Protein AF-A0ABD4KSY7-F1 (afdb_monomer)

Radius of gyration: 22.49 Å; Cα contacts (8 Å, |Δi|>4): 648; chains: 1; bounding box: 53×45×67 Å

Sequence (376 aa):
MKIDYLHIRSGFKNVQDLEIDFDNRQLLTVLIGRNGSGKSNVIEALVRIFRALDLGDEPAPFSYKLRYSLGASQDRRIEVDASPEYGSTPIQQHKIQVSTLGESGQYSLPESISLSKVTRDKEGNSDYLPKHLFAYYSGPSDRLEDLFKPHRTKFYNQLLKNQVEIEDEVRPLFYAKPFHSQFVLLAFFLNQQKGAGREFLEDHLGITAFHSVHFVFRRPTEWSSINKKDLFWGAKGVVREFLNRLLPHSLGAIKAEREESTSLTGRGKNNEFVHLFLPDLYSLKKVAQGLGAKNFFKMLESTLLSDLLSSVHIKVRLKNGEVVSFSELSEGEQQLLTVLGLLEFTVEEDSLFLLDEPDTHLNPAWAAKYHSFLKR

Secondary structure (DSSP, 8-state):
-EEEEEEEEE-BTTB-SEEEE--TT-S-------TTSSHHHHHHHHHHHHHHHHH-SS--SSEEEEEEEESTT--EEEEEEE-GGG-SSHHHHEEEEEEEB-TTS-BPPPEEE-HHHHS--TTS--SSS-SEEEEEE-SS-TTTGGGGHHHHHHHHHHHHTT---TTSPPPSEEEE-TTHHHHHHHHHHHSTTSSHHHHHHHHTS-EEEEEEEEEEEE--TT-TT--TTSTTTT--HHHHHHHHHHGGGSS-EEEEEEEE--STTS--EEEEEEEEEE-SHHHHHHHTTT--HHHHHHHHHHHHHTT-EEEEEEEEEETTS-EEEGGGS-HHHHHHHHHHHHHHHH--TTEEEEEESTTTT--HHHHHHHHHHHT-

Nearest PDB structures (foldseek):
  6zm9-assembly1_A  TM=4.381E-01  e=5.426E-03  unidentified
  7r32-assembly1_C  TM=4.521E-01  e=8.957E-02  Synechocystis sp. PCC 6803
  3us5-assembly1_A  TM=4.087E-01  e=1.192E-01  Homo sapiens
  3bf4-assembly1_B  TM=4.134E-01  e=6.268E-01  Cupriavidus pinatubonensis JMP134
  8pj6-assembly1_x  TM=1.885E-01  e=2.620E+00  Homo sapiens

InterPro domains:
  IPR003959 ATPase, AAA-type, core [PF13304] (28-368)
  IPR027417 P-loop containing nucleoside triphosphate hydrolase [G3DSA:3.40.50.300] (1-58)
  IPR027417 P-loop containing nucleoside triphosphate hydrolase [G3DSA:3.40.50.300] (211-376)
  IPR027417 P-loop containing nucleoside triphosphate hydrolase [SSF52540] (1-375)
  IPR051396 Bacterial Antiviral Defense Nuclease [PTHR43581] (10-375)

Mean predicted aligned error: 6.62 Å

pLDDT: mean 87.5, std 9.46, range [52.22, 98.38]

Structure (mmCIF, N/CA/C/O backbone):
data_AF-A0ABD4KSY7-F1
#
_entry.id   AF-A0ABD4KSY7-F1
#
loop_
_atom_site.group_PDB
_atom_site.id
_atom_site.type_symbol
_atom_site.label_atom_id
_atom_site.label_alt_id
_atom_site.label_comp_id
_atom_site.label_asym_id
_atom_site.label_entity_id
_atom_site.label_seq_id
_atom_site.pdbx_PDB_ins_code
_atom_site.Cartn_x
_atom_site.Cartn_y
_atom_site.Cartn_z
_atom_site.occupancy
_atom_site.B_iso_or_equiv
_atom_site.auth_seq_id
_atom_site.auth_comp_id
_atom_site.auth_asym_id
_atom_site.auth_atom_id
_atom_site.pdbx_PDB_model_num
ATOM 1 N N . MET A 1 1 ? -3.044 1.222 -16.139 1.00 88.25 1 MET A N 1
ATOM 2 C CA . MET A 1 1 ? -1.683 0.774 -16.485 1.00 88.25 1 MET A CA 1
ATOM 3 C C . MET A 1 1 ? -1.712 -0.699 -16.825 1.00 88.25 1 MET A C 1
ATOM 5 O O . MET A 1 1 ? -2.402 -1.465 -16.160 1.00 88.25 1 MET A O 1
ATOM 9 N N . LYS A 1 2 ? -0.920 -1.094 -17.820 1.00 90.75 2 LYS A N 1
ATOM 10 C CA . LYS A 1 2 ? -0.660 -2.486 -18.153 1.00 90.75 2 LYS A CA 1
ATOM 11 C C . LYS A 1 2 ? 0.787 -2.696 -18.585 1.00 90.75 2 LYS A C 1
ATOM 13 O O . LYS A 1 2 ? 1.324 -1.867 -19.300 1.00 90.75 2 LYS A O 1
ATOM 18 N N . ILE A 1 3 ? 1.409 -3.793 -18.162 1.00 94.12 3 ILE A N 1
ATOM 19 C CA . ILE A 1 3 ? 2.715 -4.213 -18.686 1.00 94.12 3 ILE A CA 1
ATOM 20 C C . ILE A 1 3 ? 2.462 -5.106 -19.897 1.00 94.12 3 ILE A C 1
ATOM 22 O O . ILE A 1 3 ? 1.705 -6.067 -19.786 1.00 94.12 3 ILE A O 1
ATOM 26 N N . ASP A 1 4 ? 3.097 -4.776 -21.018 1.00 94.06 4 ASP A N 1
ATOM 27 C CA . ASP A 1 4 ? 2.953 -5.495 -22.285 1.00 94.06 4 ASP A CA 1
ATOM 28 C C . ASP A 1 4 ? 4.142 -6.443 -22.506 1.00 94.06 4 ASP A C 1
ATOM 30 O O . ASP A 1 4 ? 3.986 -7.539 -23.026 1.00 94.06 4 ASP A O 1
ATOM 34 N N . TYR A 1 5 ? 5.353 -6.043 -22.099 1.00 96.94 5 TYR A N 1
ATOM 35 C CA . TYR A 1 5 ? 6.566 -6.831 -22.326 1.00 96.94 5 TYR A CA 1
ATOM 36 C C . TYR A 1 5 ? 7.624 -6.575 -21.255 1.00 96.94 5 TYR A C 1
ATOM 38 O O . TYR A 1 5 ? 7.839 -5.428 -20.860 1.00 96.94 5 TYR A O 1
ATOM 46 N N . LEU A 1 6 ? 8.337 -7.624 -20.846 1.00 97.25 6 LEU A N 1
ATOM 47 C CA . LEU A 1 6 ? 9.524 -7.542 -19.998 1.00 97.25 6 LEU A CA 1
ATOM 48 C C . LEU A 1 6 ? 10.614 -8.477 -20.525 1.00 97.25 6 LEU A C 1
ATOM 50 O O . LEU A 1 6 ? 10.392 -9.672 -20.668 1.00 97.25 6 LEU A O 1
ATOM 54 N N . HIS A 1 7 ? 11.820 -7.953 -20.703 1.00 97.38 7 HIS A N 1
ATOM 55 C CA . HIS A 1 7 ? 13.031 -8.731 -20.943 1.00 97.38 7 HIS A CA 1
ATOM 56 C C . HIS A 1 7 ? 14.078 -8.371 -19.905 1.00 97.38 7 HIS A C 1
ATOM 58 O O . HIS A 1 7 ? 14.485 -7.216 -19.826 1.00 97.38 7 HIS A O 1
ATOM 64 N N . ILE A 1 8 ? 14.523 -9.346 -19.121 1.00 95.25 8 ILE A N 1
ATOM 65 C CA . ILE A 1 8 ? 15.652 -9.219 -18.196 1.00 95.25 8 ILE A CA 1
ATOM 66 C C . ILE A 1 8 ? 16.832 -9.941 -18.841 1.00 95.25 8 ILE A C 1
ATOM 68 O O . ILE A 1 8 ? 16.876 -11.169 -18.838 1.00 95.25 8 ILE A O 1
ATOM 72 N N . ARG A 1 9 ? 17.784 -9.183 -19.395 1.00 92.25 9 ARG A N 1
ATOM 73 C CA . ARG A 1 9 ? 18.873 -9.737 -20.218 1.00 92.25 9 ARG A CA 1
ATOM 74 C C . ARG A 1 9 ? 19.878 -10.512 -19.377 1.00 92.25 9 ARG A C 1
ATOM 76 O O . ARG A 1 9 ? 20.140 -11.686 -19.607 1.00 92.25 9 ARG A O 1
ATOM 83 N N . SER A 1 10 ? 20.460 -9.858 -18.376 1.00 78.00 10 SER A N 1
ATOM 84 C CA . SER A 1 10 ? 21.507 -10.458 -17.548 1.00 78.00 10 SER A CA 1
ATOM 85 C C . SER A 1 10 ? 21.694 -9.705 -16.231 1.00 78.00 10 SER A C 1
ATOM 87 O O . SER A 1 10 ? 21.300 -8.546 -16.092 1.00 78.00 10 SER A O 1
ATOM 89 N N . GLY A 1 11 ? 22.308 -10.378 -15.251 1.00 70.81 11 GLY A N 1
ATOM 90 C CA . GLY A 1 11 ? 22.748 -9.755 -13.998 1.00 70.81 11 GLY A CA 1
ATOM 91 C C . GLY A 1 11 ? 21.740 -9.777 -12.847 1.00 70.81 11 GLY A C 1
ATOM 92 O O . GLY A 1 11 ? 22.024 -9.198 -11.801 1.00 70.81 11 GLY A O 1
ATOM 93 N N . PHE A 1 12 ? 20.594 -10.461 -12.975 1.00 85.56 12 PHE A N 1
ATOM 94 C CA . PHE A 1 12 ? 19.576 -10.475 -11.920 1.00 85.56 12 PHE A CA 1
ATOM 95 C C . PHE A 1 12 ? 19.323 -11.854 -11.295 1.00 85.56 12 PHE A C 1
ATOM 97 O O . PHE A 1 12 ? 18.369 -12.563 -11.613 1.00 85.56 12 PHE A O 1
ATOM 104 N N . LYS A 1 13 ? 20.148 -12.207 -10.302 1.00 86.25 13 LYS A N 1
ATOM 105 C CA . LYS A 1 13 ? 20.007 -13.441 -9.506 1.00 86.25 13 LYS A CA 1
ATOM 106 C C . LYS A 1 13 ? 19.957 -14.690 -10.405 1.00 86.25 13 LYS A C 1
ATOM 108 O O . LYS A 1 13 ? 20.845 -14.885 -11.226 1.00 86.25 13 LYS A O 1
ATOM 113 N N . ASN A 1 14 ? 18.948 -15.547 -10.228 1.00 83.75 14 ASN A N 1
ATOM 114 C CA . ASN A 1 14 ? 18.723 -16.745 -11.038 1.00 83.75 14 ASN A CA 1
ATOM 115 C C . ASN A 1 14 ? 17.909 -16.470 -12.317 1.00 83.75 14 ASN A C 1
ATOM 117 O O . ASN A 1 14 ? 17.585 -17.417 -13.027 1.00 83.75 14 ASN A O 1
ATOM 121 N N . VAL A 1 15 ? 17.541 -15.215 -12.585 1.00 84.69 15 VAL A N 1
ATOM 122 C CA . VAL A 1 15 ? 16.846 -14.814 -13.807 1.00 84.69 15 VAL A CA 1
ATOM 123 C C . VAL A 1 15 ? 17.901 -14.347 -14.806 1.00 84.69 15 VAL A C 1
ATOM 125 O O . VAL A 1 15 ? 18.559 -13.325 -14.603 1.00 84.69 15 VAL A O 1
ATOM 128 N N . GLN A 1 16 ? 18.090 -15.131 -15.862 1.00 86.12 16 GLN A N 1
ATOM 129 C CA . GLN A 1 16 ? 19.019 -14.842 -16.951 1.00 86.12 16 GLN A CA 1
ATOM 130 C C . GLN A 1 16 ? 18.270 -14.969 -18.268 1.00 86.12 16 GLN A C 1
ATOM 132 O O . GLN A 1 16 ? 17.588 -15.970 -18.469 1.00 86.12 16 GLN A O 1
ATOM 137 N N . ASP A 1 17 ? 18.394 -13.947 -19.112 1.00 92.00 17 ASP A N 1
ATOM 138 C CA . ASP A 1 17 ? 17.768 -13.852 -20.430 1.00 92.00 17 ASP A CA 1
ATOM 139 C C . ASP A 1 17 ? 16.283 -14.252 -20.443 1.00 92.00 17 ASP A C 1
ATOM 141 O O . ASP A 1 17 ? 15.830 -15.093 -21.216 1.00 92.00 17 ASP A O 1
ATOM 145 N N . LEU A 1 18 ? 15.519 -13.685 -19.507 1.00 93.12 18 LEU A N 1
ATOM 146 C CA . LEU A 1 18 ? 14.096 -13.973 -19.366 1.00 93.12 18 LEU A CA 1
ATOM 147 C C . LEU A 1 18 ? 13.277 -12.966 -20.162 1.00 93.12 18 LEU A C 1
ATOM 149 O O . LEU A 1 18 ? 13.255 -11.788 -19.807 1.00 93.12 18 LEU A O 1
ATOM 153 N N . GLU A 1 19 ? 12.546 -13.451 -21.158 1.00 95.25 19 GLU A N 1
ATOM 154 C CA . GLU A 1 19 ? 11.538 -12.692 -21.896 1.00 95.25 19 GLU A CA 1
ATOM 155 C C . GLU A 1 19 ? 10.127 -13.122 -21.481 1.00 95.25 19 GLU A C 1
ATOM 157 O O . GLU A 1 19 ? 9.819 -14.311 -21.381 1.00 95.25 19 GLU A O 1
ATOM 162 N N . ILE A 1 20 ? 9.265 -12.141 -21.224 1.00 94.69 20 ILE A N 1
ATOM 163 C CA . ILE A 1 20 ? 7.847 -12.323 -20.931 1.00 94.69 20 ILE A CA 1
ATOM 164 C C . ILE A 1 20 ? 7.062 -11.366 -21.826 1.00 94.69 20 ILE A C 1
ATOM 166 O O . ILE A 1 20 ? 7.156 -10.147 -21.678 1.00 94.69 20 ILE A O 1
ATOM 170 N N . ASP A 1 21 ? 6.268 -11.939 -22.726 1.00 94.75 21 ASP A N 1
ATOM 171 C CA . ASP A 1 21 ? 5.252 -11.232 -23.505 1.00 94.75 21 ASP A CA 1
ATOM 172 C C . ASP A 1 21 ? 3.902 -11.385 -22.791 1.00 94.75 21 ASP A C 1
ATOM 174 O O . ASP A 1 21 ? 3.383 -12.497 -22.644 1.00 94.75 21 ASP A O 1
ATOM 178 N N . PHE A 1 22 ? 3.382 -10.287 -22.247 1.00 92.44 22 PHE A N 1
ATOM 179 C CA . PHE A 1 22 ? 2.156 -10.293 -21.455 1.00 92.44 22 PHE A CA 1
ATOM 180 C C . PHE A 1 22 ? 0.937 -10.187 -22.378 1.00 92.44 22 PHE A C 1
ATOM 182 O O . PHE A 1 22 ? 0.929 -9.439 -23.352 1.00 92.44 22 PHE A O 1
ATOM 189 N N . ASP A 1 23 ? -0.143 -10.913 -22.069 1.00 85.88 23 ASP A N 1
ATOM 190 C CA . ASP A 1 23 ? -1.353 -10.848 -22.894 1.00 85.88 23 ASP A CA 1
ATOM 191 C C . ASP A 1 23 ? -2.026 -9.475 -22.771 1.00 85.88 23 ASP A C 1
ATOM 193 O O . ASP A 1 23 ? -2.674 -9.163 -21.767 1.00 85.88 23 ASP A O 1
ATOM 197 N N . ASN A 1 24 ? -1.969 -8.695 -23.853 1.00 78.75 24 ASN A N 1
ATOM 198 C CA . ASN A 1 24 ? -2.549 -7.358 -23.976 1.00 78.75 24 ASN A CA 1
ATOM 199 C C . ASN A 1 24 ? -4.084 -7.299 -23.858 1.00 78.75 24 ASN A C 1
ATOM 201 O O . ASN A 1 24 ? -4.630 -6.212 -23.659 1.00 78.75 24 ASN A O 1
ATOM 205 N N . ARG A 1 25 ? -4.779 -8.440 -23.778 1.00 80.44 25 ARG A N 1
ATOM 206 C CA . ARG A 1 25 ? -6.238 -8.531 -23.586 1.00 80.44 25 ARG A CA 1
ATOM 207 C C . ARG A 1 25 ? -6.690 -8.791 -22.146 1.00 80.44 25 ARG A C 1
ATOM 209 O O . ARG A 1 25 ? -7.849 -8.534 -21.838 1.00 80.44 25 ARG A O 1
ATOM 216 N N . GLN A 1 26 ? -5.816 -9.277 -21.261 1.00 82.69 26 GLN A N 1
ATOM 217 C CA . GLN A 1 26 ? -6.163 -9.601 -19.865 1.00 82.69 26 GLN A CA 1
ATOM 218 C C . GLN A 1 26 ? -5.562 -8.593 -18.878 1.00 82.69 26 GLN A C 1
ATOM 220 O O . GLN A 1 26 ? -4.410 -8.200 -19.022 1.00 82.69 26 GLN A O 1
ATOM 225 N N . LEU A 1 27 ? -6.316 -8.156 -17.867 1.00 80.94 27 LEU A N 1
ATOM 226 C CA . LEU A 1 27 ? -5.782 -7.267 -16.818 1.00 80.94 27 LEU A CA 1
ATOM 227 C C . LEU A 1 27 ? -4.929 -8.020 -15.789 1.00 80.94 27 LEU A C 1
ATOM 229 O O . LEU A 1 27 ? -3.966 -7.477 -15.260 1.00 80.94 27 LEU A O 1
ATOM 233 N N . LEU A 1 28 ? -5.278 -9.277 -15.522 1.00 87.56 28 LEU A N 1
ATOM 234 C CA . LEU A 1 28 ? -4.606 -10.121 -14.545 1.00 87.56 28 LEU A CA 1
ATOM 235 C C . LEU A 1 28 ? -3.609 -11.046 -15.242 1.00 87.56 28 LEU A C 1
ATOM 237 O O . LEU A 1 28 ? -3.981 -11.793 -16.146 1.00 87.56 28 LEU A O 1
ATOM 241 N N . THR A 1 29 ? -2.365 -11.043 -14.767 1.00 90.50 29 THR A N 1
ATOM 242 C CA . THR A 1 29 ? -1.354 -12.043 -15.127 1.00 90.50 29 THR A CA 1
ATOM 243 C C . THR A 1 29 ? -1.010 -12.882 -13.906 1.00 90.50 29 THR A C 1
ATOM 245 O O . THR A 1 29 ? -0.768 -12.341 -12.830 1.00 90.50 29 THR A O 1
ATOM 248 N N . VAL A 1 30 ? -0.954 -14.204 -14.078 1.00 90.38 30 VAL A N 1
ATOM 249 C CA . VAL A 1 30 ? -0.554 -15.147 -13.027 1.00 90.38 30 VAL A CA 1
ATOM 250 C C . VAL A 1 30 ? 0.740 -15.835 -13.446 1.00 90.38 30 VAL A C 1
ATOM 252 O O . VAL A 1 30 ? 0.785 -16.512 -14.472 1.00 90.38 30 VAL A O 1
ATOM 255 N N . LEU A 1 31 ? 1.795 -15.677 -12.645 1.00 89.81 31 LEU A N 1
ATOM 256 C CA . LEU A 1 31 ? 3.077 -16.346 -12.864 1.00 89.81 31 LEU A CA 1
ATOM 257 C C . LEU A 1 31 ? 3.094 -17.684 -12.115 1.00 89.81 31 LEU A C 1
ATOM 259 O O . LEU A 1 31 ? 3.140 -17.713 -10.888 1.00 89.81 31 LEU A O 1
ATOM 263 N N . ILE A 1 32 ? 3.083 -18.799 -12.851 1.00 88.38 32 ILE A N 1
ATOM 264 C CA . ILE A 1 32 ? 3.066 -20.159 -12.288 1.00 88.38 32 ILE A CA 1
ATOM 265 C C . ILE A 1 32 ? 4.392 -20.860 -12.591 1.00 88.38 32 ILE A C 1
ATOM 267 O O . ILE A 1 32 ? 4.927 -20.776 -13.691 1.00 88.38 32 ILE A O 1
ATOM 271 N N . GLY A 1 33 ? 4.934 -21.578 -11.609 1.00 86.06 33 GLY A N 1
ATOM 272 C CA . GLY A 1 33 ? 6.187 -22.315 -11.756 1.00 86.06 33 GLY A CA 1
ATOM 273 C C . GLY A 1 33 ? 6.623 -22.973 -10.452 1.00 86.06 33 GLY A C 1
ATOM 274 O O . GLY A 1 33 ? 6.095 -22.658 -9.385 1.00 86.06 33 GLY A O 1
ATOM 275 N N . ARG A 1 34 ? 7.604 -23.880 -10.519 1.00 85.44 34 ARG A N 1
ATOM 276 C CA . ARG A 1 34 ? 8.161 -24.561 -9.334 1.00 85.44 34 ARG A CA 1
ATOM 277 C C . ARG A 1 34 ? 8.860 -23.578 -8.382 1.00 85.44 34 ARG A C 1
ATOM 279 O O . ARG A 1 34 ? 9.197 -22.453 -8.753 1.00 85.44 34 ARG A O 1
ATOM 286 N N . ASN A 1 35 ? 9.096 -23.992 -7.139 1.00 77.81 35 ASN A N 1
ATOM 287 C CA . ASN A 1 35 ? 9.886 -23.194 -6.198 1.00 77.81 35 ASN A CA 1
ATOM 288 C C . ASN A 1 35 ? 11.300 -22.977 -6.749 1.00 77.81 35 ASN A C 1
ATOM 290 O O . ASN A 1 35 ? 11.887 -23.880 -7.340 1.00 77.81 35 ASN A O 1
ATOM 294 N N . GLY A 1 36 ? 11.814 -21.754 -6.612 1.00 76.75 36 GLY A N 1
ATOM 295 C CA . GLY A 1 36 ? 13.101 -21.371 -7.196 1.00 76.75 36 GLY A CA 1
ATOM 296 C C . GLY A 1 36 ? 13.075 -21.079 -8.701 1.00 76.75 36 GLY A C 1
ATOM 297 O O . GLY A 1 36 ? 14.119 -20.755 -9.252 1.00 76.75 36 GLY A O 1
ATOM 298 N N . SER A 1 37 ? 11.915 -21.102 -9.375 1.00 79.75 37 SER A N 1
ATOM 299 C CA . SER A 1 37 ? 11.816 -20.763 -10.808 1.00 79.75 37 SER A CA 1
ATOM 300 C C . SER A 1 37 ? 11.951 -19.265 -11.122 1.00 79.75 37 SER A C 1
ATOM 302 O O . SER A 1 37 ? 11.837 -18.875 -12.275 1.00 79.75 37 SER A O 1
ATOM 304 N N . GLY A 1 38 ? 12.151 -18.410 -10.111 1.00 86.50 38 GLY A N 1
ATOM 305 C CA . GLY A 1 38 ? 12.365 -16.970 -10.296 1.00 86.50 38 GLY A CA 1
ATOM 306 C C . GLY A 1 38 ? 11.114 -16.083 -10.244 1.00 86.50 38 GLY A C 1
ATOM 307 O O . GLY A 1 38 ? 11.260 -14.885 -10.437 1.00 86.50 38 GLY A O 1
ATOM 308 N N . LYS A 1 39 ? 9.917 -16.601 -9.920 1.00 91.81 39 LYS A N 1
ATOM 309 C CA . LYS A 1 39 ? 8.655 -15.818 -9.848 1.00 91.81 39 LYS A CA 1
ATOM 310 C C . LYS A 1 39 ? 8.775 -14.535 -9.009 1.00 91.81 39 LYS A C 1
ATOM 312 O O . LYS A 1 39 ? 8.620 -13.436 -9.530 1.00 91.81 39 LYS A O 1
ATOM 317 N N . SER A 1 40 ? 9.169 -14.674 -7.744 1.00 92.38 40 SER A N 1
ATOM 318 C CA . SER A 1 40 ? 9.406 -13.552 -6.826 1.00 92.38 40 SER A CA 1
ATOM 319 C C . SER A 1 40 ? 10.515 -12.617 -7.311 1.00 92.38 40 SER A C 1
ATOM 321 O O . SER A 1 40 ? 10.512 -11.426 -7.021 1.00 92.38 40 SER A O 1
ATOM 323 N N . ASN A 1 41 ? 11.477 -13.140 -8.078 1.00 92.50 41 ASN A N 1
ATOM 324 C CA . ASN A 1 41 ? 12.515 -12.313 -8.680 1.00 92.50 41 ASN A CA 1
ATOM 325 C C . ASN A 1 41 ? 11.943 -11.486 -9.842 1.00 92.50 41 ASN A C 1
ATOM 327 O O . ASN A 1 41 ? 12.257 -10.309 -9.923 1.00 92.50 41 ASN A O 1
ATOM 331 N N . VAL A 1 42 ? 11.038 -12.009 -10.670 1.00 94.31 42 VAL A N 1
ATOM 332 C CA . VAL A 1 42 ? 10.338 -11.190 -11.680 1.00 94.31 42 VAL A CA 1
ATOM 333 C C . VAL A 1 42 ? 9.583 -10.028 -11.023 1.00 94.31 42 VAL A C 1
ATOM 335 O O . VAL A 1 42 ? 9.729 -8.885 -11.452 1.00 94.31 42 VAL A O 1
ATOM 338 N N . ILE A 1 43 ? 8.847 -10.295 -9.938 1.00 94.88 43 ILE A N 1
ATOM 339 C CA . ILE A 1 43 ? 8.144 -9.254 -9.169 1.00 94.88 43 ILE A CA 1
ATOM 340 C C . ILE A 1 43 ? 9.131 -8.217 -8.618 1.00 94.88 43 ILE A C 1
ATOM 342 O O . ILE A 1 43 ? 8.947 -7.015 -8.803 1.00 94.88 43 ILE A O 1
ATOM 346 N N . GLU A 1 44 ? 10.220 -8.664 -7.994 1.00 94.88 44 GLU A N 1
ATOM 347 C CA . GLU A 1 44 ? 11.250 -7.766 -7.472 1.00 94.88 44 GLU A CA 1
ATOM 348 C C . GLU A 1 44 ? 11.937 -6.947 -8.575 1.00 94.88 44 GLU A C 1
ATOM 350 O O . GLU A 1 44 ? 12.251 -5.776 -8.365 1.00 94.88 44 GLU A O 1
ATOM 355 N N . ALA A 1 45 ? 12.164 -7.534 -9.752 1.00 95.31 45 ALA A N 1
ATOM 356 C CA . ALA A 1 45 ? 12.741 -6.843 -10.897 1.00 95.31 45 ALA A CA 1
ATOM 357 C C . ALA A 1 45 ? 11.836 -5.694 -11.352 1.00 95.31 45 ALA A C 1
ATOM 359 O O . ALA A 1 45 ? 12.324 -4.579 -11.524 1.00 95.31 45 ALA A O 1
ATOM 360 N N . LEU A 1 46 ? 10.524 -5.928 -11.456 1.00 96.75 46 LEU A N 1
ATOM 361 C CA . LEU A 1 46 ? 9.552 -4.882 -11.778 1.00 96.75 46 LEU A CA 1
ATOM 362 C C . LEU A 1 46 ? 9.580 -3.745 -10.750 1.00 96.75 46 LEU A C 1
ATOM 364 O O . LEU A 1 46 ? 9.672 -2.581 -11.137 1.00 96.75 46 LEU A O 1
ATOM 368 N N . VAL A 1 47 ? 9.594 -4.061 -9.449 1.00 96.38 47 VAL A N 1
ATOM 369 C CA . VAL A 1 47 ? 9.717 -3.038 -8.395 1.00 96.38 47 VAL A CA 1
ATOM 370 C C . VAL A 1 47 ? 11.007 -2.232 -8.551 1.00 96.38 47 VAL A C 1
ATOM 372 O O . VAL A 1 47 ? 10.976 -1.007 -8.462 1.00 96.38 47 VAL A O 1
ATOM 375 N N . ARG A 1 48 ? 12.146 -2.888 -8.813 1.00 95.50 48 ARG A N 1
ATOM 376 C CA . ARG A 1 48 ? 13.437 -2.207 -9.012 1.00 95.50 48 ARG A CA 1
ATOM 377 C C . ARG A 1 48 ? 13.434 -1.303 -10.241 1.00 95.50 48 ARG A C 1
ATOM 379 O O . ARG A 1 48 ? 13.978 -0.206 -10.154 1.00 95.50 48 ARG A O 1
ATOM 386 N N . ILE A 1 49 ? 12.822 -1.741 -11.342 1.00 96.19 49 ILE A N 1
ATOM 387 C CA . ILE A 1 49 ? 12.688 -0.943 -12.565 1.00 96.19 49 ILE A CA 1
ATOM 388 C C . ILE A 1 49 ? 11.868 0.317 -12.276 1.00 96.19 49 ILE A C 1
ATOM 390 O O . ILE A 1 49 ? 12.367 1.420 -12.475 1.00 96.19 49 ILE A O 1
ATOM 394 N N . PHE A 1 50 ? 10.651 0.181 -11.743 1.00 96.56 50 PHE A N 1
ATOM 395 C CA . PHE A 1 50 ? 9.804 1.346 -11.472 1.00 96.56 50 PHE A CA 1
ATOM 396 C C . PHE A 1 50 ? 10.383 2.255 -10.390 1.00 96.56 50 PHE A C 1
ATOM 398 O O . PHE A 1 50 ? 10.299 3.468 -10.528 1.00 96.56 50 PHE A O 1
ATOM 405 N N . ARG A 1 51 ? 11.054 1.708 -9.367 1.00 94.38 51 ARG A N 1
ATOM 406 C CA . ARG A 1 51 ? 11.816 2.507 -8.395 1.00 94.38 51 ARG A CA 1
ATOM 407 C C . ARG A 1 51 ? 12.885 3.357 -9.086 1.00 94.38 51 ARG A C 1
ATOM 409 O O . ARG A 1 51 ? 12.993 4.539 -8.776 1.00 94.38 51 ARG A O 1
ATOM 416 N N . ALA A 1 52 ? 13.673 2.761 -9.982 1.00 93.69 52 ALA A N 1
ATOM 417 C CA . ALA A 1 52 ? 14.744 3.455 -10.697 1.00 93.69 52 ALA A CA 1
ATOM 418 C C . ALA A 1 52 ? 14.197 4.558 -11.615 1.00 93.69 52 ALA A C 1
ATOM 420 O O . ALA A 1 52 ? 14.747 5.656 -11.654 1.00 93.69 52 ALA A O 1
ATOM 421 N N . LEU A 1 53 ? 13.087 4.290 -12.310 1.00 95.31 53 LEU A N 1
ATOM 422 C CA . LEU A 1 53 ? 12.424 5.283 -13.158 1.00 95.31 53 LEU A CA 1
ATOM 423 C C . LEU A 1 53 ? 11.789 6.425 -12.350 1.00 95.31 53 LEU A C 1
ATOM 425 O O . LEU A 1 53 ? 11.770 7.560 -12.814 1.00 95.31 53 LEU A O 1
ATOM 429 N N . ASP A 1 54 ? 11.278 6.127 -11.155 1.00 93.06 54 ASP A N 1
ATOM 430 C CA . ASP A 1 54 ? 10.608 7.092 -10.283 1.00 93.06 54 ASP A CA 1
ATOM 431 C C . ASP A 1 54 ? 11.591 8.037 -9.582 1.00 93.06 54 ASP A C 1
ATOM 433 O O . ASP A 1 54 ? 11.401 9.254 -9.605 1.00 93.06 54 ASP A O 1
ATOM 437 N N . LEU A 1 55 ? 12.657 7.485 -8.989 1.00 89.62 55 LEU A N 1
ATOM 438 C CA . LEU A 1 55 ? 13.656 8.262 -8.251 1.00 89.62 55 LEU A CA 1
ATOM 439 C C . LEU A 1 55 ? 14.698 8.912 -9.167 1.00 89.62 55 LEU A C 1
ATOM 441 O O . LEU A 1 55 ? 15.175 10.005 -8.866 1.00 89.62 55 LEU A O 1
ATOM 445 N N . GLY A 1 56 ? 15.069 8.246 -10.266 1.00 88.44 56 GLY A N 1
ATOM 446 C CA . GLY A 1 56 ? 16.075 8.722 -11.219 1.00 88.44 56 GLY A CA 1
ATOM 447 C C . GLY A 1 56 ? 17.500 8.849 -10.662 1.00 88.44 56 GLY A C 1
ATOM 448 O O . GLY A 1 56 ? 18.375 9.358 -11.363 1.00 88.44 56 GLY A O 1
ATOM 449 N N . ASP A 1 57 ? 17.740 8.412 -9.425 1.00 85.69 57 ASP A N 1
ATOM 450 C CA . ASP A 1 57 ? 19.013 8.523 -8.708 1.00 85.69 57 ASP A CA 1
ATOM 451 C C . ASP A 1 57 ? 19.931 7.314 -8.946 1.00 85.69 57 ASP A C 1
ATOM 453 O O . ASP A 1 57 ? 21.133 7.477 -9.153 1.00 85.69 57 ASP A O 1
ATOM 457 N N . GLU A 1 58 ? 19.362 6.110 -8.983 1.00 87.25 58 GLU A N 1
ATOM 458 C CA . GLU A 1 58 ? 20.072 4.847 -9.166 1.00 87.25 58 GLU A CA 1
ATOM 459 C C . GLU A 1 58 ? 19.392 3.974 -10.234 1.00 87.25 58 GLU A C 1
ATOM 461 O O . GLU A 1 58 ? 18.173 3.777 -10.189 1.00 87.25 58 GLU A O 1
ATOM 466 N N . PRO A 1 59 ? 20.152 3.391 -11.181 1.00 88.44 59 PRO A N 1
ATOM 467 C CA . PRO A 1 59 ? 19.598 2.464 -12.158 1.00 88.44 59 PRO A CA 1
ATOM 468 C C . PRO A 1 59 ? 19.276 1.107 -11.511 1.00 88.44 59 PRO A C 1
ATOM 470 O O . PRO A 1 59 ? 19.803 0.743 -10.455 1.00 88.44 59 PRO A O 1
ATOM 473 N N . ALA A 1 60 ? 18.440 0.307 -12.177 1.00 89.88 60 ALA A N 1
ATOM 474 C CA . ALA A 1 60 ? 18.274 -1.093 -11.798 1.00 89.88 60 ALA A CA 1
ATOM 475 C C . ALA A 1 60 ? 19.616 -1.851 -11.947 1.00 89.88 60 ALA A C 1
ATOM 477 O O . ALA A 1 60 ? 20.375 -1.571 -12.875 1.00 89.88 60 ALA A O 1
ATOM 478 N N . PRO A 1 61 ? 19.922 -2.843 -11.085 1.00 90.25 61 PRO A N 1
ATOM 479 C CA . PRO A 1 61 ? 21.220 -3.529 -11.083 1.00 90.25 61 PRO A CA 1
ATOM 480 C C . PRO A 1 61 ? 21.395 -4.549 -12.228 1.00 90.25 61 PRO A C 1
ATOM 482 O O . PRO A 1 61 ? 22.229 -5.444 -12.139 1.00 90.25 61 PRO A O 1
ATOM 485 N N . PHE A 1 62 ? 20.581 -4.461 -13.279 1.00 93.44 62 PHE A N 1
ATOM 486 C CA . PHE A 1 62 ? 20.541 -5.390 -14.405 1.00 93.44 62 PHE A CA 1
ATOM 487 C C . PHE A 1 62 ? 20.056 -4.675 -15.666 1.00 93.44 62 PHE A C 1
ATOM 489 O O . PHE A 1 62 ? 19.372 -3.653 -15.588 1.00 93.44 62 PHE A O 1
ATOM 496 N N . SER A 1 63 ? 20.386 -5.231 -16.833 1.00 94.81 63 SER A N 1
ATOM 497 C CA . SER A 1 63 ? 19.884 -4.717 -18.108 1.00 94.81 63 SER A CA 1
ATOM 498 C C . SER A 1 63 ? 18.495 -5.270 -18.415 1.00 94.81 63 SER A C 1
ATOM 500 O O . SER A 1 63 ? 18.241 -6.465 -18.229 1.00 94.81 63 SER A O 1
ATOM 502 N N . TYR A 1 64 ? 17.610 -4.405 -18.912 1.00 96.75 64 TYR A N 1
ATOM 503 C CA . TYR A 1 64 ? 16.241 -4.781 -19.225 1.00 96.75 64 TYR A CA 1
ATOM 504 C C . TYR A 1 64 ? 15.659 -4.027 -20.423 1.00 96.75 64 TYR A C 1
ATOM 506 O O . TYR A 1 64 ? 16.102 -2.936 -20.779 1.00 96.75 64 TYR A O 1
ATOM 514 N N . LYS A 1 65 ? 14.616 -4.616 -21.006 1.00 97.69 65 LYS A N 1
ATOM 515 C CA . LYS A 1 65 ? 13.630 -3.938 -21.850 1.00 97.69 65 LYS A CA 1
ATOM 516 C C . LYS A 1 65 ? 12.264 -4.073 -21.197 1.00 97.69 65 LYS A C 1
ATOM 518 O O . LYS A 1 65 ? 11.887 -5.166 -20.790 1.00 97.69 65 LYS A O 1
ATOM 523 N N . LEU A 1 66 ? 11.526 -2.980 -21.094 1.00 98.06 66 LEU A N 1
ATOM 524 C CA . LEU A 1 66 ? 10.181 -2.957 -20.534 1.00 98.06 66 LEU A CA 1
ATOM 525 C C . LEU A 1 66 ? 9.270 -2.176 -21.476 1.00 98.06 66 LEU A C 1
ATOM 527 O O . LEU A 1 66 ? 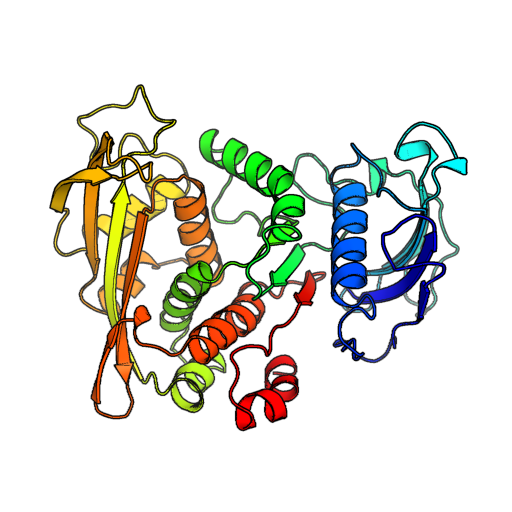9.607 -1.065 -21.879 1.00 98.06 66 LEU A O 1
ATOM 531 N N . ARG A 1 67 ? 8.098 -2.731 -21.780 1.00 97.44 67 ARG A N 1
ATOM 532 C CA . ARG A 1 67 ? 7.018 -2.019 -22.460 1.00 97.44 67 ARG A CA 1
ATOM 533 C C . ARG A 1 67 ? 5.769 -2.052 -21.602 1.00 97.44 67 ARG A C 1
ATOM 535 O O . ARG A 1 67 ? 5.393 -3.109 -21.095 1.00 97.44 67 ARG A O 1
ATOM 542 N N . TYR A 1 68 ? 5.132 -0.904 -21.451 1.00 95.88 68 TYR A N 1
ATOM 543 C CA . TYR A 1 68 ? 3.880 -0.777 -20.723 1.00 95.88 68 TYR A CA 1
ATOM 544 C C . TYR A 1 68 ? 3.022 0.339 -21.307 1.00 95.88 68 TYR A C 1
ATOM 546 O O . TYR A 1 68 ? 3.511 1.226 -22.008 1.00 95.88 68 TYR A O 1
ATOM 554 N N . SER A 1 69 ? 1.734 0.289 -20.999 1.00 93.69 69 SER A N 1
ATOM 555 C CA . SER A 1 69 ? 0.743 1.270 -21.402 1.00 93.69 69 SER A CA 1
ATOM 556 C C . SER A 1 69 ? 0.063 1.932 -20.201 1.00 93.69 69 SER A C 1
ATOM 558 O O . SER A 1 69 ? -0.144 1.310 -19.153 1.00 93.69 69 SER A O 1
ATOM 560 N N . LEU A 1 70 ? -0.269 3.212 -20.357 1.00 92.56 70 LEU A N 1
ATOM 561 C CA . LEU A 1 70 ? -0.969 4.068 -19.395 1.00 92.56 70 LEU A CA 1
ATOM 562 C C . LEU A 1 70 ? -2.229 4.661 -20.038 1.00 92.56 70 LEU A C 1
ATOM 564 O O . LEU A 1 70 ? -2.311 4.757 -21.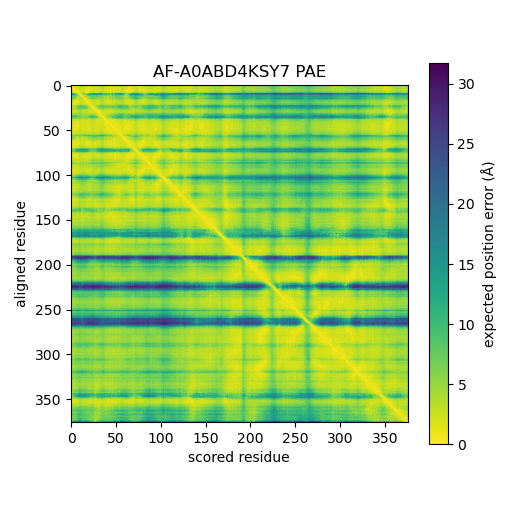264 1.00 92.56 70 LEU A O 1
ATOM 568 N N . GLY A 1 71 ? -3.182 5.080 -19.211 1.00 85.94 71 GLY A N 1
ATOM 569 C CA . GLY A 1 71 ? -4.495 5.578 -19.612 1.00 85.94 71 GLY A CA 1
ATOM 570 C C . GLY A 1 71 ? -5.556 4.479 -19.678 1.00 85.94 71 GLY A C 1
ATOM 571 O O . GLY A 1 71 ? -5.258 3.307 -19.938 1.00 85.94 71 GLY A O 1
ATOM 572 N N . ALA A 1 72 ? -6.817 4.860 -19.458 1.00 74.12 72 ALA A N 1
ATOM 573 C CA . ALA A 1 72 ? -7.958 3.940 -19.463 1.00 74.12 72 ALA A CA 1
ATOM 574 C C . ALA A 1 72 ? -8.106 3.194 -20.802 1.00 74.12 72 ALA A C 1
ATOM 576 O O . ALA A 1 72 ? -8.458 2.014 -20.809 1.00 74.12 72 ALA A O 1
ATOM 577 N N . SER A 1 73 ? -7.763 3.851 -21.918 1.00 74.88 73 SER A N 1
ATOM 578 C CA . SER A 1 73 ? -7.770 3.252 -23.261 1.00 74.88 73 SER A CA 1
ATOM 579 C C . SER A 1 73 ? -6.367 2.929 -23.787 1.00 74.88 73 SER A C 1
ATOM 581 O O . SER A 1 73 ? -6.189 2.768 -24.991 1.00 74.88 73 SER A O 1
ATOM 583 N N . GLN A 1 74 ? -5.369 2.799 -22.899 1.00 77.31 74 GLN A N 1
ATOM 584 C CA . GLN A 1 74 ? -3.956 2.620 -23.270 1.00 77.31 74 GLN A CA 1
ATOM 585 C C . GLN A 1 74 ? -3.426 3.776 -24.136 1.00 77.31 74 GLN A C 1
ATOM 587 O O . GLN A 1 74 ? -2.672 3.575 -25.092 1.00 77.31 74 GLN A O 1
ATOM 592 N N . ASP A 1 75 ? -3.824 4.996 -23.780 1.00 84.06 75 ASP A N 1
ATOM 593 C CA . ASP A 1 75 ? -3.556 6.242 -24.502 1.00 84.06 75 ASP A CA 1
ATOM 594 C C . ASP A 1 75 ? -2.063 6.491 -24.733 1.00 84.06 75 ASP A C 1
ATOM 596 O O . ASP A 1 75 ? -1.672 7.153 -25.693 1.00 84.06 75 ASP A O 1
ATOM 600 N N . ARG A 1 76 ? -1.208 5.969 -23.851 1.00 92.25 76 ARG A N 1
ATOM 601 C CA . ARG A 1 76 ? 0.244 6.140 -23.908 1.00 92.25 76 ARG A CA 1
ATOM 602 C C . ARG A 1 76 ? 0.929 4.792 -23.825 1.00 92.25 76 ARG A C 1
ATOM 604 O O . ARG A 1 76 ? 0.682 4.038 -22.892 1.00 92.25 76 ARG A O 1
ATOM 611 N N . ARG A 1 77 ? 1.834 4.512 -24.759 1.00 95.19 77 ARG A N 1
ATOM 612 C CA . ARG A 1 77 ? 2.750 3.369 -24.723 1.00 95.19 77 ARG A CA 1
ATOM 613 C C . ARG A 1 77 ? 4.158 3.869 -24.449 1.00 95.19 77 ARG A C 1
ATOM 615 O O . ARG A 1 77 ? 4.649 4.736 -25.165 1.00 95.19 77 ARG A O 1
ATOM 622 N N . ILE A 1 78 ? 4.796 3.296 -23.439 1.00 97.19 78 ILE A N 1
ATOM 623 C CA . ILE A 1 78 ? 6.152 3.618 -23.020 1.00 97.19 78 ILE A CA 1
ATOM 624 C C . ILE A 1 78 ? 7.017 2.382 -23.253 1.00 97.19 78 ILE A C 1
ATOM 626 O O . ILE A 1 78 ? 6.675 1.281 -22.818 1.00 97.19 78 ILE A O 1
ATOM 630 N N . GLU A 1 79 ? 8.141 2.567 -23.936 1.00 98.06 79 GLU A N 1
ATOM 631 C CA . GLU A 1 79 ? 9.186 1.561 -24.092 1.00 98.06 79 GLU A CA 1
ATOM 632 C C . GLU A 1 79 ? 10.477 2.071 -23.453 1.00 98.06 79 GLU A C 1
ATOM 634 O O . GLU A 1 79 ? 10.956 3.163 -23.758 1.00 98.06 79 GLU A O 1
ATOM 639 N N . VAL A 1 80 ? 11.028 1.274 -22.543 1.00 97.94 80 VAL A N 1
ATOM 640 C CA . VAL A 1 80 ? 12.258 1.563 -21.811 1.00 97.94 80 VAL A CA 1
ATOM 641 C C . VAL A 1 80 ? 13.269 0.475 -22.132 1.00 97.94 80 VAL A C 1
ATOM 643 O O . VAL A 1 80 ? 13.035 -0.695 -21.837 1.00 97.94 80 VAL A O 1
ATOM 646 N N . ASP A 1 81 ? 14.406 0.862 -22.695 1.00 97.38 81 ASP A N 1
ATOM 647 C CA . ASP A 1 81 ? 15.580 0.008 -22.857 1.00 97.38 81 ASP A CA 1
ATOM 648 C C . ASP A 1 81 ? 16.712 0.553 -21.988 1.00 97.38 81 ASP A C 1
ATOM 650 O O . ASP A 1 81 ? 17.222 1.651 -22.231 1.00 97.38 81 ASP A O 1
ATOM 654 N N . ALA A 1 82 ? 17.092 -0.211 -20.966 1.00 95.88 82 ALA A N 1
ATOM 655 C CA . ALA A 1 82 ? 18.134 0.174 -20.034 1.00 95.88 82 ALA A CA 1
ATOM 656 C C . ALA A 1 82 ? 19.308 -0.809 -20.049 1.00 95.88 82 ALA A C 1
ATOM 658 O O . ALA A 1 82 ? 19.148 -2.032 -19.928 1.00 95.88 82 ALA A O 1
ATOM 659 N N . SER A 1 83 ? 20.520 -0.267 -20.160 1.00 94.19 83 SER A N 1
ATOM 660 C CA . SER A 1 83 ? 21.757 -1.043 -20.089 1.00 94.19 83 SER A CA 1
ATOM 661 C C . SER A 1 83 ? 22.891 -0.231 -19.458 1.00 94.19 83 SER A C 1
ATOM 663 O O . SER A 1 83 ? 23.118 0.910 -19.874 1.00 94.19 83 SER A O 1
ATOM 665 N N . PRO A 1 84 ? 23.672 -0.826 -18.533 1.00 90.75 84 PRO A N 1
ATOM 666 C CA . PRO A 1 84 ? 24.918 -0.234 -18.043 1.00 90.75 84 PRO A CA 1
ATOM 667 C C . PRO A 1 84 ? 25.925 0.087 -19.157 1.00 90.75 84 PRO A C 1
ATOM 669 O O . PRO A 1 84 ? 26.773 0.956 -18.991 1.00 90.75 84 PRO A O 1
ATOM 672 N N . GLU A 1 85 ? 25.828 -0.583 -20.308 1.00 91.38 85 GLU A N 1
ATOM 673 C CA . GLU A 1 85 ? 26.720 -0.372 -21.455 1.00 91.38 85 GLU A CA 1
ATOM 674 C C . GLU A 1 85 ? 26.467 0.954 -22.186 1.00 91.38 85 GLU A C 1
ATOM 676 O O . GLU A 1 85 ? 27.322 1.416 -22.938 1.00 91.38 85 GLU A O 1
ATOM 681 N N . TYR A 1 86 ? 25.302 1.583 -21.990 1.00 93.75 86 TYR A N 1
ATOM 682 C CA . TYR A 1 86 ? 24.961 2.830 -22.684 1.00 93.75 86 TYR A CA 1
ATOM 683 C C . TYR A 1 86 ? 25.613 4.069 -22.053 1.00 93.75 86 TYR A C 1
ATOM 685 O O . TYR A 1 86 ? 25.734 5.095 -22.721 1.00 93.75 86 TYR A O 1
ATOM 693 N N . GLY A 1 87 ? 26.067 3.991 -20.797 1.00 92.12 87 GLY A N 1
ATOM 694 C CA . GLY A 1 87 ? 26.791 5.081 -20.145 1.00 92.12 87 GLY A CA 1
ATOM 695 C C . GLY A 1 87 ? 26.957 4.907 -18.637 1.00 92.12 87 GLY A C 1
ATOM 696 O O . GLY A 1 87 ? 26.576 3.895 -18.056 1.00 92.12 87 GLY A O 1
ATOM 697 N N . SER A 1 88 ? 27.533 5.914 -17.981 1.00 89.44 88 SER A N 1
ATOM 698 C CA . SER A 1 88 ? 27.898 5.853 -16.556 1.00 89.44 88 SER A CA 1
ATOM 699 C C . SER A 1 88 ? 26.867 6.476 -15.613 1.00 89.44 88 SER A C 1
ATOM 701 O O . SER A 1 88 ? 26.951 6.274 -14.404 1.00 89.44 88 SER A O 1
ATOM 703 N N . THR A 1 89 ? 25.897 7.225 -16.140 1.00 92.25 89 THR A N 1
ATOM 704 C CA . THR A 1 89 ? 24.839 7.879 -15.350 1.00 92.25 89 THR A CA 1
ATOM 705 C C . THR A 1 89 ? 23.468 7.255 -15.630 1.00 92.25 89 THR A C 1
ATOM 707 O O . THR A 1 89 ? 23.256 6.775 -16.747 1.00 92.25 89 THR A O 1
ATOM 710 N N . PRO A 1 90 ? 22.500 7.309 -14.689 1.00 91.69 90 PRO A N 1
ATOM 711 C CA . PRO A 1 90 ? 21.151 6.784 -14.917 1.00 91.69 90 PRO A CA 1
ATOM 712 C C . PRO A 1 90 ? 20.519 7.314 -16.209 1.00 91.69 90 PRO A C 1
ATOM 714 O O . PRO A 1 90 ? 19.993 6.541 -16.999 1.00 91.69 90 PRO A O 1
ATOM 717 N N . ILE A 1 91 ? 20.645 8.615 -16.487 1.00 92.81 91 ILE A N 1
ATOM 718 C CA . ILE A 1 91 ? 20.084 9.240 -17.696 1.00 92.81 91 ILE A CA 1
ATOM 719 C C . ILE A 1 91 ? 20.688 8.633 -18.970 1.00 92.81 91 ILE A C 1
ATOM 721 O O . ILE A 1 91 ? 19.954 8.358 -19.912 1.00 92.81 91 ILE A O 1
ATOM 725 N N . GLN A 1 92 ? 22.003 8.402 -19.009 1.00 92.94 92 GLN A N 1
ATOM 726 C CA . GLN A 1 92 ? 22.666 7.807 -20.179 1.00 92.94 92 GLN A CA 1
ATOM 727 C C . GLN A 1 92 ? 22.336 6.321 -20.349 1.00 92.94 92 GLN A C 1
ATOM 729 O O . GLN A 1 92 ? 22.320 5.816 -21.468 1.00 92.94 92 GLN A O 1
ATOM 734 N N . GLN A 1 93 ? 22.076 5.622 -19.242 1.00 94.44 93 GLN A N 1
ATOM 735 C CA . GLN A 1 93 ? 21.764 4.197 -19.250 1.00 94.44 93 GLN A CA 1
ATOM 736 C C . GLN A 1 93 ? 20.353 3.878 -19.747 1.00 94.44 93 GLN A C 1
ATOM 738 O O . GLN A 1 93 ? 20.110 2.724 -20.086 1.00 94.44 93 GLN A O 1
ATOM 743 N N . HIS A 1 94 ? 19.443 4.857 -19.815 1.00 96.69 94 HIS A N 1
ATOM 744 C CA . HIS A 1 94 ? 18.049 4.652 -20.213 1.00 96.69 94 HIS A CA 1
ATOM 745 C C . HIS A 1 94 ? 17.752 5.289 -21.573 1.00 96.69 94 HIS A C 1
ATOM 747 O O . HIS A 1 94 ? 17.867 6.501 -21.754 1.00 96.69 94 HIS A O 1
ATOM 753 N N . LYS A 1 95 ? 17.290 4.473 -22.519 1.00 97.19 95 LYS A N 1
ATOM 754 C CA . LYS A 1 95 ? 16.682 4.919 -23.775 1.00 97.19 95 LYS A CA 1
ATOM 755 C C . LYS A 1 95 ? 15.177 4.736 -23.652 1.00 97.19 95 LYS A C 1
ATOM 757 O O . LYS A 1 95 ? 14.715 3.614 -23.460 1.00 97.19 95 LYS A O 1
ATOM 762 N N . ILE A 1 96 ? 14.429 5.833 -23.725 1.00 97.81 96 ILE A N 1
ATOM 763 C CA . ILE A 1 96 ? 12.983 5.829 -23.487 1.00 97.81 96 ILE A CA 1
ATOM 764 C C . ILE A 1 96 ? 12.270 6.383 -24.710 1.00 97.81 96 ILE A C 1
ATOM 766 O O . ILE A 1 96 ? 12.622 7.455 -25.209 1.00 97.81 96 ILE A O 1
ATOM 770 N N . GLN A 1 97 ? 11.271 5.642 -25.174 1.00 97.94 97 GLN A N 1
ATOM 771 C CA . GLN A 1 97 ? 10.414 6.010 -26.289 1.00 97.94 97 GLN A CA 1
ATOM 772 C C . GLN A 1 97 ? 8.954 6.018 -25.856 1.00 97.94 97 GLN A C 1
ATOM 774 O O . GLN A 1 97 ? 8.522 5.151 -25.094 1.00 97.94 97 GLN A O 1
ATOM 779 N N . VAL A 1 98 ? 8.196 6.990 -26.357 1.00 97.00 98 VAL A N 1
ATOM 780 C CA . VAL A 1 98 ? 6.771 7.129 -26.062 1.00 97.00 98 VAL A CA 1
ATOM 781 C C . VAL A 1 98 ? 5.980 7.260 -27.351 1.00 97.00 98 VAL A C 1
ATOM 783 O O . VAL A 1 98 ? 6.361 7.999 -28.254 1.00 97.00 98 VAL A O 1
ATOM 786 N N . SER A 1 99 ? 4.855 6.557 -27.412 1.00 95.75 99 SER A N 1
ATOM 787 C CA . SER A 1 99 ? 3.859 6.694 -28.469 1.00 95.75 99 SER A CA 1
ATOM 788 C C . SER A 1 99 ? 2.499 6.984 -27.850 1.00 95.75 99 SER A C 1
ATOM 790 O O . SER A 1 99 ? 2.113 6.368 -26.857 1.00 95.75 99 SER A O 1
ATOM 792 N N . THR A 1 100 ? 1.757 7.905 -28.449 1.00 93.50 100 THR A N 1
ATOM 793 C CA . THR A 1 100 ? 0.423 8.332 -28.009 1.00 93.50 100 THR A CA 1
ATOM 794 C C . THR A 1 100 ? -0.636 7.838 -28.980 1.00 93.50 100 THR A C 1
ATOM 796 O O . THR A 1 100 ? -0.424 7.843 -30.192 1.00 93.50 100 THR A O 1
ATOM 799 N N . LEU A 1 101 ? -1.772 7.388 -28.464 1.00 91.00 101 LEU A N 1
ATOM 800 C CA . LEU A 1 101 ? -2.906 6.964 -29.269 1.00 91.00 101 LEU A CA 1
ATOM 801 C C . LEU A 1 101 ? -3.620 8.204 -29.820 1.00 91.00 101 LEU A C 1
ATOM 803 O O . LEU A 1 101 ? -4.095 9.044 -29.059 1.00 91.00 101 LEU A O 1
ATOM 807 N N . GLY A 1 102 ? -3.664 8.342 -31.145 1.00 86.12 102 GLY A N 1
ATOM 808 C CA . GLY A 1 102 ? -4.418 9.404 -31.808 1.00 86.12 102 GLY A CA 1
ATOM 809 C C . GLY A 1 102 ? -5.909 9.077 -31.925 1.00 86.12 102 GLY A C 1
ATOM 810 O O . GLY A 1 102 ? -6.324 7.930 -31.762 1.00 86.12 102 GLY A O 1
ATOM 811 N N . GLU A 1 103 ? -6.716 10.070 -32.307 1.00 83.06 103 GLU A N 1
ATOM 812 C CA . GLU A 1 103 ? -8.173 9.924 -32.502 1.00 83.06 103 GLU A CA 1
ATOM 813 C C . GLU A 1 103 ? -8.554 8.846 -33.534 1.00 83.06 103 GLU A C 1
ATOM 815 O O . GLU A 1 103 ? -9.639 8.273 -33.478 1.00 83.06 103 GLU A O 1
ATOM 820 N N . SER A 1 104 ? -7.648 8.527 -34.463 1.00 81.75 104 SER A N 1
ATOM 821 C CA . SER A 1 104 ? -7.810 7.459 -35.456 1.00 81.75 104 SER A CA 1
ATOM 822 C C . SER A 1 104 ? -7.637 6.042 -34.889 1.00 81.75 104 SER A C 1
ATOM 824 O O . SER A 1 104 ? -7.763 5.071 -35.637 1.00 81.75 104 SER A O 1
ATOM 826 N N . GLY A 1 105 ? -7.305 5.904 -33.600 1.00 81.94 105 GLY A N 1
ATOM 827 C CA . GLY A 1 105 ? -6.987 4.625 -32.961 1.00 81.94 105 GLY A CA 1
ATOM 828 C C . GLY A 1 105 ? -5.610 4.066 -33.336 1.00 81.94 105 GLY A C 1
ATOM 829 O O . GLY A 1 105 ? -5.320 2.906 -33.048 1.00 81.94 105 GLY A O 1
ATOM 830 N N . GLN A 1 106 ? -4.756 4.865 -33.985 1.00 87.19 106 GLN A N 1
ATOM 831 C CA . GLN A 1 106 ? -3.369 4.507 -34.284 1.00 87.19 106 GLN A CA 1
ATOM 832 C C . GLN A 1 106 ? -2.402 5.256 -33.370 1.00 87.19 106 GLN A C 1
ATOM 834 O O . GLN A 1 106 ? -2.602 6.430 -33.057 1.00 87.19 106 GLN A O 1
ATOM 839 N N . TYR A 1 107 ? -1.336 4.570 -32.962 1.00 89.44 107 TYR A N 1
ATOM 840 C CA . TYR A 1 107 ? -0.257 5.187 -32.203 1.00 89.44 107 TYR A CA 1
ATOM 841 C C . TYR A 1 107 ? 0.590 6.101 -33.091 1.00 89.44 107 TYR A C 1
ATOM 843 O O . TYR A 1 107 ? 0.878 5.777 -34.245 1.00 89.44 107 TYR A O 1
ATOM 851 N N . SER A 1 108 ? 1.020 7.224 -32.524 1.00 92.38 108 SER A N 1
ATOM 852 C CA . SER A 1 108 ? 2.005 8.119 -33.120 1.00 92.38 108 SER A CA 1
ATOM 853 C C . SER A 1 108 ? 3.371 7.440 -33.278 1.00 92.38 108 SER A C 1
ATOM 855 O O . SER A 1 108 ? 3.665 6.405 -32.668 1.00 92.38 108 SER A O 1
ATOM 857 N N . LEU A 1 109 ? 4.226 8.035 -34.116 1.00 92.44 109 LEU A N 1
ATOM 858 C CA . LEU A 1 109 ? 5.617 7.603 -34.228 1.00 92.44 109 LEU A CA 1
ATOM 859 C C . LEU A 1 109 ? 6.316 7.743 -32.862 1.00 92.44 109 LEU A C 1
ATOM 861 O O . LEU A 1 109 ? 6.094 8.750 -32.190 1.00 92.44 109 LEU A O 1
ATOM 865 N N . PRO A 1 110 ? 7.156 6.773 -32.449 1.00 95.06 110 PRO A N 1
ATOM 866 C CA . PRO A 1 110 ? 7.843 6.836 -31.163 1.00 95.06 110 PRO A CA 1
ATOM 867 C C . PRO A 1 110 ? 8.714 8.091 -31.025 1.00 95.06 110 PRO A C 1
ATOM 869 O O . PRO A 1 110 ? 9.636 8.308 -31.815 1.00 95.06 110 PRO A O 1
ATOM 872 N N . GLU A 1 111 ? 8.452 8.893 -29.995 1.00 96.56 111 GLU A N 1
ATOM 873 C CA . GLU A 1 111 ? 9.264 10.050 -29.620 1.00 96.56 111 GLU A CA 1
ATOM 874 C C . GLU A 1 111 ? 10.248 9.662 -28.511 1.00 96.56 111 GLU A C 1
ATOM 876 O O . GLU A 1 111 ? 9.870 9.036 -27.520 1.00 96.56 111 GLU A O 1
ATOM 881 N N . SER A 1 112 ? 11.521 10.038 -28.661 1.00 96.94 112 SER A N 1
ATOM 882 C CA . SER A 1 112 ? 12.527 9.798 -27.625 1.00 96.94 112 SER A CA 1
ATOM 883 C C . SER A 1 112 ? 12.447 10.861 -26.531 1.00 96.94 112 SER A C 1
ATOM 885 O O . SER A 1 112 ? 12.515 12.056 -26.815 1.00 96.94 112 SER A O 1
ATOM 887 N N . ILE A 1 113 ? 12.408 10.428 -25.271 1.00 96.44 113 ILE A N 1
ATOM 888 C CA . ILE A 1 113 ? 12.428 11.322 -24.106 1.00 96.44 113 ILE A CA 1
ATOM 889 C C . ILE A 1 113 ? 13.571 10.974 -23.147 1.00 96.44 113 ILE A C 1
ATOM 891 O O . ILE A 1 113 ? 14.077 9.853 -23.132 1.00 96.44 113 ILE A O 1
ATOM 895 N N . SER A 1 114 ? 13.999 11.951 -22.345 1.00 95.00 114 SER A N 1
ATOM 896 C CA . SER A 1 114 ? 14.998 11.743 -21.294 1.00 95.00 114 SER A CA 1
ATOM 897 C C . SER A 1 114 ? 14.366 11.149 -20.036 1.00 95.00 114 SER A C 1
ATOM 899 O O . SER A 1 114 ? 13.211 11.431 -19.720 1.00 95.00 114 SER A O 1
ATOM 901 N N . LEU A 1 115 ? 15.161 10.416 -19.248 1.00 94.00 115 LEU A N 1
ATOM 902 C CA . LEU A 1 115 ? 14.739 9.896 -17.941 1.00 94.00 115 LEU A CA 1
ATOM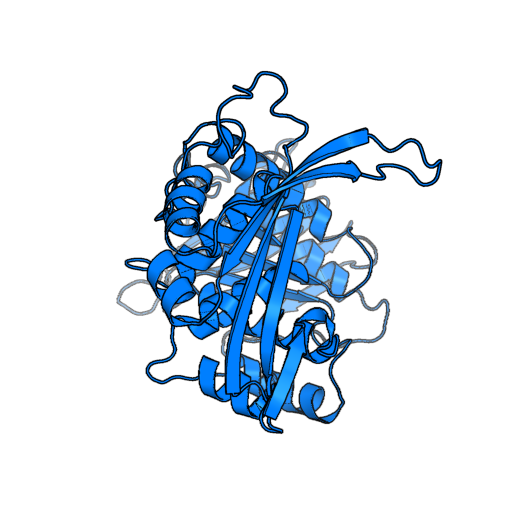 903 C C . LEU A 1 115 ? 14.190 10.996 -17.014 1.00 94.00 115 LEU A C 1
ATOM 905 O O . LEU A 1 115 ? 13.209 10.774 -16.320 1.00 94.00 115 LEU A O 1
ATOM 909 N N . SER A 1 116 ? 14.751 12.207 -17.064 1.00 92.44 116 SER A N 1
ATOM 910 C CA . SER A 1 116 ? 14.282 13.350 -16.265 1.00 92.44 116 SER A CA 1
ATOM 911 C C . SER A 1 116 ? 12.851 13.809 -16.573 1.00 92.44 116 SER A C 1
ATOM 913 O O . SER A 1 116 ? 12.238 14.459 -15.734 1.00 92.44 116 SER A O 1
ATOM 915 N N . LYS A 1 117 ? 12.320 13.511 -17.769 1.00 93.38 117 LYS A N 1
ATOM 916 C CA . LYS A 1 117 ? 10.906 13.758 -18.095 1.00 93.38 117 LYS A CA 1
ATOM 917 C C . LYS A 1 117 ? 9.991 12.661 -17.546 1.00 93.38 117 LYS A C 1
ATOM 919 O O . LYS A 1 117 ? 8.803 12.905 -17.391 1.00 93.38 117 LYS A O 1
ATOM 924 N N . VAL A 1 118 ? 10.533 11.468 -17.291 1.00 93.69 118 VAL A N 1
ATOM 925 C CA . VAL A 1 118 ? 9.803 10.309 -16.754 1.00 93.69 118 VAL A CA 1
ATOM 926 C C . VAL A 1 118 ? 9.725 10.356 -15.235 1.00 93.69 118 VAL A C 1
ATOM 928 O O . VAL A 1 118 ? 8.678 10.040 -14.673 1.00 93.69 118 VAL A O 1
ATOM 931 N N . THR A 1 119 ? 10.810 10.763 -14.573 1.00 91.69 119 THR A N 1
ATOM 932 C CA . THR A 1 119 ? 10.852 10.938 -13.117 1.00 91.69 119 THR A CA 1
ATOM 933 C C . THR A 1 119 ? 9.760 11.888 -12.650 1.00 91.69 119 THR A C 1
ATOM 935 O O . THR A 1 119 ? 9.456 12.866 -13.336 1.00 91.69 119 THR A O 1
ATOM 938 N N . ARG A 1 120 ? 9.209 11.636 -11.461 1.00 88.81 120 ARG A N 1
ATOM 939 C CA . ARG A 1 120 ? 8.177 12.510 -10.899 1.00 88.81 120 ARG A CA 1
ATOM 940 C C . ARG A 1 120 ? 8.707 13.900 -10.596 1.00 88.81 120 ARG A C 1
ATOM 942 O O . ARG A 1 120 ? 9.838 14.062 -10.132 1.00 88.81 120 ARG A O 1
ATOM 949 N N . ASP A 1 121 ? 7.854 14.890 -10.806 1.00 85.25 121 ASP A N 1
ATOM 950 C CA . ASP A 1 121 ? 8.132 16.267 -10.426 1.00 85.25 121 ASP A CA 1
ATOM 951 C C . ASP A 1 121 ? 8.064 16.479 -8.895 1.00 85.25 121 ASP A C 1
ATOM 953 O O . ASP A 1 121 ? 7.965 15.547 -8.088 1.00 85.25 121 ASP A O 1
ATOM 957 N N . LYS A 1 122 ? 8.166 17.742 -8.469 1.00 78.69 122 LYS A N 1
ATOM 958 C CA . LYS A 1 122 ? 8.109 18.115 -7.046 1.00 78.69 122 LYS A CA 1
ATOM 959 C C . LYS A 1 122 ? 6.728 17.905 -6.424 1.00 78.69 122 LYS A C 1
ATOM 961 O O . LYS A 1 122 ? 6.656 17.759 -5.207 1.00 78.69 122 LYS A O 1
ATOM 966 N N . GLU A 1 123 ? 5.687 17.906 -7.245 1.00 74.81 123 GLU A N 1
ATOM 967 C CA . GLU A 1 123 ? 4.293 17.684 -6.860 1.00 74.81 123 GLU A CA 1
ATOM 968 C C . GLU A 1 123 ? 3.966 16.181 -6.823 1.00 74.81 123 GLU A C 1
ATOM 970 O O . GLU A 1 123 ? 2.928 15.784 -6.309 1.00 74.81 123 GLU A O 1
ATOM 975 N N . GLY A 1 124 ? 4.889 15.326 -7.282 1.00 78.56 124 GLY A N 1
ATOM 976 C CA . GLY A 1 124 ? 4.731 13.875 -7.289 1.00 78.56 124 GLY A CA 1
ATOM 977 C C . GLY A 1 124 ? 4.052 13.344 -8.551 1.00 78.56 124 GLY A C 1
ATOM 978 O O . GLY A 1 124 ? 3.696 12.165 -8.593 1.00 78.56 124 GLY A O 1
ATOM 979 N N . ASN A 1 125 ? 3.914 14.162 -9.591 1.00 84.12 125 ASN A N 1
ATOM 980 C CA . ASN A 1 125 ? 3.233 13.793 -10.825 1.00 84.12 125 ASN A CA 1
ATOM 981 C C . ASN A 1 125 ? 4.222 13.294 -11.884 1.00 84.12 125 ASN A C 1
ATOM 983 O O . ASN A 1 125 ? 5.367 13.742 -11.959 1.00 84.12 125 ASN A O 1
ATOM 987 N N . SER A 1 126 ? 3.781 12.336 -12.700 1.00 90.69 126 SER A N 1
ATOM 988 C CA . SER A 1 126 ? 4.480 11.905 -13.912 1.00 90.69 126 SER A CA 1
ATOM 989 C C . SER A 1 126 ? 3.474 11.397 -14.934 1.00 90.69 126 SER A C 1
ATOM 991 O O . SER A 1 126 ? 2.603 10.591 -14.621 1.00 90.69 126 SER A O 1
ATOM 993 N N . ASP A 1 127 ? 3.651 11.838 -16.174 1.00 90.94 127 ASP A N 1
ATOM 994 C CA . ASP A 1 127 ? 2.859 11.425 -17.331 1.00 90.94 127 ASP A CA 1
ATOM 995 C C . ASP A 1 127 ? 3.257 10.057 -17.902 1.00 90.94 127 ASP A C 1
ATOM 997 O O . ASP A 1 127 ? 2.607 9.545 -18.817 1.00 90.94 127 ASP A O 1
ATOM 1001 N N . TYR A 1 128 ? 4.353 9.489 -17.401 1.00 94.38 128 TYR A N 1
ATOM 1002 C CA . TYR A 1 128 ? 4.992 8.309 -17.976 1.00 94.38 128 TYR A CA 1
ATOM 1003 C C . TYR A 1 128 ? 5.135 7.169 -16.976 1.00 94.38 128 TYR A C 1
ATOM 1005 O O . TYR A 1 128 ? 5.619 6.114 -17.356 1.00 94.38 128 TYR A O 1
ATOM 1013 N N . LEU A 1 129 ? 4.716 7.346 -15.723 1.00 94.06 129 LEU A N 1
ATOM 1014 C CA . LEU A 1 129 ? 4.745 6.308 -14.695 1.00 94.06 129 LEU A CA 1
ATOM 1015 C C . LEU A 1 129 ? 3.325 5.956 -14.245 1.00 94.06 129 LEU A C 1
ATOM 1017 O O . LEU A 1 129 ? 2.443 6.812 -14.317 1.00 94.06 129 LEU A O 1
ATOM 1021 N N . PRO A 1 130 ? 3.085 4.726 -13.746 1.00 91.94 130 PRO A N 1
ATOM 1022 C CA . PRO A 1 130 ? 1.846 4.441 -13.027 1.00 91.94 130 PRO A CA 1
ATOM 1023 C C . PRO A 1 130 ? 1.617 5.469 -11.933 1.00 91.94 130 PRO A C 1
ATOM 1025 O O . PRO A 1 130 ? 2.575 5.817 -11.252 1.00 91.94 130 PRO A O 1
ATOM 1028 N N . LYS A 1 131 ? 0.376 5.874 -11.667 1.00 88.06 131 LYS A N 1
ATOM 1029 C CA . LYS A 1 131 ? 0.060 6.662 -10.469 1.00 88.06 131 LYS A CA 1
ATOM 1030 C C . LYS A 1 131 ? 0.538 5.956 -9.206 1.00 88.06 131 LYS A C 1
ATOM 1032 O O . LYS A 1 131 ? 1.240 6.563 -8.397 1.00 88.06 131 LYS A O 1
ATOM 1037 N N . HIS A 1 132 ? 0.255 4.657 -9.107 1.00 88.44 132 HIS A N 1
ATOM 1038 C CA . HIS A 1 132 ? 0.636 3.841 -7.962 1.00 88.44 132 HIS A CA 1
ATOM 1039 C C . HIS A 1 132 ? 1.185 2.473 -8.362 1.00 88.44 132 HIS A C 1
ATOM 1041 O O . HIS A 1 132 ? 0.670 1.799 -9.250 1.00 88.44 132 HIS A O 1
ATOM 1047 N N . LEU A 1 133 ? 2.197 2.019 -7.635 1.00 92.44 133 LEU A N 1
ATOM 1048 C CA . LEU A 1 133 ? 2.685 0.653 -7.631 1.00 92.44 133 LEU A CA 1
ATOM 1049 C C . LEU A 1 133 ? 2.478 0.085 -6.230 1.00 92.44 133 LEU A C 1
ATOM 1051 O O . LEU A 1 133 ? 3.133 0.493 -5.267 1.00 92.44 133 LEU A O 1
ATOM 1055 N N . PHE A 1 134 ? 1.577 -0.884 -6.133 1.00 91.75 134 PHE A N 1
ATOM 1056 C CA . PHE A 1 134 ? 1.293 -1.633 -4.921 1.00 91.75 134 PHE A CA 1
ATOM 1057 C C . PHE A 1 134 ? 2.040 -2.956 -4.949 1.00 91.75 134 PHE A C 1
ATOM 1059 O O . PHE A 1 134 ? 1.972 -3.687 -5.935 1.00 91.75 134 PHE A O 1
ATOM 1066 N N . ALA A 1 135 ? 2.718 -3.289 -3.855 1.00 93.38 135 ALA A N 1
ATOM 1067 C CA . ALA A 1 135 ? 3.309 -4.606 -3.678 1.00 93.38 135 ALA A CA 1
ATOM 1068 C C . ALA A 1 135 ? 2.869 -5.243 -2.365 1.00 93.38 135 ALA A C 1
ATOM 1070 O O . ALA A 1 135 ? 2.767 -4.566 -1.343 1.00 93.38 135 ALA A O 1
ATOM 1071 N N . TYR A 1 136 ? 2.646 -6.551 -2.392 1.00 92.62 136 TYR A N 1
ATOM 1072 C CA . TYR A 1 136 ? 2.339 -7.362 -1.220 1.00 92.62 136 TYR A CA 1
ATOM 1073 C C . TYR A 1 13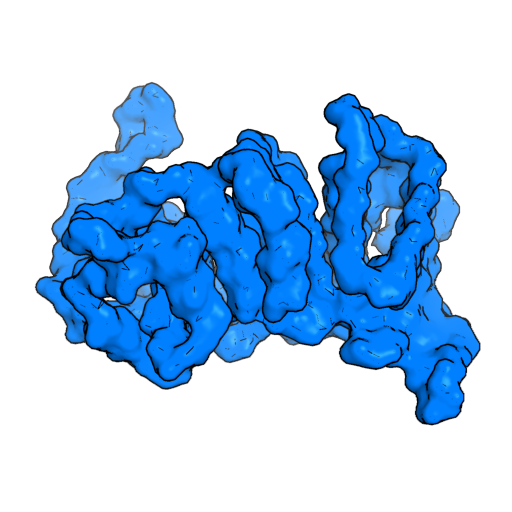6 ? 3.126 -8.668 -1.285 1.00 92.62 136 TYR A C 1
ATOM 1075 O O . TYR A 1 136 ? 3.210 -9.282 -2.348 1.00 92.62 136 TYR A O 1
ATOM 1083 N N . TYR A 1 137 ? 3.669 -9.090 -0.146 1.00 92.12 137 TYR A N 1
ATOM 1084 C CA . TYR A 1 137 ? 4.305 -10.390 0.024 1.00 92.12 137 TYR A CA 1
ATOM 1085 C C . TYR A 1 137 ? 3.947 -10.956 1.397 1.00 92.12 137 TYR A C 1
ATOM 1087 O O . TYR A 1 137 ? 4.015 -10.239 2.399 1.00 92.12 137 TYR A O 1
ATOM 1095 N N . SER A 1 138 ? 3.535 -12.224 1.439 1.00 85.44 138 SER A N 1
ATOM 1096 C CA . SER A 1 138 ? 3.126 -12.892 2.681 1.00 85.44 138 SER A CA 1
ATOM 1097 C C . SER A 1 138 ? 4.265 -13.584 3.420 1.00 85.44 138 SER A C 1
ATOM 1099 O O . SER A 1 138 ? 4.114 -13.918 4.591 1.00 85.44 138 SER A O 1
ATOM 1101 N N . GLY A 1 139 ? 5.391 -13.839 2.753 1.00 84.75 139 GLY A N 1
ATOM 1102 C CA . GLY A 1 139 ? 6.502 -14.546 3.373 1.00 84.75 139 GLY A CA 1
ATOM 1103 C C . GLY A 1 139 ? 7.293 -13.685 4.371 1.00 84.75 139 GLY A C 1
ATOM 1104 O O . GLY A 1 139 ? 7.176 -12.461 4.406 1.00 84.75 139 GLY A O 1
ATOM 1105 N N . PRO A 1 140 ? 8.178 -14.307 5.168 1.00 80.38 140 PRO A N 1
ATOM 1106 C CA . PRO A 1 140 ? 8.856 -13.664 6.300 1.00 80.38 140 PRO A CA 1
ATOM 1107 C C . PRO A 1 140 ? 10.040 -12.760 5.908 1.00 80.38 140 PRO A C 1
ATOM 1109 O O . PRO A 1 140 ? 10.815 -12.353 6.767 1.00 80.38 140 PRO A O 1
ATOM 1112 N N . SER A 1 141 ? 10.260 -12.515 4.614 1.00 87.00 141 SER A N 1
ATOM 1113 C CA . SER A 1 141 ? 11.431 -11.779 4.128 1.00 87.00 141 SER A CA 1
ATOM 1114 C C . SER A 1 141 ? 11.102 -10.316 3.857 1.00 87.00 141 SER A C 1
ATOM 1116 O O . SER A 1 141 ? 10.249 -10.016 3.028 1.00 87.00 141 SER A O 1
ATOM 1118 N N . ASP A 1 142 ? 11.895 -9.414 4.434 1.00 87.56 142 ASP A N 1
ATOM 1119 C CA . ASP A 1 142 ? 11.783 -7.967 4.199 1.00 87.56 142 ASP A CA 1
ATOM 1120 C C . ASP A 1 142 ? 12.418 -7.512 2.872 1.00 87.56 142 ASP A C 1
ATOM 1122 O O . ASP A 1 142 ? 12.428 -6.328 2.544 1.00 87.56 142 ASP A O 1
ATOM 1126 N N . ARG A 1 143 ? 12.949 -8.442 2.066 1.00 88.81 143 ARG A N 1
ATOM 1127 C CA . ARG A 1 143 ? 13.726 -8.122 0.858 1.00 88.81 143 ARG A CA 1
ATOM 1128 C C . ARG A 1 143 ? 12.947 -7.278 -0.152 1.00 88.81 143 ARG A C 1
ATOM 1130 O O . ARG A 1 143 ? 13.533 -6.407 -0.793 1.00 88.81 143 ARG A O 1
ATOM 1137 N N . LEU A 1 144 ? 11.656 -7.563 -0.329 1.00 91.75 144 LEU A N 1
ATOM 1138 C CA . LEU A 1 144 ? 10.794 -6.781 -1.215 1.00 91.75 144 LEU A CA 1
ATOM 1139 C C . LEU A 1 144 ? 10.417 -5.445 -0.566 1.00 91.75 144 LEU A C 1
ATOM 1141 O O . LEU A 1 144 ? 10.479 -4.420 -1.238 1.00 91.75 144 LEU A O 1
ATOM 1145 N N . GLU A 1 145 ? 10.104 -5.444 0.736 1.00 92.94 145 GLU A N 1
ATOM 1146 C CA . GLU A 1 145 ? 9.794 -4.233 1.508 1.00 92.94 145 GLU A CA 1
ATOM 1147 C C . GLU A 1 145 ? 10.930 -3.205 1.444 1.00 92.94 145 GLU A C 1
ATOM 1149 O O . GLU A 1 145 ? 10.681 -2.007 1.289 1.00 92.94 145 GLU A O 1
ATOM 1154 N N . ASP A 1 146 ? 12.177 -3.662 1.544 1.00 93.25 146 ASP A N 1
ATOM 1155 C CA . ASP A 1 146 ? 13.363 -2.809 1.579 1.00 93.25 146 ASP A CA 1
ATOM 1156 C C . ASP A 1 146 ? 13.459 -1.869 0.373 1.00 93.25 146 ASP A C 1
ATOM 1158 O O . ASP A 1 146 ? 13.950 -0.745 0.500 1.00 93.25 146 ASP A O 1
ATOM 1162 N N . LEU A 1 147 ? 12.921 -2.278 -0.779 1.00 93.44 147 LEU A N 1
ATOM 1163 C CA . LEU A 1 147 ? 12.893 -1.462 -1.993 1.00 93.44 147 LEU A CA 1
ATOM 1164 C C . LEU A 1 147 ? 11.984 -0.233 -1.877 1.00 93.44 147 LEU A C 1
ATOM 1166 O O . LEU A 1 147 ? 12.208 0.756 -2.571 1.00 93.44 147 LEU A O 1
ATOM 1170 N N . PHE A 1 148 ? 11.003 -0.264 -0.976 1.00 93.31 148 PHE A N 1
ATOM 1171 C CA . PHE A 1 148 ? 10.041 0.815 -0.745 1.00 93.31 148 PHE A CA 1
ATOM 1172 C C . PHE A 1 14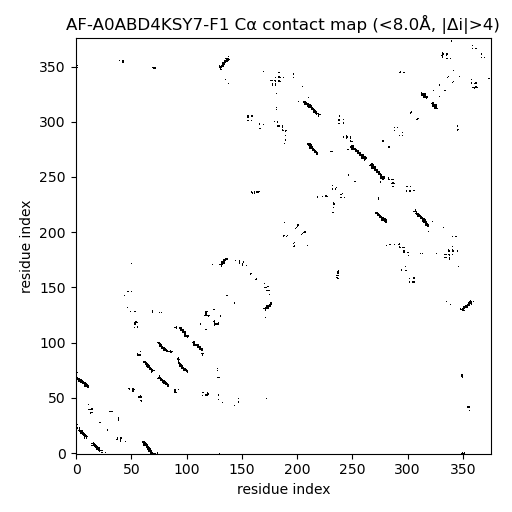8 ? 10.495 1.788 0.349 1.00 93.31 148 PHE A C 1
ATOM 1174 O O . PHE A 1 148 ? 9.880 2.843 0.531 1.00 93.31 148 PHE A O 1
ATOM 1181 N N . LYS A 1 149 ? 11.570 1.468 1.090 1.00 91.75 149 LYS A N 1
ATOM 1182 C CA . LYS A 1 149 ? 12.088 2.315 2.178 1.00 91.75 149 LYS A CA 1
ATOM 1183 C C . LYS A 1 149 ? 12.371 3.758 1.735 1.00 91.75 149 LYS A C 1
ATOM 1185 O O . LYS A 1 149 ? 11.928 4.650 2.454 1.00 91.75 149 LYS A O 1
ATOM 1190 N N . PRO A 1 150 ? 13.031 4.036 0.591 1.00 90.50 150 PRO A N 1
ATOM 1191 C CA . PRO A 1 150 ? 13.298 5.413 0.167 1.00 90.50 150 PRO A CA 1
ATOM 1192 C C . PRO A 1 150 ? 12.021 6.244 -0.013 1.00 90.50 150 PRO A C 1
ATOM 1194 O O . PRO A 1 150 ? 11.916 7.337 0.544 1.00 90.50 150 PRO A O 1
ATOM 1197 N N . HIS A 1 151 ? 11.017 5.698 -0.709 1.00 89.06 151 HIS A N 1
ATOM 1198 C CA . HIS A 1 151 ? 9.710 6.335 -0.905 1.00 89.06 151 HIS A CA 1
ATOM 1199 C C . HIS A 1 151 ? 8.979 6.565 0.414 1.00 89.06 151 HIS A C 1
ATOM 1201 O O . HIS A 1 151 ? 8.468 7.659 0.656 1.00 89.06 151 HIS A O 1
ATOM 1207 N N . ARG A 1 152 ? 8.986 5.565 1.304 1.00 87.88 152 ARG A N 1
ATOM 1208 C CA . ARG A 1 152 ? 8.378 5.669 2.635 1.00 87.88 152 ARG A CA 1
ATOM 1209 C C . ARG A 1 152 ? 9.046 6.754 3.479 1.00 87.88 152 ARG A C 1
ATOM 1211 O O . ARG A 1 152 ? 8.349 7.556 4.091 1.00 87.88 152 ARG A O 1
ATOM 1218 N N . THR A 1 153 ? 10.375 6.815 3.482 1.00 87.38 153 THR A N 1
ATOM 1219 C CA . THR A 1 153 ? 11.144 7.829 4.216 1.00 87.38 153 THR A CA 1
ATOM 1220 C C . THR A 1 153 ? 10.914 9.229 3.647 1.00 87.38 153 THR A C 1
ATOM 1222 O O . THR A 1 153 ? 10.739 10.175 4.413 1.00 87.38 153 THR A O 1
ATOM 1225 N N . LYS A 1 154 ? 10.870 9.384 2.314 1.00 85.62 154 LYS A N 1
ATOM 1226 C CA . LYS A 1 154 ? 10.546 10.666 1.664 1.00 85.62 154 LYS A CA 1
ATOM 1227 C C . LYS A 1 154 ? 9.170 11.168 2.106 1.00 85.62 154 LYS A C 1
ATOM 1229 O O . LYS A 1 154 ? 9.068 12.308 2.554 1.00 85.62 154 LYS A O 1
ATOM 1234 N N . PHE A 1 155 ? 8.161 10.301 2.062 1.00 84.19 155 PHE A N 1
ATOM 1235 C CA . PHE A 1 155 ? 6.799 10.634 2.475 1.00 84.19 155 PHE A CA 1
ATOM 1236 C C . PHE A 1 155 ? 6.697 10.953 3.975 1.00 84.19 155 PHE A C 1
ATOM 1238 O O . PHE A 1 155 ? 6.133 11.976 4.353 1.00 84.19 155 PHE A O 1
ATOM 1245 N N . TYR A 1 156 ? 7.332 10.155 4.840 1.00 83.50 156 TYR A N 1
ATOM 1246 C CA . TYR A 1 156 ? 7.421 10.440 6.278 1.00 83.50 156 TYR A CA 1
ATOM 1247 C C . TYR A 1 156 ? 8.028 11.825 6.562 1.00 83.50 156 TYR A C 1
ATOM 1249 O O . TYR A 1 156 ? 7.489 12.606 7.346 1.00 83.50 156 TYR A O 1
ATOM 1257 N N . ASN A 1 157 ? 9.110 12.182 5.868 1.00 83.12 157 ASN A N 1
ATOM 1258 C CA . ASN A 1 157 ? 9.730 13.498 6.009 1.00 83.12 157 ASN A CA 1
ATOM 1259 C C . ASN A 1 157 ? 8.814 14.643 5.546 1.00 83.12 157 ASN A C 1
ATOM 1261 O O . ASN A 1 157 ? 8.866 15.729 6.127 1.00 83.12 157 ASN A O 1
ATOM 1265 N N . GLN A 1 158 ? 7.990 14.428 4.516 1.00 82.19 158 GLN A N 1
ATOM 1266 C CA . GLN A 1 158 ? 6.992 15.406 4.066 1.00 82.19 158 GLN A CA 1
ATOM 1267 C C . GLN A 1 158 ? 5.864 15.562 5.100 1.00 82.19 158 GLN A C 1
ATOM 1269 O O . GLN A 1 158 ? 5.495 16.694 5.422 1.00 82.19 158 GLN A O 1
ATOM 1274 N N . LEU A 1 159 ? 5.395 14.457 5.699 1.00 78.81 159 LEU A N 1
ATOM 1275 C CA . LEU A 1 159 ? 4.415 14.473 6.795 1.00 78.81 159 LEU A CA 1
ATOM 1276 C C . LEU A 1 159 ? 4.916 15.300 7.988 1.00 78.81 159 LEU A C 1
ATOM 1278 O O . LEU A 1 159 ? 4.200 16.173 8.476 1.00 78.81 159 LEU A O 1
ATOM 1282 N N . LEU A 1 160 ? 6.166 15.096 8.424 1.00 75.62 160 LEU A N 1
ATOM 1283 C CA . LEU A 1 160 ? 6.761 15.859 9.532 1.00 75.62 160 LEU A CA 1
ATOM 1284 C C . LEU A 1 160 ? 6.858 17.367 9.251 1.00 75.62 160 LEU A C 1
ATOM 1286 O O . LEU A 1 160 ? 6.798 18.180 10.176 1.00 75.62 160 LEU A O 1
ATOM 1290 N N . LYS A 1 161 ? 7.015 17.747 7.979 1.00 79.31 161 LYS A N 1
ATOM 1291 C CA . LYS A 1 161 ? 7.095 19.145 7.536 1.00 79.31 161 LYS A CA 1
ATOM 1292 C C . LYS A 1 161 ? 5.725 19.773 7.258 1.00 79.31 161 LYS A C 1
ATOM 1294 O O . LYS A 1 161 ? 5.695 20.932 6.856 1.00 79.31 161 LYS A O 1
ATOM 1299 N N . ASN A 1 162 ? 4.620 19.051 7.484 1.00 75.81 162 ASN A N 1
ATOM 1300 C CA . ASN A 1 162 ? 3.262 19.444 7.085 1.00 75.81 162 ASN A CA 1
ATOM 1301 C C . ASN A 1 162 ? 3.169 19.819 5.594 1.00 75.81 162 ASN A C 1
ATOM 1303 O O . ASN A 1 162 ? 2.518 20.794 5.238 1.00 75.81 162 ASN A O 1
ATOM 1307 N N . GLN A 1 163 ? 3.871 19.075 4.738 1.00 75.88 163 GLN A N 1
ATOM 1308 C CA . GLN A 1 163 ? 3.867 19.259 3.281 1.00 75.88 163 GLN A CA 1
ATOM 1309 C C . GLN A 1 163 ? 2.925 18.276 2.574 1.00 75.88 163 GLN A C 1
ATOM 1311 O O . GLN A 1 163 ? 3.074 18.063 1.378 1.00 75.88 163 GLN A O 1
ATOM 1316 N N . VAL A 1 164 ? 2.039 17.626 3.330 1.00 73.50 164 VAL A N 1
ATOM 1317 C CA . VAL A 1 164 ? 1.104 16.617 2.833 1.00 73.50 164 VAL A CA 1
ATOM 1318 C C . VAL A 1 164 ? -0.281 16.957 3.358 1.00 73.50 164 VAL A C 1
ATOM 1320 O O . VAL A 1 164 ? -0.458 17.136 4.570 1.00 73.50 164 VAL A O 1
ATOM 1323 N N . GLU A 1 165 ? -1.243 17.025 2.454 1.00 72.88 165 GLU A N 1
ATOM 1324 C CA . GLU A 1 165 ? -2.665 17.160 2.737 1.00 72.88 165 GLU A CA 1
ATOM 1325 C C . GLU A 1 165 ? -3.352 15.786 2.677 1.00 72.88 165 GLU A C 1
ATOM 1327 O O . GLU A 1 165 ? -2.865 14.842 2.061 1.00 72.88 165 GLU A O 1
ATOM 1332 N N . ILE A 1 166 ? -4.503 15.632 3.340 1.00 68.44 166 ILE A N 1
ATOM 1333 C CA . ILE A 1 166 ? -5.264 14.361 3.312 1.00 68.44 166 ILE A CA 1
ATOM 1334 C C . ILE A 1 166 ? -5.762 14.037 1.895 1.00 68.44 166 ILE A C 1
ATOM 1336 O O . ILE A 1 166 ? -5.969 12.871 1.544 1.00 68.44 166 ILE A O 1
ATOM 1340 N N . GLU A 1 167 ? -5.991 15.085 1.108 1.00 66.75 167 GLU A N 1
ATOM 1341 C CA . GLU A 1 167 ? -6.496 15.009 -0.257 1.00 66.75 167 GLU A CA 1
ATOM 1342 C C . GLU A 1 167 ? -5.422 14.532 -1.244 1.00 66.75 167 GLU A C 1
ATOM 1344 O O . GLU A 1 167 ? -5.783 13.939 -2.264 1.00 66.75 167 GLU A O 1
ATOM 1349 N N . ASP A 1 168 ? -4.134 14.664 -0.896 1.00 66.44 168 ASP A N 1
ATOM 1350 C CA . ASP A 1 168 ? -3.009 14.212 -1.718 1.00 66.44 168 ASP A CA 1
ATOM 1351 C C . ASP A 1 168 ? -3.130 12.725 -2.070 1.00 66.44 168 ASP A C 1
ATOM 1353 O O . ASP A 1 168 ? -3.593 11.904 -1.269 1.00 66.44 168 ASP A O 1
ATOM 1357 N N . GLU A 1 169 ? -2.728 12.355 -3.288 1.00 62.66 169 GLU A N 1
ATOM 1358 C CA . GLU A 1 169 ? -2.790 10.977 -3.785 1.00 62.66 169 GLU A CA 1
ATOM 1359 C C . GLU A 1 169 ? -1.976 10.000 -2.910 1.00 62.66 169 GLU A C 1
ATOM 1361 O O . GLU A 1 169 ? -1.091 10.379 -2.139 1.00 62.66 169 GLU A O 1
ATOM 1366 N N . VAL A 1 170 ? -2.299 8.701 -2.990 1.00 67.44 170 VAL A N 1
ATOM 1367 C CA . VAL A 1 170 ? -1.500 7.676 -2.297 1.00 67.44 170 VAL A CA 1
ATOM 1368 C C . VAL A 1 170 ? -0.050 7.775 -2.784 1.00 67.44 170 VAL A C 1
ATOM 1370 O O . VAL A 1 170 ? 0.210 8.076 -3.946 1.00 67.44 170 VAL A O 1
ATOM 1373 N N . ARG A 1 171 ? 0.926 7.518 -1.905 1.00 79.44 171 ARG A N 1
ATOM 1374 C CA . ARG A 1 171 ? 2.338 7.513 -2.314 1.00 79.44 171 ARG A CA 1
ATOM 1375 C C . ARG A 1 171 ? 2.549 6.652 -3.579 1.00 79.44 171 ARG A C 1
ATOM 1377 O O . ARG A 1 171 ? 1.971 5.566 -3.664 1.00 79.44 171 ARG A O 1
ATOM 1384 N N . PRO A 1 172 ? 3.421 7.072 -4.514 1.00 85.31 172 PRO A N 1
ATOM 1385 C CA . PRO A 1 172 ? 3.673 6.353 -5.762 1.00 85.31 172 PRO A CA 1
ATOM 1386 C C . PRO A 1 172 ? 3.995 4.871 -5.603 1.00 85.31 172 PRO A C 1
ATOM 1388 O O . PRO A 1 172 ? 3.542 4.050 -6.386 1.00 85.31 172 PRO A O 1
ATOM 1391 N N . LEU A 1 173 ? 4.788 4.518 -4.593 1.00 90.06 173 LEU A N 1
ATOM 1392 C CA . LEU A 1 173 ? 5.164 3.141 -4.299 1.00 90.06 173 LEU A CA 1
ATOM 1393 C C . LEU A 1 173 ? 4.666 2.784 -2.900 1.00 90.06 173 LEU A C 1
ATOM 1395 O O . LEU A 1 173 ? 5.091 3.374 -1.903 1.00 90.06 173 LEU A O 1
ATOM 1399 N N . PHE A 1 174 ? 3.779 1.796 -2.815 1.00 89.69 174 PHE A N 1
ATOM 1400 C CA . PHE A 1 174 ? 3.146 1.366 -1.576 1.00 89.69 174 PHE A CA 1
ATOM 1401 C C . PHE A 1 174 ? 3.370 -0.125 -1.321 1.00 89.69 174 PHE A C 1
ATOM 1403 O O . PHE A 1 174 ? 2.889 -0.979 -2.060 1.00 89.69 174 PHE A O 1
ATOM 1410 N N . TYR A 1 175 ? 4.052 -0.438 -0.219 1.00 92.25 175 TYR A N 1
ATOM 1411 C CA . TYR A 1 175 ? 4.200 -1.812 0.253 1.00 92.25 175 TYR A CA 1
ATOM 1412 C C . TYR A 1 175 ? 3.143 -2.144 1.306 1.00 92.25 175 TYR A C 1
ATOM 1414 O O . TYR A 1 175 ? 3.060 -1.497 2.355 1.00 92.25 175 TYR A O 1
ATOM 1422 N N . ALA A 1 176 ? 2.338 -3.162 1.032 1.00 90.50 176 ALA A N 1
ATOM 1423 C CA . ALA A 1 176 ? 1.276 -3.634 1.893 1.00 90.50 176 ALA A CA 1
ATOM 1424 C C . ALA A 1 176 ? 1.805 -4.582 2.977 1.00 90.50 176 ALA A C 1
ATOM 1426 O O . ALA A 1 176 ? 2.408 -5.610 2.689 1.00 90.50 176 ALA A O 1
ATOM 1427 N N . LYS A 1 177 ? 1.522 -4.252 4.239 1.00 88.44 177 LYS A N 1
ATOM 1428 C CA . LYS A 1 177 ? 1.778 -5.081 5.416 1.00 88.44 177 LYS A CA 1
ATOM 1429 C C . LYS A 1 177 ? 0.490 -5.657 6.008 1.00 88.44 177 LYS A C 1
ATOM 1431 O O . LYS A 1 177 ? -0.556 -5.015 5.877 1.00 88.44 177 LYS A O 1
ATOM 1436 N N . PRO A 1 178 ? 0.579 -6.762 6.775 1.00 84.56 178 PRO A N 1
ATOM 1437 C CA . PRO A 1 178 ? -0.562 -7.332 7.491 1.00 84.56 178 PRO A CA 1
ATOM 1438 C C . PRO A 1 178 ? -1.321 -6.321 8.357 1.00 84.56 178 PRO A C 1
ATOM 1440 O O . PRO A 1 178 ? -2.543 -6.372 8.423 1.00 84.56 178 PRO A O 1
ATOM 1443 N N . PHE A 1 179 ? -0.638 -5.342 8.964 1.00 86.31 179 PHE A N 1
ATOM 1444 C CA . PHE A 1 179 ? -1.290 -4.323 9.797 1.00 86.31 179 PHE A CA 1
ATOM 1445 C C . PHE A 1 179 ? -2.335 -3.480 9.040 1.00 86.31 179 PHE A C 1
ATOM 1447 O O . PHE A 1 179 ? -3.309 -3.033 9.643 1.00 86.31 179 PHE A O 1
ATOM 1454 N N . HIS A 1 180 ? -2.188 -3.299 7.719 1.00 90.69 180 HIS A N 1
ATOM 1455 C CA . HIS A 1 180 ? -3.149 -2.530 6.921 1.00 90.69 180 HIS A CA 1
ATOM 1456 C C . HIS A 1 180 ? -4.527 -3.196 6.829 1.00 90.69 180 HIS A C 1
ATOM 1458 O O . HIS A 1 180 ? -5.506 -2.488 6.605 1.00 90.69 180 HIS A O 1
ATOM 1464 N N . SER A 1 181 ? -4.632 -4.512 7.050 1.00 91.38 181 SER A N 1
ATOM 1465 C CA . SER A 1 181 ? -5.922 -5.219 7.106 1.00 91.38 181 SER A CA 1
ATOM 1466 C C . SER A 1 181 ? -6.897 -4.586 8.101 1.00 91.38 181 SER A C 1
ATOM 1468 O O . SER A 1 181 ? -8.082 -4.451 7.812 1.00 91.38 181 SER A O 1
ATOM 1470 N N . GLN A 1 182 ? -6.399 -4.119 9.248 1.00 93.88 182 GLN A N 1
ATOM 1471 C CA . GLN A 1 182 ? -7.221 -3.458 10.257 1.00 93.88 182 GLN A CA 1
ATOM 1472 C C . GLN A 1 182 ? -7.761 -2.115 9.758 1.00 93.88 182 GLN A C 1
ATOM 1474 O O . GLN A 1 182 ? -8.921 -1.784 9.989 1.00 93.88 182 GLN A O 1
ATOM 1479 N N . PHE A 1 183 ? -6.950 -1.342 9.036 1.00 92.38 183 PHE A N 1
ATOM 1480 C CA . PHE A 1 183 ? -7.379 -0.058 8.471 1.00 92.38 183 PHE A CA 1
ATOM 1481 C C . PHE A 1 183 ? -8.407 -0.249 7.368 1.00 92.38 183 PHE A C 1
ATOM 1483 O O . PHE A 1 183 ? -9.420 0.445 7.332 1.00 92.38 183 PHE A O 1
ATOM 1490 N N . VAL A 1 184 ? -8.155 -1.236 6.513 1.00 90.69 184 VAL A N 1
ATOM 1491 C CA . VAL A 1 184 ? -9.079 -1.708 5.491 1.00 90.69 184 VAL A CA 1
ATOM 1492 C C . VAL A 1 184 ? -10.419 -2.105 6.119 1.00 90.69 184 VAL A C 1
ATOM 1494 O O . VAL A 1 184 ? -11.466 -1.654 5.664 1.00 90.69 184 VAL A O 1
ATOM 1497 N N . LEU A 1 185 ? -10.412 -2.881 7.207 1.00 92.25 185 LEU A N 1
ATOM 1498 C CA . LEU A 1 185 ? -11.639 -3.281 7.898 1.00 92.25 185 LEU A CA 1
ATOM 1499 C C . LEU A 1 185 ? -12.434 -2.076 8.411 1.00 92.25 185 LEU A C 1
ATOM 1501 O O . LEU A 1 185 ? -13.650 -2.016 8.236 1.00 92.25 185 LEU A O 1
ATOM 1505 N N . LEU A 1 186 ? -11.763 -1.099 9.029 1.00 92.75 186 LEU A N 1
ATOM 1506 C CA . LEU A 1 186 ? -12.427 0.128 9.471 1.00 92.75 186 LEU A CA 1
ATOM 1507 C C . LEU A 1 186 ? -13.019 0.901 8.288 1.00 92.75 186 LEU A C 1
ATOM 1509 O O . LEU A 1 186 ? -14.157 1.355 8.376 1.00 92.75 186 LEU A O 1
ATOM 1513 N N . ALA A 1 187 ? -12.281 1.010 7.182 1.00 89.12 187 ALA A N 1
ATOM 1514 C CA . ALA A 1 187 ? -12.737 1.662 5.960 1.00 89.12 187 ALA A CA 1
ATOM 1515 C C . ALA A 1 187 ? -13.974 0.963 5.358 1.00 89.12 187 ALA A C 1
ATOM 1517 O O . ALA A 1 187 ? -14.934 1.636 4.976 1.00 89.12 187 ALA A O 1
ATOM 1518 N N . PHE A 1 188 ? -14.031 -0.373 5.386 1.00 86.62 188 PHE A N 1
ATOM 1519 C CA . PHE A 1 188 ? -15.216 -1.134 4.975 1.00 86.62 188 PHE A CA 1
ATOM 1520 C C . PHE A 1 188 ? -16.464 -0.796 5.794 1.00 86.62 188 PHE A C 1
ATOM 1522 O O . PHE A 1 188 ? -17.560 -0.660 5.244 1.00 86.62 188 PHE A O 1
ATOM 1529 N N . PHE A 1 189 ? -16.317 -0.608 7.107 1.00 89.12 189 PHE A N 1
ATOM 1530 C CA . PHE A 1 189 ? -17.437 -0.235 7.972 1.00 89.12 189 PHE A CA 1
ATOM 1531 C C . PHE A 1 189 ? -18.002 1.169 7.686 1.00 89.12 189 PHE A C 1
ATOM 1533 O O . PHE A 1 189 ? -19.146 1.458 8.055 1.00 89.12 189 PHE A O 1
ATOM 1540 N N . LEU A 1 190 ? -17.260 2.028 6.982 1.00 86.69 190 LEU A N 1
ATOM 1541 C CA . LEU A 1 190 ? -17.725 3.359 6.587 1.00 86.69 190 LEU A CA 1
ATOM 1542 C C . LEU A 1 190 ? -18.629 3.333 5.341 1.00 86.69 190 LEU A C 1
ATOM 1544 O O . LEU A 1 190 ? -19.603 4.083 5.292 1.00 86.69 190 LEU A O 1
ATOM 1548 N N . ASN A 1 191 ? -18.393 2.423 4.390 1.00 75.94 191 ASN A N 1
ATOM 1549 C CA . ASN A 1 191 ? -19.087 2.365 3.089 1.00 75.94 191 ASN A CA 1
ATOM 1550 C C . ASN A 1 191 ? -20.457 1.634 3.101 1.00 75.94 191 ASN A C 1
ATOM 1552 O O . ASN A 1 191 ? -21.023 1.319 2.058 1.00 75.94 191 ASN A O 1
ATOM 1556 N N . GLN A 1 192 ? -21.038 1.366 4.274 1.00 59.75 192 GLN A N 1
ATOM 1557 C CA . GLN A 1 192 ? -22.083 0.345 4.487 1.00 59.75 192 GLN A CA 1
ATOM 1558 C C . GLN A 1 192 ? -23.500 0.556 3.899 1.00 59.75 192 GLN A C 1
ATOM 1560 O O . GLN A 1 192 ? -24.412 -0.184 4.276 1.00 59.75 192 GLN A O 1
ATOM 1565 N N . GLN A 1 193 ? -23.742 1.502 2.991 1.00 52.22 193 GLN A N 1
ATOM 1566 C CA . GLN A 1 193 ? -25.109 1.716 2.483 1.00 52.22 193 GLN A CA 1
ATOM 1567 C C . GLN A 1 193 ? -25.552 0.701 1.405 1.00 52.22 193 GLN A C 1
ATOM 1569 O O . GLN A 1 193 ? -26.757 0.545 1.237 1.00 52.22 193 GLN A O 1
ATOM 1574 N N . LYS A 1 194 ? -24.623 -0.004 0.728 1.00 54.62 194 LYS A N 1
ATOM 1575 C CA . LYS A 1 194 ? -24.775 -1.210 -0.138 1.00 54.62 194 LYS A CA 1
ATOM 1576 C C . LYS A 1 194 ? -23.490 -1.363 -0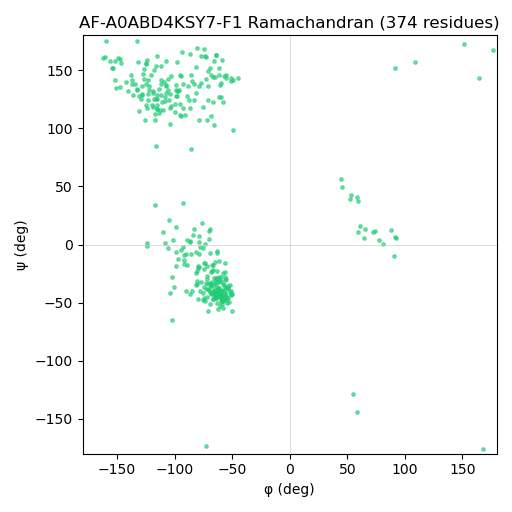.971 1.00 54.62 194 LYS A C 1
ATOM 1578 O O . LYS A 1 194 ? -22.943 -0.344 -1.380 1.00 54.62 194 LYS A O 1
ATOM 1583 N N . GLY A 1 195 ? -23.017 -2.585 -1.238 1.00 63.72 195 GLY A N 1
ATOM 1584 C CA . GLY A 1 195 ? -21.877 -2.804 -2.143 1.00 63.72 195 GLY A CA 1
ATOM 1585 C C . GLY A 1 195 ? -21.036 -4.051 -1.851 1.00 63.72 195 GLY A C 1
ATOM 1586 O O . GLY A 1 195 ? -21.202 -4.698 -0.814 1.00 63.72 195 GLY A O 1
ATOM 1587 N N . ALA A 1 196 ? -20.106 -4.337 -2.767 1.00 67.69 196 ALA A N 1
ATOM 1588 C CA . ALA A 1 196 ? -19.264 -5.536 -2.786 1.00 67.69 196 ALA A CA 1
ATOM 1589 C C . ALA A 1 196 ? -18.470 -5.761 -1.485 1.00 67.69 196 ALA A C 1
ATOM 1591 O O . ALA A 1 196 ? -18.382 -6.896 -1.022 1.00 67.69 196 ALA A O 1
ATOM 1592 N N . GLY A 1 197 ? -17.975 -4.699 -0.840 1.00 74.19 197 GLY A N 1
ATOM 1593 C CA . GLY A 1 197 ? -17.244 -4.804 0.425 1.00 74.19 197 GLY A CA 1
ATOM 1594 C C . GLY A 1 197 ? -18.060 -5.371 1.592 1.00 74.19 197 GLY A C 1
ATOM 1595 O O . GLY A 1 197 ? -17.551 -6.153 2.392 1.00 74.19 197 GLY A O 1
ATOM 1596 N N . ARG A 1 198 ? -19.356 -5.038 1.688 1.00 78.56 198 ARG A N 1
ATOM 1597 C CA . ARG A 1 198 ? -20.233 -5.586 2.740 1.00 78.56 198 ARG A CA 1
ATOM 1598 C C . ARG A 1 198 ? -20.541 -7.059 2.492 1.00 78.56 198 ARG A C 1
ATOM 1600 O O . ARG A 1 198 ? -20.464 -7.853 3.424 1.00 78.56 198 ARG A O 1
ATOM 1607 N N . GLU A 1 199 ? -20.863 -7.404 1.248 1.00 82.31 199 GLU A N 1
ATOM 1608 C CA . GLU A 1 199 ? -21.065 -8.794 0.828 1.00 82.31 199 GLU A CA 1
ATOM 1609 C C . GLU A 1 199 ? -19.798 -9.615 1.078 1.00 82.31 199 GLU A C 1
ATOM 1611 O O . GLU A 1 199 ? -19.868 -10.726 1.583 1.00 82.31 199 GLU A O 1
ATOM 1616 N N . PHE A 1 200 ? -18.617 -9.046 0.826 1.00 81.50 200 PHE A N 1
ATOM 1617 C CA . PHE A 1 200 ? -17.348 -9.690 1.135 1.00 81.50 200 PHE A CA 1
ATOM 1618 C C . PHE A 1 200 ? -17.188 -9.984 2.636 1.00 81.50 200 PHE A C 1
ATOM 1620 O O . PHE A 1 200 ? -16.950 -11.138 3.002 1.00 81.50 200 PHE A O 1
ATOM 1627 N N . LEU A 1 201 ? -17.371 -8.979 3.504 1.00 88.56 201 LEU A N 1
ATOM 1628 C CA . LEU A 1 201 ? -17.279 -9.162 4.958 1.00 88.56 201 LEU A CA 1
ATOM 1629 C C . LEU A 1 201 ? -18.272 -10.215 5.468 1.00 88.56 201 LEU A C 1
ATOM 1631 O O . LEU A 1 201 ? -17.892 -11.088 6.247 1.00 88.56 201 LEU A O 1
ATOM 1635 N N . GLU A 1 202 ? -19.528 -10.154 5.024 1.00 89.12 202 GLU A N 1
ATOM 1636 C CA . GLU A 1 202 ? -20.573 -11.063 5.490 1.00 89.12 202 GLU A CA 1
ATOM 1637 C C . GLU A 1 202 ? -20.398 -12.478 4.908 1.00 89.12 202 GLU A C 1
ATOM 1639 O O . GLU A 1 202 ? -20.452 -13.457 5.656 1.00 89.12 202 GLU A O 1
ATOM 1644 N N . ASP A 1 203 ? -20.196 -12.626 3.598 1.00 85.69 203 ASP A N 1
ATOM 1645 C CA . ASP A 1 203 ? -20.203 -13.928 2.912 1.00 85.69 203 ASP A CA 1
ATOM 1646 C C . ASP A 1 203 ? -18.897 -14.701 3.048 1.00 85.69 203 ASP A C 1
ATOM 1648 O O . ASP A 1 203 ? -18.930 -15.932 3.082 1.00 85.69 203 ASP A O 1
ATOM 1652 N N . HIS A 1 204 ? -17.762 -14.003 3.140 1.00 84.19 204 HIS A N 1
ATOM 1653 C CA . HIS A 1 204 ? -16.447 -14.643 3.183 1.00 84.19 204 HIS A CA 1
ATOM 1654 C C . HIS A 1 204 ? -15.859 -14.651 4.588 1.00 84.19 204 HIS A C 1
ATOM 1656 O O . HIS A 1 204 ? -15.336 -15.677 4.999 1.00 84.19 204 HIS A O 1
ATOM 1662 N N . LEU A 1 205 ? -15.980 -13.555 5.342 1.00 88.50 205 LEU A N 1
ATOM 1663 C CA . LEU A 1 205 ? -15.403 -13.462 6.692 1.00 88.50 205 LEU A CA 1
ATOM 1664 C C . LEU A 1 205 ? -16.431 -13.719 7.806 1.00 88.50 205 LEU A C 1
ATOM 1666 O O . LEU A 1 205 ? -16.088 -13.731 8.984 1.00 88.50 205 LEU A O 1
ATOM 1670 N N . GLY A 1 206 ? -17.716 -13.869 7.465 1.00 92.31 206 GLY A N 1
ATOM 1671 C CA . GLY A 1 206 ? -18.781 -14.049 8.453 1.00 92.31 206 GLY A CA 1
ATOM 1672 C C . GLY A 1 206 ? -19.003 -12.836 9.363 1.00 92.31 206 GLY A C 1
ATOM 1673 O O . GLY A 1 206 ? -19.692 -12.967 10.373 1.00 92.31 206 GLY A O 1
ATOM 1674 N N . ILE A 1 207 ? -18.450 -11.668 9.028 1.00 94.00 207 ILE A N 1
ATOM 1675 C CA . ILE A 1 207 ? -18.511 -10.442 9.827 1.00 94.00 207 ILE A CA 1
ATOM 1676 C C . ILE A 1 207 ? -19.796 -9.683 9.492 1.00 94.00 207 ILE A C 1
ATOM 1678 O O . ILE A 1 207 ? -19.970 -9.207 8.375 1.00 94.00 207 ILE A O 1
ATOM 1682 N N . THR A 1 208 ? -20.682 -9.513 10.474 1.00 92.94 208 THR A N 1
ATOM 1683 C CA . THR A 1 208 ? -21.988 -8.857 10.279 1.00 92.94 208 THR A CA 1
ATOM 1684 C C . THR A 1 208 ? -22.036 -7.421 10.779 1.00 92.94 208 THR A C 1
ATOM 1686 O O . THR A 1 208 ? -22.838 -6.623 10.297 1.00 92.94 208 THR A O 1
ATOM 1689 N N . ALA A 1 209 ? -21.232 -7.077 11.788 1.00 93.69 209 ALA A N 1
ATOM 1690 C CA . ALA A 1 209 ? -21.259 -5.736 12.362 1.00 93.69 209 ALA A CA 1
ATOM 1691 C C . ALA A 1 209 ? -19.937 -5.336 13.014 1.00 93.69 209 ALA A C 1
ATOM 1693 O O . ALA A 1 209 ? -19.198 -6.161 13.550 1.00 93.69 209 ALA A O 1
ATOM 1694 N N . PHE A 1 210 ? -19.688 -4.031 13.023 1.00 95.75 210 PHE A N 1
ATOM 1695 C CA . PHE A 1 210 ? -18.660 -3.422 13.851 1.00 95.75 210 PHE A CA 1
ATOM 1696 C C . PHE A 1 210 ? -19.095 -3.470 15.318 1.00 95.75 210 PHE A C 1
ATOM 1698 O O . PHE A 1 210 ? -20.251 -3.164 15.618 1.00 95.75 210 PHE A O 1
ATOM 1705 N N . HIS A 1 211 ? -18.179 -3.821 16.223 1.00 97.38 211 HIS A N 1
ATOM 1706 C CA . HIS A 1 211 ? -18.425 -3.736 17.661 1.00 97.38 211 HIS A CA 1
ATOM 1707 C C . HIS A 1 211 ? -17.737 -2.507 18.255 1.00 97.38 211 HIS A C 1
ATOM 1709 O O . HIS A 1 211 ? -18.414 -1.599 18.710 1.00 97.38 211 HIS A O 1
ATOM 1715 N N . SER A 1 212 ? -16.404 -2.458 18.240 1.00 98.12 212 SER A N 1
ATOM 1716 C CA . SER A 1 212 ? -15.632 -1.372 18.861 1.00 98.12 212 SER A CA 1
ATOM 1717 C C . SER A 1 212 ? -14.217 -1.303 18.295 1.00 98.12 212 SER A C 1
ATOM 1719 O O . SER A 1 212 ? -13.711 -2.301 17.781 1.00 98.12 212 SER A O 1
ATOM 1721 N N . VAL A 1 213 ? -13.533 -0.171 18.471 1.00 98.38 213 VAL A N 1
ATOM 1722 C CA . VAL A 1 213 ? -12.097 -0.060 18.174 1.00 98.38 213 VAL A CA 1
ATOM 1723 C C . VAL A 1 213 ? -11.355 0.647 19.299 1.00 98.38 213 VAL A C 1
ATOM 1725 O O . VAL A 1 213 ? -11.820 1.642 19.851 1.00 98.38 213 VAL A O 1
ATOM 1728 N N . HIS A 1 214 ? -10.183 0.121 19.629 1.00 98.00 214 HIS A N 1
ATOM 1729 C CA . HIS A 1 214 ? -9.252 0.691 20.586 1.00 98.00 214 HIS A CA 1
ATOM 1730 C C . HIS A 1 214 ? -7.966 1.087 19.862 1.00 98.00 214 HIS A C 1
ATOM 1732 O O . HIS A 1 214 ? -7.262 0.228 19.330 1.00 98.00 214 HIS A O 1
ATOM 1738 N N . PHE A 1 215 ? -7.667 2.382 19.856 1.00 97.69 215 PHE A N 1
ATOM 1739 C CA . PHE A 1 215 ? -6.416 2.932 19.351 1.00 97.69 215 PHE A CA 1
ATOM 1740 C C . PHE A 1 215 ? -5.446 3.158 20.505 1.00 97.69 215 PHE A C 1
ATOM 1742 O O . PHE A 1 215 ? -5.804 3.767 21.518 1.00 97.69 215 PHE A O 1
ATOM 1749 N N . VAL A 1 216 ? -4.212 2.695 20.328 1.00 96.19 216 VAL A N 1
ATOM 1750 C CA . VAL A 1 216 ? -3.115 2.906 21.269 1.00 96.19 216 VAL A CA 1
ATOM 1751 C C . VAL A 1 216 ? -2.057 3.749 20.582 1.00 96.19 216 VAL A C 1
ATOM 1753 O O . 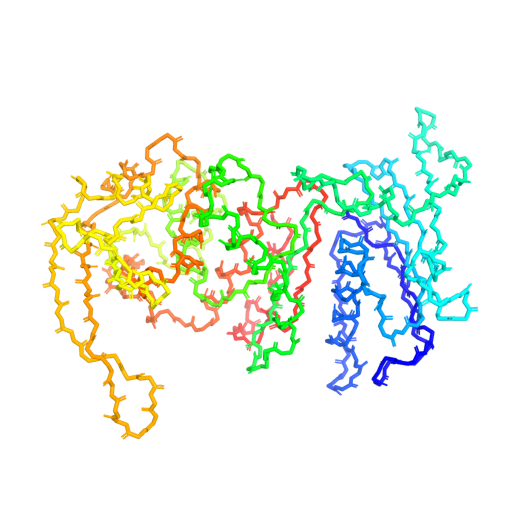VAL A 1 216 ? -1.444 3.322 19.605 1.00 96.19 216 VAL A O 1
ATOM 1756 N N . PHE A 1 217 ? -1.829 4.942 21.111 1.00 94.94 217 PHE A N 1
ATOM 1757 C CA . PHE A 1 217 ? -0.790 5.853 20.655 1.00 94.94 217 PHE A CA 1
ATOM 1758 C C . PHE A 1 217 ? 0.379 5.818 21.627 1.00 94.94 217 PHE A C 1
ATOM 1760 O O . PHE A 1 217 ? 0.168 5.683 22.830 1.00 94.94 217 PHE A O 1
ATOM 1767 N N . ARG A 1 218 ? 1.599 5.960 21.120 1.00 92.19 218 ARG A N 1
ATOM 1768 C CA . ARG A 1 218 ? 2.830 6.034 21.910 1.00 92.19 218 ARG A CA 1
ATOM 1769 C C . ARG A 1 218 ? 3.595 7.301 21.580 1.00 92.19 218 ARG A C 1
ATOM 1771 O O . ARG A 1 218 ? 3.466 7.820 20.472 1.00 92.19 218 ARG A O 1
ATOM 1778 N N . ARG A 1 219 ? 4.429 7.772 22.506 1.00 89.12 219 ARG A N 1
ATOM 1779 C CA . ARG A 1 219 ? 5.318 8.896 22.215 1.00 89.12 219 ARG A CA 1
ATOM 1780 C C . ARG A 1 219 ? 6.361 8.472 21.169 1.00 89.12 219 ARG A C 1
ATOM 1782 O O . ARG A 1 219 ? 7.122 7.537 21.444 1.00 89.12 219 ARG A O 1
ATOM 1789 N N . PRO A 1 220 ? 6.451 9.158 20.014 1.00 84.62 220 PRO A N 1
ATOM 1790 C CA . PRO A 1 220 ? 7.443 8.834 18.997 1.00 84.62 220 PRO A CA 1
ATOM 1791 C C . PRO A 1 220 ? 8.858 9.118 19.506 1.00 84.62 220 PRO A C 1
ATOM 1793 O O . PRO A 1 220 ? 9.094 10.085 20.238 1.00 84.62 220 PRO A O 1
ATOM 1796 N N . THR A 1 221 ? 9.820 8.286 19.106 1.00 76.44 221 THR A N 1
ATOM 1797 C CA . THR A 1 221 ? 11.204 8.380 19.610 1.00 76.44 221 THR A CA 1
ATOM 1798 C C . THR A 1 221 ? 11.910 9.651 19.126 1.00 76.44 221 THR A C 1
ATOM 1800 O O . THR A 1 221 ? 12.673 10.262 19.875 1.00 76.44 221 THR A O 1
ATOM 1803 N N . GLU A 1 222 ? 11.624 10.071 17.894 1.00 68.31 222 GLU A N 1
ATOM 1804 C CA . GLU A 1 222 ? 12.281 11.189 17.198 1.00 68.31 222 GLU A CA 1
ATOM 1805 C C . GLU A 1 222 ? 11.733 12.570 17.604 1.00 68.31 222 GLU A C 1
ATOM 1807 O O . GLU A 1 222 ? 12.273 13.608 17.233 1.00 68.31 222 GLU A O 1
ATOM 1812 N N . TRP A 1 223 ? 10.674 12.605 18.412 1.00 68.62 223 TRP A N 1
ATOM 1813 C CA . TRP A 1 223 ? 9.957 13.816 18.825 1.00 68.62 223 TRP A CA 1
ATOM 1814 C C . TRP A 1 223 ? 10.475 14.399 20.155 1.00 68.62 223 TRP A C 1
ATOM 1816 O O . TRP A 1 223 ? 9.732 14.929 20.981 1.00 68.62 223 TRP A O 1
ATOM 1826 N N . SER A 1 224 ? 11.786 14.306 20.379 1.00 54.16 224 SER A N 1
ATOM 1827 C CA . SER A 1 224 ? 12.455 14.459 21.679 1.00 54.16 224 SER A CA 1
ATOM 1828 C C . SER A 1 224 ? 12.346 15.832 22.373 1.00 54.16 224 SER A C 1
ATOM 1830 O O . SER A 1 224 ? 12.754 15.940 23.527 1.00 54.16 224 SER A O 1
ATOM 1832 N N . SER A 1 225 ? 11.799 16.873 21.733 1.00 54.81 225 SER A N 1
ATOM 1833 C CA . SER A 1 225 ? 11.708 18.245 22.281 1.00 54.81 225 SER A CA 1
ATOM 1834 C C . SER A 1 225 ? 10.293 18.703 22.655 1.00 54.81 225 SER A C 1
ATOM 1836 O O . SER A 1 225 ? 10.052 19.884 22.913 1.00 54.81 225 SER A O 1
ATOM 1838 N N . ILE A 1 226 ? 9.327 17.793 22.662 1.00 61.69 226 ILE A N 1
ATOM 1839 C CA . ILE A 1 226 ? 7.928 18.180 22.563 1.00 61.69 226 ILE A CA 1
ATOM 1840 C C . ILE A 1 226 ? 7.259 18.543 23.898 1.00 61.69 226 ILE A C 1
ATOM 1842 O O . ILE A 1 226 ? 7.507 17.964 24.956 1.00 61.69 226 ILE A O 1
ATOM 1846 N N . ASN A 1 227 ? 6.345 19.513 23.797 1.00 65.75 227 ASN A N 1
ATOM 1847 C CA . ASN A 1 227 ? 5.470 20.030 24.842 1.00 65.75 227 ASN A CA 1
ATOM 1848 C C . ASN A 1 227 ? 4.738 18.914 25.614 1.00 65.75 227 ASN A C 1
ATOM 1850 O O . ASN A 1 227 ? 3.673 18.460 25.201 1.00 65.75 227 ASN A O 1
ATOM 1854 N N . LYS A 1 228 ? 5.269 18.545 26.786 1.00 66.12 228 LYS A N 1
ATOM 1855 C CA . LYS A 1 228 ? 4.692 17.537 27.697 1.00 66.12 228 LYS A CA 1
ATOM 1856 C C . LYS A 1 228 ? 3.248 17.825 28.134 1.00 66.12 228 LYS A C 1
ATOM 1858 O O . LYS A 1 228 ? 2.596 16.949 28.694 1.00 66.12 228 LYS A O 1
ATOM 1863 N N . LYS A 1 229 ? 2.752 19.054 27.943 1.00 76.38 229 LYS A N 1
ATOM 1864 C CA . LYS A 1 229 ? 1.376 19.425 28.301 1.00 76.38 229 LYS A CA 1
ATOM 1865 C C . LYS A 1 229 ? 0.354 19.005 27.246 1.00 76.38 229 LYS A C 1
ATOM 1867 O O . LYS A 1 229 ? -0.813 18.846 27.590 1.00 76.38 229 LYS A O 1
ATOM 1872 N N . ASP A 1 230 ? 0.766 18.837 25.991 1.00 87.38 230 ASP A N 1
ATOM 1873 C CA . ASP A 1 230 ? -0.136 18.386 24.935 1.00 87.38 230 ASP A CA 1
ATOM 1874 C C . ASP A 1 230 ? -0.344 16.867 25.004 1.00 87.38 230 ASP A C 1
ATOM 1876 O O . ASP A 1 230 ? 0.604 16.106 25.185 1.00 87.38 230 ASP A O 1
ATOM 1880 N N . LEU A 1 231 ? -1.597 16.428 24.853 1.00 87.44 231 LEU A N 1
ATOM 1881 C CA . LEU A 1 231 ? -1.989 15.021 24.976 1.00 87.44 231 LEU A CA 1
ATOM 1882 C C . LEU A 1 231 ? -1.300 14.128 23.938 1.00 87.44 231 LEU A C 1
ATOM 1884 O O . LEU A 1 231 ? -1.008 12.980 24.242 1.00 87.44 231 LEU A O 1
ATOM 1888 N N . PHE A 1 232 ? -1.028 14.655 22.744 1.00 90.25 232 PHE A N 1
ATOM 1889 C CA . PHE A 1 232 ? -0.484 13.890 21.621 1.00 90.25 232 PHE A CA 1
ATOM 1890 C C . PHE A 1 232 ? 0.892 14.375 21.201 1.00 90.25 232 PHE A C 1
ATOM 1892 O O . PHE A 1 232 ? 1.214 14.389 20.011 1.00 90.25 232 PHE A O 1
ATOM 1899 N N . TRP A 1 233 ? 1.679 14.817 22.182 1.00 90.19 233 TRP A N 1
ATOM 1900 C CA . TRP A 1 233 ? 3.071 15.187 21.993 1.00 90.19 233 TRP A CA 1
ATOM 1901 C C . TRP A 1 233 ? 3.256 16.047 20.734 1.00 90.19 233 TRP A C 1
ATOM 1903 O O . TRP A 1 233 ? 4.023 15.709 19.845 1.00 90.19 233 TRP A O 1
ATOM 1913 N N . GLY A 1 234 ? 2.558 17.173 20.633 1.00 86.31 234 GLY A N 1
ATOM 1914 C CA . GLY A 1 234 ? 2.810 18.172 19.599 1.00 86.31 234 GLY A CA 1
ATOM 1915 C C . GLY A 1 234 ? 2.622 17.692 18.158 1.00 86.31 234 GLY A C 1
ATOM 1916 O O . GLY A 1 234 ? 3.073 18.407 17.267 1.00 86.31 234 GLY A O 1
ATOM 1917 N N . ALA A 1 235 ? 1.945 16.556 17.922 1.00 86.69 235 ALA A N 1
ATOM 1918 C CA . ALA A 1 235 ? 1.555 16.085 16.591 1.00 86.69 235 ALA A CA 1
ATOM 1919 C C . ALA A 1 235 ? 0.976 17.223 15.737 1.00 86.69 235 ALA A C 1
ATOM 1921 O O . ALA A 1 235 ? 0.264 18.086 16.264 1.00 86.69 235 ALA A O 1
ATOM 1922 N N . LYS A 1 236 ? 1.259 17.221 14.432 1.00 85.44 236 LYS A N 1
ATOM 1923 C CA . LYS A 1 236 ? 0.829 18.254 13.473 1.00 85.44 236 LYS A CA 1
ATOM 1924 C C . LYS A 1 236 ? 0.237 17.620 12.208 1.00 85.44 236 LYS A C 1
ATOM 1926 O O . LYS A 1 236 ? 0.223 16.395 12.086 1.00 85.44 236 LYS A O 1
ATOM 1931 N N . GLY A 1 237 ? -0.281 18.461 11.312 1.00 86.75 237 GLY A N 1
ATOM 1932 C CA . GLY A 1 237 ? -0.779 18.059 9.994 1.00 86.75 237 GLY A CA 1
ATOM 1933 C C . GLY A 1 237 ? -1.902 17.024 10.064 1.00 86.75 237 GLY A C 1
ATOM 1934 O O . GLY A 1 237 ? -2.700 17.029 11.006 1.00 86.75 237 GLY A O 1
ATOM 1935 N N . VAL A 1 238 ? -1.903 16.106 9.095 1.00 87.50 238 VAL A N 1
ATOM 1936 C CA . VAL A 1 238 ? -2.871 15.002 8.955 1.00 87.50 238 VAL A CA 1
ATOM 1937 C C . VAL A 1 238 ? -3.048 14.208 10.254 1.00 87.50 238 VAL A C 1
ATOM 1939 O O . VAL A 1 238 ? -4.167 13.899 10.660 1.00 87.50 238 VAL A O 1
ATOM 1942 N N . VAL A 1 239 ? -1.949 13.922 10.958 1.00 89.00 239 VAL A N 1
ATOM 1943 C CA . VAL A 1 239 ? -1.979 13.144 12.207 1.00 89.00 239 VAL A CA 1
ATOM 1944 C C . VAL A 1 239 ? -2.717 13.906 13.307 1.00 89.00 239 VAL A C 1
ATOM 1946 O O . VAL A 1 239 ? -3.547 13.334 14.010 1.00 89.00 239 VAL A O 1
ATOM 1949 N N . ARG A 1 240 ? -2.471 15.216 13.456 1.00 90.81 240 ARG A N 1
ATOM 1950 C CA . ARG A 1 240 ? -3.216 16.039 14.425 1.00 90.81 240 ARG A CA 1
ATOM 1951 C C . ARG A 1 240 ? -4.693 16.113 14.078 1.00 90.81 240 ARG A C 1
ATOM 1953 O O . ARG A 1 240 ? -5.523 16.053 14.984 1.00 90.81 240 ARG A O 1
ATOM 1960 N N . GLU A 1 241 ? -5.015 16.260 12.799 1.00 92.00 241 GLU A N 1
ATOM 1961 C CA . GLU A 1 241 ? -6.400 16.293 12.348 1.00 92.00 241 GLU A CA 1
ATOM 1962 C C . GLU A 1 241 ? -7.135 15.005 12.732 1.00 92.00 241 GLU A C 1
ATOM 1964 O O . GLU A 1 241 ? -8.208 15.073 13.337 1.00 92.00 241 GLU A O 1
ATOM 1969 N N . PHE A 1 242 ? -6.520 13.842 12.490 1.00 93.75 242 PHE A N 1
ATOM 1970 C CA . PHE A 1 242 ? -7.074 12.556 12.908 1.00 93.75 242 PHE A CA 1
ATOM 1971 C C . PHE A 1 242 ? -7.383 12.515 14.402 1.00 93.75 242 PHE A C 1
ATOM 1973 O O . PHE A 1 242 ? -8.490 12.166 14.809 1.00 93.75 242 PHE A O 1
ATOM 1980 N N . LEU A 1 243 ? -6.413 12.905 15.228 1.00 94.50 243 LEU A N 1
ATOM 1981 C CA . LEU A 1 243 ? -6.536 12.861 16.683 1.00 94.50 243 LEU A CA 1
ATOM 1982 C C . LEU A 1 243 ? -7.624 13.813 17.195 1.00 94.50 243 LEU A C 1
ATOM 1984 O O . LEU A 1 243 ? -8.372 13.456 18.105 1.00 94.50 243 LEU A O 1
ATOM 1988 N N . ASN A 1 244 ? -7.754 14.994 16.583 1.00 94.88 244 ASN A N 1
ATOM 1989 C CA . ASN A 1 244 ? -8.802 15.965 16.901 1.00 94.88 244 ASN A CA 1
ATOM 1990 C C . ASN A 1 244 ? -10.199 15.470 16.503 1.00 94.88 244 ASN A C 1
ATOM 1992 O O . ASN A 1 244 ? -11.168 15.797 17.184 1.00 94.88 244 ASN A O 1
ATOM 1996 N N . ARG A 1 245 ? -10.311 14.671 15.434 1.00 95.56 245 ARG A N 1
ATOM 1997 C CA . ARG A 1 245 ? -11.558 13.987 15.052 1.00 95.56 245 ARG A CA 1
ATOM 1998 C C . ARG A 1 245 ? -11.863 12.808 15.976 1.00 95.56 245 ARG A C 1
ATOM 2000 O O . ARG A 1 245 ? -13.021 12.558 16.286 1.00 95.56 245 ARG A O 1
ATOM 2007 N N . LEU A 1 246 ? -10.834 12.088 16.423 1.00 96.81 246 LEU A N 1
ATOM 2008 C CA . LEU A 1 246 ? -10.960 10.874 17.229 1.00 96.81 246 LEU A CA 1
ATOM 2009 C C . LEU A 1 246 ? -11.355 11.162 18.684 1.00 96.81 246 LEU A C 1
ATOM 2011 O O . LEU A 1 246 ? -12.239 10.501 19.229 1.00 96.81 246 LEU A O 1
ATOM 2015 N N . LEU A 1 247 ? -10.703 12.139 19.319 1.00 96.50 247 LEU A N 1
ATOM 2016 C CA . LEU A 1 247 ? -10.826 12.406 20.754 1.00 96.50 247 LEU A CA 1
ATOM 2017 C C . LEU A 1 247 ? -12.264 12.734 21.223 1.00 96.50 247 LEU A C 1
ATOM 2019 O O . LEU A 1 247 ? -12.671 12.162 22.231 1.00 96.50 247 LEU A O 1
ATOM 2023 N N . PRO A 1 248 ? -13.064 13.578 20.536 1.00 96.94 248 PRO A N 1
ATOM 2024 C CA . PRO A 1 248 ? -14.421 13.925 20.982 1.00 96.94 248 PRO A CA 1
ATOM 2025 C C . PRO A 1 248 ? -15.423 12.766 20.942 1.00 96.94 248 PRO A C 1
ATOM 2027 O O . PRO A 1 248 ? -16.495 12.859 21.537 1.00 96.94 248 PRO A O 1
ATOM 2030 N N . HIS A 1 249 ? -15.108 11.700 20.205 1.00 97.44 249 HIS A N 1
ATOM 2031 C CA . HIS A 1 249 ? -15.990 10.547 20.007 1.00 97.44 249 HIS A CA 1
ATOM 2032 C C . HIS A 1 249 ? -15.509 9.294 20.744 1.00 97.44 249 HIS A C 1
ATOM 2034 O O . HIS A 1 249 ? -16.155 8.244 20.653 1.00 97.44 249 HIS A O 1
ATOM 2040 N N . SER A 1 250 ? -14.398 9.400 21.479 1.00 96.81 250 SER A N 1
ATOM 2041 C CA . SER A 1 250 ? -13.909 8.342 22.354 1.00 96.81 250 SER A CA 1
ATOM 2042 C C . SER A 1 250 ? -14.545 8.416 23.743 1.00 96.81 250 SER A C 1
ATOM 2044 O O . SER A 1 250 ? -15.077 9.447 24.150 1.00 96.81 250 SER A O 1
ATOM 2046 N N . LEU A 1 251 ? -14.446 7.331 24.516 1.00 94.81 251 LEU A N 1
ATOM 2047 C CA . LEU A 1 251 ? -14.860 7.304 25.930 1.00 94.81 251 LEU A CA 1
ATOM 2048 C C . LEU A 1 251 ? -13.940 8.117 26.869 1.00 94.81 251 LEU A C 1
ATOM 2050 O O . LEU A 1 251 ? -14.040 8.001 28.088 1.00 94.81 251 LEU A O 1
ATOM 2054 N N . GLY A 1 252 ? -13.037 8.926 26.314 1.00 90.94 252 GLY A N 1
ATOM 2055 C CA . GLY A 1 252 ? -12.005 9.654 27.039 1.00 90.94 252 GLY A CA 1
ATOM 2056 C C . GLY A 1 252 ? -10.609 9.085 26.797 1.00 90.94 252 GLY A C 1
ATOM 2057 O O . GLY A 1 252 ? -10.429 7.930 26.407 1.00 90.94 252 GLY A O 1
ATOM 2058 N N . ALA A 1 253 ? -9.606 9.934 27.013 1.00 94.56 253 ALA A N 1
ATOM 2059 C CA . ALA A 1 253 ? -8.205 9.565 26.878 1.00 94.56 253 ALA A CA 1
ATOM 2060 C C . ALA A 1 253 ? -7.667 8.986 28.186 1.00 94.56 253 ALA A C 1
ATOM 2062 O O . ALA A 1 253 ? -7.691 9.656 29.219 1.00 94.56 253 ALA A O 1
ATOM 2063 N N . ILE A 1 254 ? -7.119 7.773 28.126 1.00 95.50 254 ILE A N 1
ATOM 2064 C CA . ILE A 1 254 ? -6.406 7.167 29.254 1.00 95.50 254 ILE A CA 1
ATOM 2065 C C . ILE A 1 254 ? -4.910 7.263 28.969 1.00 95.50 254 ILE A C 1
ATOM 2067 O O . ILE A 1 254 ? -4.428 6.734 27.966 1.00 95.50 254 ILE A O 1
ATOM 2071 N N . LYS A 1 255 ? -4.178 7.955 29.846 1.00 94.31 255 LYS A N 1
ATOM 2072 C CA . LYS A 1 255 ? -2.715 8.014 29.804 1.00 94.31 255 LYS A CA 1
ATOM 2073 C C . LYS A 1 255 ? -2.134 6.852 30.599 1.00 94.31 255 LYS A C 1
ATOM 2075 O O . LYS A 1 255 ? -2.587 6.589 31.711 1.00 94.31 255 LYS A O 1
ATOM 2080 N N . ALA A 1 256 ? -1.121 6.202 30.048 1.00 93.06 256 ALA A N 1
ATOM 2081 C CA . ALA A 1 256 ? -0.377 5.152 30.725 1.00 93.06 256 ALA A CA 1
ATOM 2082 C C . ALA A 1 256 ? 1.120 5.318 30.466 1.00 93.06 256 ALA A C 1
ATOM 2084 O O . ALA A 1 256 ? 1.526 5.723 29.380 1.00 93.06 256 ALA A O 1
ATOM 2085 N N . GLU A 1 257 ? 1.942 4.972 31.448 1.00 91.31 257 GLU A N 1
ATOM 2086 C CA . GLU A 1 257 ? 3.380 4.798 31.265 1.00 91.31 257 GLU A CA 1
ATOM 2087 C C . GLU A 1 257 ? 3.696 3.318 31.435 1.00 91.31 257 GLU A C 1
ATOM 2089 O O . GLU A 1 257 ? 3.271 2.693 32.408 1.00 91.31 257 GLU A O 1
ATOM 2094 N N . ARG A 1 258 ? 4.402 2.740 30.465 1.00 89.31 258 ARG A N 1
ATOM 2095 C CA . ARG A 1 258 ? 4.840 1.343 30.529 1.00 89.31 258 ARG A CA 1
ATOM 2096 C C . ARG A 1 258 ? 6.178 1.171 29.837 1.00 89.31 258 ARG A C 1
ATOM 2098 O O . ARG A 1 258 ? 6.554 1.954 28.963 1.00 89.31 258 ARG A O 1
ATOM 2105 N N . GLU A 1 259 ? 6.887 0.133 30.244 1.00 85.19 259 GLU A N 1
ATOM 2106 C CA . GLU A 1 259 ? 8.147 -0.248 29.633 1.00 85.19 259 GLU A CA 1
ATOM 2107 C C . GLU A 1 259 ? 7.889 -0.832 28.236 1.00 85.19 259 GLU A C 1
ATOM 2109 O O . GLU A 1 259 ? 7.105 -1.766 28.068 1.00 85.19 259 GLU A O 1
ATOM 2114 N N . GLU A 1 260 ? 8.527 -0.254 27.219 1.00 78.88 260 GLU A N 1
ATOM 2115 C CA . GLU A 1 260 ? 8.520 -0.776 25.855 1.00 78.88 260 GLU A CA 1
ATOM 2116 C C . GLU A 1 260 ? 9.836 -1.532 25.637 1.00 78.88 260 GLU A C 1
ATOM 2118 O O . GLU A 1 260 ? 10.926 -0.948 25.693 1.00 78.88 260 GLU A O 1
ATOM 2123 N N . SER A 1 261 ? 9.752 -2.853 25.452 1.00 65.88 261 SER A N 1
ATOM 2124 C CA . SER A 1 261 ? 10.929 -3.697 25.247 1.00 65.88 261 SER A CA 1
ATOM 2125 C C . SER A 1 261 ? 11.507 -3.445 23.856 1.00 65.88 261 SER A C 1
ATOM 2127 O O . SER A 1 261 ? 10.952 -3.884 22.852 1.00 65.88 261 SER A O 1
ATOM 2129 N N . THR A 1 262 ? 12.643 -2.760 23.787 1.00 58.22 262 THR A N 1
ATOM 2130 C CA . THR A 1 262 ? 13.370 -2.528 22.529 1.00 58.22 262 THR A CA 1
ATOM 2131 C C . THR A 1 262 ? 14.445 -3.583 22.261 1.00 58.22 262 THR A C 1
ATOM 2133 O O . THR A 1 262 ? 15.113 -3.534 21.232 1.00 58.22 262 THR A O 1
ATOM 2136 N N . SER A 1 263 ? 14.642 -4.541 23.173 1.00 56.78 263 SER A N 1
ATOM 2137 C CA . SER A 1 263 ? 15.673 -5.573 23.049 1.00 56.78 263 SER A CA 1
ATOM 2138 C C . SER A 1 263 ? 15.323 -6.858 23.803 1.00 56.78 263 SER A C 1
ATOM 2140 O O . SER A 1 263 ? 14.659 -6.833 24.838 1.00 56.78 263 SER A O 1
ATOM 2142 N N . LEU A 1 264 ? 15.852 -7.983 23.310 1.00 57.09 264 LEU A N 1
ATOM 2143 C CA . LEU A 1 264 ? 15.787 -9.303 23.957 1.00 57.09 264 LEU A CA 1
ATOM 2144 C C . LEU A 1 264 ? 16.485 -9.342 25.331 1.00 57.09 264 LEU A C 1
ATOM 2146 O O . LEU A 1 264 ? 16.297 -10.285 26.089 1.00 57.09 264 LEU A O 1
ATOM 2150 N N . THR A 1 265 ? 17.299 -8.331 25.656 1.00 65.31 265 THR A N 1
ATOM 2151 C CA . THR A 1 265 ? 18.069 -8.239 26.905 1.00 65.31 265 THR A CA 1
ATOM 2152 C C . THR A 1 265 ? 17.305 -7.557 28.043 1.00 65.31 265 THR A C 1
ATOM 2154 O O . THR A 1 265 ? 17.867 -7.362 29.119 1.00 65.31 265 THR A O 1
ATOM 2157 N N . GLY A 1 266 ? 16.033 -7.195 27.830 1.00 52.22 266 GLY A N 1
ATOM 2158 C CA . GLY A 1 266 ? 15.141 -6.726 28.894 1.00 52.22 266 GLY A CA 1
ATOM 2159 C C . GLY A 1 266 ? 15.441 -5.324 29.427 1.00 52.22 266 GLY A C 1
ATOM 2160 O O . GLY A 1 266 ? 14.868 -4.932 30.433 1.00 52.22 266 GLY A O 1
ATOM 2161 N N . ARG A 1 267 ? 16.317 -4.546 28.777 1.00 59.91 267 ARG A N 1
ATOM 2162 C CA . ARG A 1 267 ? 16.405 -3.100 29.030 1.00 59.91 267 ARG A CA 1
ATOM 2163 C C . ARG A 1 267 ? 15.372 -2.406 28.158 1.00 59.91 267 ARG A C 1
ATOM 2165 O O . ARG A 1 267 ? 15.691 -1.975 27.049 1.00 59.91 267 ARG A O 1
ATOM 2172 N N . GLY A 1 268 ? 14.127 -2.368 28.613 1.00 66.44 268 GLY A N 1
ATOM 2173 C CA . GLY A 1 268 ? 13.115 -1.551 27.976 1.00 66.44 268 GLY A CA 1
ATOM 2174 C C . GLY A 1 268 ? 13.288 -0.082 28.346 1.00 66.44 268 GLY A C 1
ATOM 2175 O O . GLY A 1 268 ? 13.993 0.296 29.285 1.00 66.44 268 GLY A O 1
ATOM 2176 N N . LYS A 1 269 ? 12.671 0.780 27.545 1.00 79.31 269 LYS A N 1
ATOM 2177 C CA . LYS A 1 269 ? 12.606 2.213 27.820 1.00 79.31 269 LYS A CA 1
ATOM 2178 C C . LYS A 1 269 ? 11.178 2.528 28.235 1.00 79.31 269 LYS A C 1
ATOM 2180 O O . LYS A 1 269 ? 10.245 2.148 27.530 1.00 79.31 269 LYS A O 1
ATOM 2185 N N . ASN A 1 270 ? 11.003 3.234 29.351 1.00 85.94 270 ASN A N 1
ATOM 2186 C CA . ASN A 1 270 ? 9.685 3.751 29.710 1.00 85.94 270 ASN A CA 1
ATOM 2187 C C . ASN A 1 270 ? 9.191 4.679 28.603 1.00 85.94 270 ASN A C 1
ATOM 2189 O O . ASN A 1 270 ? 9.891 5.619 28.206 1.00 85.94 270 ASN A O 1
ATOM 2193 N N . ASN A 1 271 ? 7.990 4.391 28.116 1.00 89.25 271 ASN A N 1
ATOM 2194 C CA . ASN A 1 271 ? 7.319 5.186 27.110 1.00 89.25 271 ASN A CA 1
ATOM 2195 C C . ASN A 1 271 ? 5.920 5.581 27.600 1.00 89.25 271 ASN A C 1
ATOM 2197 O O . ASN A 1 271 ? 5.298 4.890 28.411 1.00 89.25 271 ASN A O 1
ATOM 2201 N N . GLU A 1 272 ? 5.452 6.726 27.119 1.00 91.31 272 GLU A N 1
ATOM 2202 C CA . GLU A 1 272 ? 4.124 7.252 27.406 1.00 91.31 272 GLU A CA 1
ATOM 2203 C C . GLU A 1 272 ? 3.159 6.783 26.317 1.00 91.31 272 GLU A C 1
ATOM 2205 O O . GLU A 1 272 ? 3.477 6.819 25.126 1.00 91.31 272 GLU A O 1
ATOM 2210 N N . PHE A 1 273 ? 1.964 6.381 26.734 1.00 94.06 273 PHE A N 1
ATOM 2211 C CA . PHE A 1 273 ? 0.903 5.897 25.870 1.00 94.06 273 PHE A CA 1
ATOM 2212 C C . PHE A 1 273 ? -0.397 6.656 26.125 1.00 94.06 273 PHE A C 1
ATOM 2214 O O . PHE A 1 273 ? -0.710 7.035 27.257 1.00 94.06 273 PHE A O 1
ATOM 2221 N N . VAL A 1 274 ? -1.175 6.839 25.061 1.00 95.88 274 VAL A N 1
ATOM 2222 C CA . VAL A 1 274 ? -2.535 7.374 25.108 1.00 95.88 274 VAL A CA 1
ATOM 2223 C C . VAL A 1 274 ? -3.474 6.371 24.464 1.00 95.88 274 VAL A C 1
ATOM 2225 O O . VAL A 1 274 ? -3.300 5.984 23.311 1.00 95.88 274 VAL A O 1
ATOM 2228 N N . HIS A 1 275 ? -4.489 5.970 25.215 1.00 97.56 275 HIS A N 1
ATOM 2229 C CA . HIS A 1 275 ? -5.509 5.029 24.787 1.00 97.56 275 HIS A CA 1
ATOM 2230 C C . HIS A 1 275 ? -6.799 5.777 24.462 1.00 97.56 275 HIS A C 1
ATOM 2232 O O . HIS A 1 275 ? -7.275 6.575 25.274 1.00 97.56 275 HIS A O 1
ATOM 2238 N N . LEU A 1 276 ? -7.368 5.505 23.286 1.00 98.12 276 LEU A N 1
ATOM 2239 C CA . LEU A 1 276 ? -8.651 6.049 22.842 1.00 98.12 276 LEU A CA 1
ATOM 2240 C C . LEU A 1 276 ? -9.557 4.914 22.368 1.00 98.12 276 LEU A C 1
ATOM 2242 O O . LEU A 1 276 ? -9.189 4.135 21.491 1.00 98.12 276 LEU A O 1
ATOM 2246 N N . PHE A 1 277 ? -10.754 4.831 22.945 1.00 98.25 277 PHE A N 1
ATOM 2247 C CA . PHE A 1 277 ? -11.718 3.770 22.664 1.00 98.25 277 PHE A CA 1
ATOM 2248 C C . PHE A 1 277 ? -12.987 4.331 22.024 1.00 98.25 277 PHE A C 1
ATOM 2250 O O . PHE A 1 277 ? -13.628 5.203 22.611 1.00 98.25 277 PHE A O 1
ATOM 2257 N N . LEU A 1 278 ? -13.361 3.806 20.855 1.00 98.25 278 LEU A N 1
ATOM 2258 C CA . LEU A 1 278 ? -14.643 4.074 20.206 1.00 98.25 278 LEU A CA 1
ATOM 2259 C C . LEU A 1 278 ? -15.604 2.902 20.472 1.00 98.25 278 LEU A C 1
ATOM 2261 O O . LEU A 1 278 ? -15.287 1.767 20.090 1.00 98.25 278 LEU A O 1
ATOM 2265 N N . PRO A 1 279 ? -16.765 3.156 21.101 1.00 97.25 279 PRO A N 1
ATOM 2266 C CA . PRO A 1 279 ? -17.647 2.098 21.583 1.00 97.25 279 PRO A CA 1
ATOM 2267 C C . PRO A 1 279 ? -18.520 1.456 20.509 1.00 97.25 279 PRO A C 1
ATOM 2269 O O . PRO A 1 279 ? -19.019 0.363 20.745 1.00 97.25 279 PRO A O 1
ATOM 2272 N N . ASP A 1 280 ? -18.729 2.122 19.371 1.00 96.69 280 ASP A N 1
ATOM 2273 C CA . ASP A 1 280 ? -19.683 1.681 18.360 1.00 96.69 280 ASP A CA 1
ATOM 2274 C C . ASP A 1 280 ? -19.406 2.277 16.967 1.00 96.69 280 ASP A C 1
ATOM 2276 O O . ASP A 1 280 ? -18.515 3.112 16.755 1.00 96.69 280 ASP A O 1
ATOM 2280 N N . LEU A 1 281 ? -20.190 1.814 15.989 1.00 95.12 281 LEU A N 1
ATOM 2281 C CA . LEU A 1 281 ? -20.100 2.243 14.595 1.00 95.12 281 LEU A CA 1
ATOM 2282 C C . LEU A 1 281 ? -20.487 3.716 14.411 1.00 95.12 281 LEU A C 1
ATOM 2284 O O . LEU A 1 281 ? -20.011 4.362 13.478 1.00 95.12 281 LEU A O 1
ATOM 2288 N N . TYR A 1 282 ? -21.366 4.246 15.262 1.00 95.56 282 TYR A N 1
ATOM 2289 C CA . TYR A 1 282 ? -21.792 5.636 15.175 1.00 95.56 282 TYR A CA 1
ATOM 2290 C C . TYR A 1 282 ? -20.623 6.569 15.500 1.00 95.56 282 TYR A C 1
ATOM 2292 O O . TYR A 1 282 ? -20.332 7.466 14.707 1.00 95.56 282 TYR A O 1
ATOM 2300 N N . SER A 1 283 ? -19.884 6.300 16.579 1.00 97.19 283 SER A N 1
ATOM 2301 C CA . SER A 1 283 ? -18.655 7.021 16.912 1.00 97.19 283 SER A CA 1
ATOM 2302 C C . SER A 1 283 ? -17.618 6.922 15.794 1.00 97.19 283 SER A C 1
ATOM 2304 O O . SER A 1 283 ? -17.080 7.948 15.385 1.00 97.19 283 SER A O 1
ATOM 2306 N N . LEU A 1 284 ? -17.383 5.731 15.224 1.00 96.12 284 LEU A N 1
ATOM 2307 C CA . LEU A 1 284 ? -16.455 5.572 14.093 1.00 96.12 284 LEU A CA 1
ATOM 2308 C C . LEU A 1 284 ? -16.862 6.432 12.882 1.00 96.12 284 LEU A C 1
ATOM 2310 O O . LEU A 1 284 ? -16.030 7.138 12.312 1.00 96.12 284 LEU A O 1
ATOM 2314 N N . LYS A 1 285 ? -18.151 6.432 12.521 1.00 94.44 285 LYS A N 1
ATOM 2315 C CA . LYS A 1 285 ? -18.679 7.261 11.426 1.00 94.44 285 LYS A CA 1
ATOM 2316 C C . LYS A 1 285 ? -18.558 8.756 11.705 1.00 94.44 285 LYS A C 1
ATOM 2318 O O . LYS A 1 285 ? -18.377 9.525 10.767 1.00 94.44 285 LYS A O 1
ATOM 2323 N N . LYS A 1 286 ? -18.647 9.177 12.970 1.00 96.12 286 LYS A N 1
ATOM 2324 C CA . LYS A 1 286 ? -18.420 10.572 13.363 1.00 96.12 286 LYS A CA 1
ATOM 2325 C C . LYS A 1 286 ? -16.961 10.988 13.207 1.00 96.12 286 LYS A C 1
ATOM 2327 O O . LYS A 1 286 ? -16.707 12.052 12.653 1.00 96.12 286 LYS A O 1
ATOM 2332 N N . VAL A 1 287 ? -16.011 10.127 13.576 1.00 95.94 287 VAL A N 1
ATOM 2333 C CA . VAL A 1 287 ? -14.577 10.374 13.328 1.00 95.94 287 VAL A CA 1
ATOM 2334 C C . VAL A 1 287 ? -14.297 10.529 11.830 1.00 95.94 287 VAL A C 1
ATOM 2336 O O . VAL A 1 287 ? -13.574 11.437 11.422 1.00 95.94 287 VAL A O 1
ATOM 2339 N N . ALA A 1 288 ? -14.909 9.681 11.004 1.00 93.44 288 ALA A N 1
ATOM 2340 C CA . ALA A 1 288 ? -14.773 9.722 9.5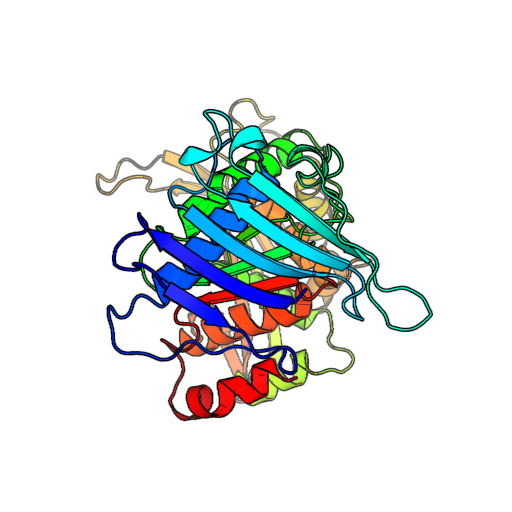51 1.00 93.44 288 ALA A CA 1
ATOM 2341 C C . ALA A 1 288 ? -15.715 10.724 8.854 1.00 93.44 288 ALA A C 1
ATOM 2343 O O . ALA A 1 288 ? -15.812 10.724 7.629 1.00 93.44 288 ALA A O 1
ATOM 2344 N N . GLN A 1 289 ? -16.440 11.572 9.591 1.00 92.94 289 GLN A N 1
ATOM 2345 C CA . GLN A 1 289 ? -17.435 12.459 8.991 1.00 92.94 289 GLN A CA 1
ATOM 2346 C C . GLN A 1 289 ? -16.780 13.431 7.995 1.00 92.94 289 GLN A C 1
ATOM 2348 O O . GLN A 1 289 ? -15.840 14.155 8.330 1.00 92.94 289 GLN A O 1
ATOM 2353 N N . GLY A 1 290 ? -17.311 13.456 6.769 1.00 89.00 290 GLY A N 1
ATOM 2354 C CA . GLY A 1 290 ? -16.771 14.254 5.662 1.00 89.00 290 GLY A CA 1
ATOM 2355 C C . GLY A 1 290 ? -15.575 13.616 4.947 1.00 89.00 290 GLY A C 1
ATOM 2356 O O . GLY A 1 290 ? -15.076 14.198 3.994 1.00 89.00 290 GLY A O 1
ATOM 2357 N N . LEU A 1 291 ? -15.135 12.426 5.367 1.00 87.62 291 LEU A N 1
ATOM 2358 C CA . LEU A 1 291 ? -14.079 11.659 4.712 1.00 87.62 291 LEU A CA 1
ATOM 2359 C C . LEU A 1 291 ? -14.683 10.450 3.989 1.00 87.62 291 LEU A C 1
ATOM 2361 O O . LEU A 1 291 ? -15.518 9.731 4.538 1.00 87.62 291 LEU A O 1
ATOM 2365 N N . GLY A 1 292 ? -14.227 10.191 2.764 1.00 84.88 292 GLY A N 1
ATOM 2366 C CA . GLY A 1 292 ? -14.437 8.892 2.122 1.00 84.88 292 GLY A CA 1
ATOM 2367 C C . GLY A 1 292 ? -13.557 7.807 2.756 1.00 84.88 292 GLY A C 1
ATOM 2368 O O . GLY A 1 292 ? -12.538 8.115 3.379 1.00 84.88 292 GLY A O 1
ATOM 2369 N N . ALA A 1 293 ? -13.903 6.533 2.550 1.00 84.31 293 ALA A N 1
ATOM 2370 C CA . ALA A 1 293 ? -13.138 5.384 3.054 1.00 84.31 293 ALA A CA 1
ATOM 2371 C C . ALA A 1 293 ? -11.641 5.444 2.686 1.00 84.31 293 ALA A C 1
ATOM 2373 O O . ALA A 1 293 ? -10.784 5.207 3.535 1.00 84.31 293 ALA A O 1
ATOM 2374 N N . LYS A 1 294 ? -11.331 5.863 1.453 1.00 82.81 294 LYS A N 1
ATOM 2375 C CA . LYS A 1 294 ? -9.965 6.082 0.955 1.00 82.81 294 LYS A CA 1
ATOM 2376 C C . LYS A 1 294 ? -9.194 7.120 1.782 1.00 82.81 294 LYS A C 1
ATOM 2378 O O . LYS A 1 294 ? -8.095 6.841 2.251 1.00 82.81 294 LYS A O 1
ATOM 2383 N N . ASN A 1 295 ? -9.773 8.300 2.012 1.00 86.12 295 ASN A N 1
ATOM 2384 C CA . ASN A 1 295 ? -9.113 9.365 2.778 1.00 86.12 295 ASN A CA 1
ATOM 2385 C C . ASN A 1 295 ? -8.986 8.997 4.261 1.00 86.12 295 ASN A C 1
ATOM 2387 O O . ASN A 1 295 ? -7.981 9.310 4.896 1.00 86.12 295 ASN A O 1
ATOM 2391 N N . PHE A 1 296 ? -9.958 8.261 4.804 1.00 89.81 296 PHE A N 1
ATOM 2392 C CA . PHE A 1 296 ? -9.849 7.706 6.149 1.00 89.81 296 PHE A CA 1
ATOM 2393 C C . PHE A 1 296 ? -8.701 6.687 6.261 1.00 89.81 296 PHE A C 1
ATOM 2395 O O . PHE A 1 296 ? -7.914 6.757 7.205 1.00 89.81 296 PHE A O 1
ATOM 2402 N N . PHE A 1 297 ? -8.549 5.795 5.276 1.00 88.56 297 PHE A N 1
ATOM 2403 C CA . PHE A 1 297 ? -7.419 4.866 5.200 1.00 88.56 297 PHE A CA 1
ATOM 2404 C C . PHE A 1 297 ? -6.075 5.608 5.141 1.00 88.56 297 PHE A C 1
ATOM 2406 O O . PHE A 1 297 ? -5.185 5.309 5.937 1.00 88.56 297 PHE A O 1
ATOM 2413 N N . LYS A 1 298 ? -5.942 6.621 4.270 1.00 85.25 298 LYS A N 1
ATOM 2414 C CA . LYS A 1 298 ? -4.731 7.462 4.172 1.00 85.25 298 LYS A CA 1
ATOM 2415 C C . LYS A 1 298 ? -4.374 8.123 5.504 1.00 85.25 298 LYS A C 1
ATOM 2417 O O . LYS A 1 298 ? -3.211 8.160 5.895 1.00 85.25 298 LYS A O 1
ATOM 2422 N N . MET A 1 299 ? -5.378 8.614 6.226 1.00 89.25 299 MET A N 1
ATOM 2423 C CA . MET A 1 299 ? -5.189 9.267 7.518 1.00 89.25 299 MET A CA 1
ATOM 2424 C C . MET A 1 299 ? -4.690 8.287 8.599 1.00 89.25 299 MET A C 1
ATOM 2426 O O . MET A 1 299 ? -3.772 8.614 9.358 1.00 89.25 299 MET A O 1
ATOM 2430 N N . LEU A 1 300 ? -5.231 7.062 8.643 1.00 91.38 300 LEU A N 1
ATOM 2431 C CA . LEU A 1 300 ? -4.728 5.990 9.514 1.00 91.38 300 LEU A CA 1
ATOM 2432 C C . LEU A 1 300 ? -3.292 5.592 9.159 1.00 91.38 300 LEU A C 1
ATOM 2434 O O . LEU A 1 300 ? -2.451 5.426 10.042 1.00 91.38 300 LEU A O 1
ATOM 2438 N N . GLU A 1 301 ? -3.004 5.483 7.866 1.00 88.38 301 GLU A N 1
ATOM 2439 C CA . GLU A 1 301 ? -1.686 5.135 7.346 1.00 88.38 301 GLU A CA 1
ATOM 2440 C C . GLU A 1 301 ? -0.634 6.197 7.684 1.00 88.38 301 GLU A C 1
ATOM 2442 O O . GLU A 1 301 ? 0.426 5.861 8.213 1.00 88.38 301 GLU A O 1
ATOM 2447 N N . SER A 1 302 ? -0.969 7.477 7.530 1.00 88.31 302 SER A N 1
ATOM 2448 C CA . SER A 1 302 ? -0.095 8.591 7.911 1.00 88.31 302 SER A CA 1
ATOM 2449 C C . SER A 1 302 ? 0.218 8.582 9.410 1.00 88.31 302 SER A C 1
ATOM 2451 O O . SER A 1 302 ? 1.342 8.864 9.822 1.00 88.31 302 SER A O 1
ATOM 2453 N N . THR A 1 303 ? -0.763 8.209 10.235 1.00 89.88 303 THR A N 1
ATOM 2454 C CA . THR A 1 303 ? -0.611 8.083 11.695 1.00 89.88 303 THR A CA 1
ATOM 2455 C C . THR A 1 303 ? 0.262 6.880 12.083 1.00 89.88 303 THR A C 1
ATOM 2457 O O . THR A 1 303 ? 1.008 6.937 13.063 1.00 89.88 303 THR A O 1
ATOM 2460 N N . LEU A 1 304 ? 0.202 5.788 11.314 1.00 89.44 304 LEU A N 1
ATOM 2461 C CA . LEU A 1 304 ? 1.110 4.648 11.468 1.00 89.44 304 LEU A CA 1
ATOM 2462 C C . LEU A 1 304 ? 2.543 5.031 11.103 1.00 89.44 304 LEU A C 1
ATOM 2464 O O . LEU A 1 304 ? 3.471 4.742 11.854 1.00 89.44 304 LEU A O 1
ATOM 2468 N N . LEU A 1 305 ? 2.723 5.705 9.967 1.00 86.31 305 LEU A N 1
ATOM 2469 C CA . LEU A 1 305 ? 4.036 6.155 9.523 1.00 86.31 305 LEU A CA 1
ATOM 2470 C C . LEU A 1 305 ? 4.661 7.177 10.463 1.00 86.31 305 LEU A C 1
ATOM 2472 O O . LEU A 1 305 ? 5.880 7.199 10.579 1.00 86.31 305 LEU A O 1
ATOM 2476 N N . SER A 1 306 ? 3.856 7.993 11.150 1.00 84.12 306 SER A N 1
ATOM 2477 C CA . SER A 1 306 ? 4.358 8.984 12.105 1.00 84.12 306 SER A CA 1
ATOM 2478 C C . SER A 1 306 ? 4.948 8.374 13.387 1.00 84.12 306 SER A C 1
ATOM 2480 O O . SER A 1 306 ? 5.229 9.107 14.334 1.00 84.12 306 SER A O 1
ATOM 2482 N N . ASP A 1 307 ? 5.040 7.043 13.458 1.00 85.81 307 ASP A N 1
ATOM 2483 C CA . ASP A 1 307 ? 5.487 6.249 14.606 1.00 85.81 307 ASP A CA 1
ATOM 2484 C C . ASP A 1 307 ? 4.653 6.449 15.890 1.00 85.81 307 ASP A C 1
ATOM 2486 O O . ASP A 1 307 ? 5.015 6.003 16.981 1.00 85.81 307 ASP A O 1
ATOM 2490 N N . LEU A 1 308 ? 3.506 7.123 15.753 1.00 89.44 308 LEU A N 1
ATOM 2491 C CA . LEU A 1 308 ? 2.618 7.498 16.848 1.00 89.44 308 LEU A CA 1
ATOM 2492 C C . LEU A 1 308 ? 1.634 6.373 17.161 1.00 89.44 308 LEU A C 1
ATOM 2494 O O . LEU A 1 308 ? 1.363 6.098 18.327 1.00 89.44 308 LEU A O 1
ATOM 2498 N N . LEU A 1 309 ? 1.071 5.733 16.135 1.00 92.56 309 LEU A N 1
ATOM 2499 C CA . LEU A 1 309 ? 0.121 4.642 16.317 1.00 92.56 309 LEU A CA 1
ATOM 2500 C C . LEU A 1 309 ? 0.863 3.344 16.657 1.00 92.56 309 LEU A C 1
ATOM 2502 O O . LEU A 1 309 ? 1.492 2.732 15.802 1.00 92.56 309 LEU A O 1
ATOM 2506 N N . SER A 1 310 ? 0.768 2.924 17.918 1.00 92.12 310 SER A N 1
ATOM 2507 C CA . SER A 1 310 ? 1.401 1.708 18.437 1.00 92.12 310 SER A CA 1
ATOM 2508 C C . SER A 1 310 ? 0.602 0.457 18.084 1.00 92.12 310 SER A C 1
ATOM 2510 O O . SER A 1 310 ? 1.168 -0.533 17.625 1.00 92.12 310 SER A O 1
ATOM 2512 N N . SER A 1 311 ? -0.716 0.489 18.285 1.00 92.94 311 SER A N 1
ATOM 2513 C CA . SER A 1 311 ? -1.593 -0.619 17.919 1.00 92.94 311 SER A CA 1
ATOM 2514 C C . SER A 1 311 ? -3.032 -0.166 17.701 1.00 92.94 311 SER A C 1
ATOM 2516 O O . SER A 1 311 ? -3.486 0.863 18.209 1.00 92.94 311 SER A O 1
ATOM 2518 N N . VAL A 1 312 ? -3.759 -0.977 16.939 1.00 96.00 312 VAL A N 1
ATOM 2519 C CA . VAL A 1 312 ? -5.213 -0.913 16.808 1.00 96.00 312 VAL A CA 1
ATOM 2520 C C . VAL A 1 312 ? -5.756 -2.274 17.211 1.00 96.00 312 VAL A C 1
ATOM 2522 O O . VAL A 1 312 ? -5.184 -3.298 16.840 1.00 96.00 312 VAL A O 1
ATOM 2525 N N . HIS A 1 313 ? -6.829 -2.276 17.997 1.00 96.69 313 HIS A N 1
ATOM 2526 C CA . HIS A 1 313 ? -7.556 -3.483 18.369 1.00 96.69 313 HIS A CA 1
ATOM 2527 C C . HIS A 1 313 ? -9.025 -3.303 18.003 1.00 96.69 313 HIS A C 1
ATOM 2529 O O . HIS A 1 313 ? -9.749 -2.538 18.646 1.00 96.69 313 HIS A O 1
ATOM 2535 N N . ILE A 1 314 ? -9.455 -3.989 16.950 1.00 97.69 314 ILE A N 1
ATOM 2536 C CA . ILE A 1 314 ? -10.831 -3.945 16.454 1.00 97.69 314 ILE A CA 1
ATOM 2537 C C . ILE A 1 314 ? -11.572 -5.166 16.980 1.00 97.69 314 ILE A C 1
ATOM 2539 O O . ILE A 1 314 ? -11.038 -6.271 16.949 1.00 97.69 314 ILE A O 1
ATOM 2543 N N . LYS A 1 315 ? -12.811 -4.972 17.430 1.00 98.12 315 LYS A N 1
ATOM 2544 C CA . LYS A 1 315 ? -13.757 -6.058 17.678 1.00 98.12 315 LYS A CA 1
ATOM 2545 C C . LYS A 1 315 ? -14.898 -5.996 16.676 1.00 98.12 315 LYS A C 1
ATOM 2547 O O . LYS A 1 315 ? -15.398 -4.912 16.359 1.00 98.12 315 LYS A O 1
ATOM 2552 N N . VAL A 1 316 ? -15.337 -7.162 16.226 1.00 97.12 316 VAL A N 1
ATOM 2553 C CA . VAL A 1 316 ? -16.441 -7.331 15.278 1.00 97.12 316 VAL A CA 1
ATOM 2554 C C . VAL A 1 316 ? -17.418 -8.382 15.780 1.00 97.12 316 VAL A C 1
ATOM 2556 O O . VAL A 1 316 ? -17.063 -9.227 16.598 1.00 97.12 316 VAL A O 1
ATOM 2559 N N . ARG A 1 317 ? -18.659 -8.316 15.299 1.00 96.88 317 ARG A N 1
ATOM 2560 C CA . ARG A 1 317 ? -19.677 -9.342 15.526 1.00 96.88 317 ARG A CA 1
ATOM 2561 C C . ARG A 1 317 ? -19.763 -10.262 14.317 1.00 96.88 317 ARG A C 1
ATOM 2563 O O . ARG A 1 317 ? -19.860 -9.769 13.189 1.00 96.88 317 ARG A O 1
ATOM 2570 N N . LEU A 1 318 ? -19.772 -11.563 14.573 1.00 96.12 318 LEU A N 1
ATOM 2571 C CA . LEU A 1 318 ? -19.901 -12.605 13.561 1.00 96.12 318 LEU A CA 1
ATOM 2572 C C . LEU A 1 318 ? -21.361 -13.047 13.367 1.00 96.12 318 LEU A C 1
ATOM 2574 O O . LEU A 1 318 ? -22.224 -12.785 14.208 1.00 96.12 318 LEU A O 1
ATOM 2578 N N . LYS A 1 319 ? -21.632 -13.777 12.276 1.00 93.94 319 LYS A N 1
ATOM 2579 C CA . LYS A 1 319 ? -22.952 -14.355 11.946 1.00 93.94 319 LYS A CA 1
ATOM 2580 C C . LYS A 1 319 ? -23.515 -15.260 13.049 1.00 93.94 319 LYS A C 1
ATOM 2582 O O . LYS A 1 319 ? -24.729 -15.319 13.218 1.00 93.94 319 LYS A O 1
ATOM 2587 N N . ASN A 1 320 ? -22.654 -15.937 13.809 1.00 93.00 320 ASN A N 1
ATOM 2588 C CA . ASN A 1 320 ? -23.050 -16.778 14.946 1.00 93.00 320 ASN A CA 1
ATOM 2589 C C . ASN A 1 320 ? -23.398 -15.968 16.218 1.00 93.00 320 ASN A C 1
ATOM 2591 O O . ASN A 1 320 ? -23.797 -16.554 17.220 1.00 93.00 320 ASN A O 1
ATOM 2595 N N . GLY A 1 321 ? -23.264 -14.637 16.185 1.00 93.88 321 GLY A N 1
ATOM 2596 C CA . GLY A 1 321 ? -23.541 -13.731 17.301 1.00 93.88 321 GLY A CA 1
ATOM 2597 C C . GLY A 1 321 ? -22.343 -13.446 18.211 1.00 93.88 321 GLY A C 1
ATOM 2598 O O . GLY A 1 321 ? -22.428 -12.530 19.032 1.00 93.88 321 GLY A O 1
ATOM 2599 N N . GLU A 1 322 ? -21.230 -14.165 18.056 1.00 96.56 322 GLU A N 1
ATOM 2600 C CA . GLU A 1 322 ? -20.023 -13.960 18.857 1.00 96.56 322 GLU A CA 1
ATOM 2601 C C . GLU A 1 322 ? -19.344 -12.628 18.528 1.00 96.56 322 GLU A C 1
ATOM 2603 O O . GLU A 1 322 ? -19.442 -12.100 17.415 1.00 96.56 322 GLU A O 1
ATOM 2608 N N . VAL A 1 323 ? -18.646 -12.079 19.524 1.00 97.69 323 VAL A N 1
ATOM 2609 C CA . VAL A 1 323 ? -17.813 -10.886 19.370 1.00 97.69 323 VAL A CA 1
ATOM 2610 C C . VAL A 1 323 ? -16.360 -11.302 19.493 1.00 97.69 323 VAL A C 1
ATOM 2612 O O . VAL A 1 323 ? -15.930 -11.714 20.568 1.00 97.69 323 VAL A O 1
ATOM 2615 N N . VAL A 1 324 ? -15.611 -11.132 18.409 1.00 97.12 324 VAL A N 1
ATOM 2616 C CA . VAL A 1 324 ? -14.201 -11.522 18.317 1.00 97.12 324 VAL A CA 1
ATOM 2617 C C . VAL A 1 324 ? -13.322 -10.303 18.066 1.00 97.12 324 VAL A C 1
ATOM 2619 O O . VAL A 1 324 ? -13.750 -9.311 17.466 1.00 97.12 324 VAL A O 1
ATOM 2622 N N . SER A 1 325 ? -12.088 -10.358 18.551 1.00 96.38 325 SER A N 1
ATOM 2623 C CA . SER A 1 325 ? -11.009 -9.456 18.164 1.00 96.38 325 SER A CA 1
ATOM 2624 C C . SER A 1 325 ? -10.556 -9.763 16.739 1.00 96.38 325 SER A C 1
ATOM 2626 O O . SER A 1 325 ? -10.551 -10.911 16.308 1.00 96.38 325 SER A O 1
ATOM 2628 N N . PHE A 1 326 ? -10.089 -8.748 16.017 1.00 93.94 326 PHE A N 1
ATOM 2629 C CA . PHE A 1 326 ? -9.4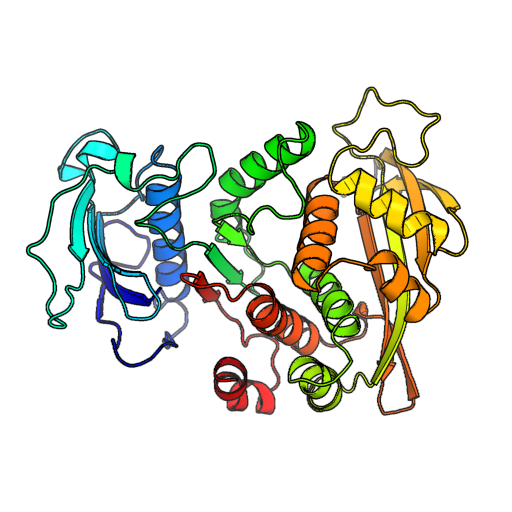95 -8.916 14.692 1.00 93.94 326 PHE A CA 1
ATOM 2630 C C . PHE A 1 326 ? -8.360 -9.948 14.676 1.00 93.94 326 PHE A C 1
ATOM 2632 O O . PHE A 1 326 ? -8.236 -10.732 13.744 1.00 93.94 326 PHE A O 1
ATOM 2639 N N . SER A 1 327 ? -7.558 -9.973 15.742 1.00 91.69 327 SER A N 1
ATOM 2640 C CA . SER A 1 327 ? -6.458 -10.923 15.921 1.00 91.69 327 SER A CA 1
ATOM 2641 C C . SER A 1 327 ? -6.901 -12.385 16.042 1.00 91.69 327 SER A C 1
ATOM 2643 O O . SER A 1 327 ? -6.054 -13.265 15.970 1.00 91.69 327 SER A O 1
ATOM 2645 N N . GLU A 1 328 ? -8.188 -12.641 16.286 1.00 93.75 328 GLU A N 1
ATOM 2646 C CA . GLU A 1 328 ? -8.762 -13.991 16.366 1.00 93.75 328 GLU A CA 1
ATOM 2647 C C . GLU A 1 328 ? -9.262 -14.490 14.999 1.00 93.75 328 GLU A C 1
ATOM 2649 O O . GLU A 1 328 ? -9.602 -15.663 14.872 1.00 93.75 328 GLU A O 1
ATOM 2654 N N . LEU A 1 329 ? -9.277 -13.631 13.969 1.00 92.38 329 LEU A N 1
ATOM 2655 C CA . LEU A 1 329 ? -9.483 -14.064 12.586 1.00 92.38 329 LEU A CA 1
ATOM 2656 C C . LEU A 1 329 ? -8.273 -14.871 12.109 1.00 92.38 329 LEU A C 1
ATOM 2658 O O . LEU A 1 329 ? -7.131 -14.556 12.454 1.00 92.38 329 LEU A O 1
ATOM 2662 N N . SER A 1 330 ? -8.513 -15.869 11.265 1.00 91.25 330 SER A N 1
ATOM 2663 C CA . SER A 1 330 ? -7.451 -16.669 10.656 1.00 91.25 330 SER A CA 1
ATOM 2664 C C . SER A 1 330 ? -6.515 -15.813 9.795 1.00 91.25 330 SER A C 1
ATOM 2666 O O . SER A 1 330 ? -6.915 -14.810 9.203 1.00 91.25 330 SER A O 1
ATOM 2668 N N . GLU A 1 331 ? -5.253 -16.226 9.668 1.00 89.69 331 GLU A N 1
ATOM 2669 C CA . GLU A 1 331 ? -4.276 -15.523 8.823 1.00 89.69 331 GLU A CA 1
ATOM 2670 C C . GLU A 1 331 ? -4.755 -15.395 7.368 1.00 89.69 331 GLU A C 1
ATOM 2672 O O . GLU A 1 331 ? -4.563 -14.351 6.749 1.00 89.69 331 GLU A O 1
ATOM 2677 N N . GLY A 1 332 ? -5.449 -16.415 6.847 1.00 89.62 332 GLY A N 1
ATOM 2678 C CA . GLY A 1 332 ? -6.058 -16.388 5.516 1.00 89.62 332 GLY A CA 1
ATOM 2679 C C . GLY A 1 332 ? -7.144 -15.321 5.368 1.00 89.62 332 GLY A C 1
ATOM 2680 O O . GLY A 1 332 ? -7.185 -14.630 4.353 1.00 89.62 332 GLY A O 1
ATOM 2681 N N . GLU A 1 333 ? -7.991 -15.132 6.383 1.00 90.56 333 GLU A N 1
ATOM 2682 C CA . GLU A 1 333 ? -8.995 -14.056 6.419 1.00 90.56 333 GLU A CA 1
ATOM 2683 C C . GLU A 1 333 ? -8.338 -12.676 6.431 1.00 90.56 333 GLU A C 1
ATOM 2685 O O . GLU A 1 333 ? -8.721 -11.795 5.658 1.00 90.56 333 GLU A O 1
ATOM 2690 N N . GLN A 1 334 ? -7.313 -12.494 7.265 1.00 91.12 334 GLN A N 1
ATOM 2691 C CA . GLN A 1 334 ? -6.575 -11.233 7.353 1.00 91.12 334 GLN A CA 1
ATOM 2692 C C . GLN A 1 334 ? -5.810 -10.927 6.055 1.00 91.12 334 GLN A C 1
ATOM 2694 O O . GLN A 1 334 ? -5.795 -9.779 5.599 1.00 91.12 334 GLN A O 1
ATOM 2699 N N . GLN A 1 335 ? -5.204 -11.942 5.429 1.00 89.75 335 GLN A N 1
ATOM 2700 C CA . GLN A 1 335 ? -4.521 -11.833 4.138 1.00 89.75 335 GLN A CA 1
ATOM 2701 C C . GLN A 1 335 ? -5.502 -11.446 3.030 1.00 89.75 335 GLN A C 1
ATOM 2703 O O . GLN A 1 335 ? -5.261 -10.475 2.311 1.00 89.75 335 GLN A O 1
ATOM 2708 N N . LEU A 1 336 ? -6.627 -12.158 2.921 1.00 88.25 336 LEU A N 1
ATOM 2709 C CA . LEU A 1 336 ? -7.637 -11.893 1.902 1.00 88.25 336 LEU A CA 1
ATOM 2710 C C . LEU A 1 336 ? -8.203 -10.478 2.043 1.00 88.25 336 LEU A C 1
ATOM 2712 O O . LEU A 1 336 ? -8.293 -9.745 1.060 1.00 88.25 336 LEU A O 1
ATOM 2716 N N . LEU A 1 337 ? -8.503 -10.069 3.277 1.00 89.00 337 LEU A N 1
ATOM 2717 C CA . LEU A 1 337 ? -8.940 -8.717 3.590 1.00 89.00 337 LEU A CA 1
ATOM 2718 C C . LEU A 1 337 ? -7.882 -7.673 3.210 1.00 89.00 337 LEU A C 1
ATOM 2720 O O . LEU A 1 337 ? -8.229 -6.663 2.609 1.00 89.00 337 LEU A O 1
ATOM 2724 N N . THR A 1 338 ? -6.600 -7.917 3.511 1.00 87.81 338 THR A N 1
ATOM 2725 C CA . THR A 1 338 ? -5.503 -7.011 3.126 1.00 87.81 338 THR A CA 1
ATOM 2726 C C . THR A 1 338 ? -5.475 -6.808 1.619 1.00 87.81 338 THR A C 1
ATOM 2728 O O . THR A 1 338 ? -5.500 -5.673 1.157 1.00 87.81 338 THR A O 1
ATOM 2731 N N . VAL A 1 339 ? -5.418 -7.896 0.850 1.00 85.75 339 VAL A N 1
ATOM 2732 C CA . VAL A 1 339 ? -5.225 -7.810 -0.599 1.00 85.75 339 VAL A CA 1
ATOM 2733 C C . VAL A 1 339 ? -6.453 -7.213 -1.279 1.00 85.75 339 VAL A C 1
ATOM 2735 O O . VAL A 1 339 ? -6.320 -6.248 -2.027 1.00 85.75 339 VAL A O 1
ATOM 2738 N N . LEU A 1 340 ? -7.647 -7.740 -0.993 1.00 81.75 340 LEU A N 1
ATOM 2739 C CA . LEU A 1 340 ? -8.875 -7.287 -1.650 1.00 81.75 340 LEU A CA 1
ATOM 2740 C C . LEU A 1 340 ? -9.288 -5.890 -1.210 1.00 81.75 340 LEU A C 1
ATOM 2742 O O . LEU A 1 340 ? -9.720 -5.094 -2.032 1.00 81.75 340 LEU A O 1
ATOM 2746 N N . GLY A 1 341 ? -9.132 -5.562 0.069 1.00 80.38 341 GLY A N 1
ATOM 2747 C CA . GLY A 1 341 ? -9.490 -4.235 0.539 1.00 80.38 341 GLY A CA 1
ATOM 2748 C C . GLY A 1 341 ? -8.513 -3.156 0.093 1.00 80.38 341 GLY A C 1
ATOM 2749 O O . GLY A 1 341 ? -8.940 -2.043 -0.195 1.00 80.38 341 GLY A O 1
ATOM 2750 N N . LEU A 1 342 ? -7.217 -3.465 -0.031 1.00 79.88 342 LEU A N 1
ATOM 2751 C CA . LEU A 1 342 ? -6.293 -2.533 -0.677 1.00 79.88 342 LEU A CA 1
ATOM 2752 C C . LEU A 1 342 ? -6.671 -2.334 -2.142 1.00 79.88 342 LEU A C 1
ATOM 2754 O O . LEU A 1 342 ? -6.795 -1.190 -2.550 1.00 79.88 342 LEU A O 1
ATOM 2758 N N . LEU A 1 343 ? -6.957 -3.401 -2.894 1.00 79.94 343 LEU A N 1
ATOM 2759 C CA . LEU A 1 343 ? -7.491 -3.263 -4.252 1.00 79.94 343 LEU A CA 1
ATOM 2760 C C . LEU A 1 343 ? -8.738 -2.358 -4.262 1.00 79.94 343 LEU A C 1
ATOM 2762 O O . LEU A 1 343 ? -8.775 -1.380 -4.994 1.00 79.94 343 LEU A O 1
ATOM 2766 N N . GLU A 1 344 ? -9.718 -2.579 -3.389 1.00 76.25 344 GLU A N 1
ATOM 2767 C CA . GLU A 1 344 ? -10.944 -1.768 -3.379 1.00 76.25 344 GLU A CA 1
ATOM 2768 C C . GLU A 1 344 ? -10.705 -0.282 -3.052 1.00 76.25 344 GLU A C 1
ATOM 2770 O O . GLU A 1 344 ? -11.325 0.591 -3.660 1.00 76.25 344 GLU A O 1
ATOM 2775 N N . PHE A 1 345 ? -9.812 0.038 -2.110 1.00 69.38 345 PHE A N 1
ATOM 2776 C CA . PHE A 1 345 ? -9.591 1.425 -1.678 1.00 69.38 345 PHE A CA 1
ATOM 2777 C C . PHE A 1 345 ? -8.491 2.159 -2.441 1.00 69.38 345 PHE A C 1
ATOM 2779 O O . PHE A 1 345 ? -8.419 3.389 -2.358 1.00 69.38 345 PHE A O 1
ATOM 2786 N N . THR A 1 346 ? -7.628 1.428 -3.145 1.00 68.94 346 THR A N 1
ATOM 2787 C CA . THR A 1 346 ? -6.448 1.982 -3.811 1.00 68.94 346 THR A CA 1
ATOM 2788 C C . THR A 1 346 ? -6.390 1.697 -5.306 1.00 68.94 346 THR A C 1
ATOM 2790 O O . THR A 1 346 ? -5.424 2.107 -5.948 1.00 68.94 346 THR A O 1
ATOM 2793 N N . VAL A 1 347 ? -7.392 1.023 -5.884 1.00 69.75 347 VAL A N 1
ATOM 2794 C CA . VAL A 1 347 ? -7.563 0.985 -7.340 1.00 69.75 347 VAL A CA 1
ATOM 2795 C C . VAL A 1 347 ? -7.890 2.397 -7.815 1.00 69.75 347 VAL A C 1
ATOM 2797 O O . VAL A 1 347 ? -8.997 2.909 -7.669 1.00 69.75 347 VAL A O 1
ATOM 2800 N N . GLU A 1 348 ? -6.870 3.029 -8.378 1.00 71.75 348 GLU A N 1
ATOM 2801 C CA . GLU A 1 348 ? -6.964 4.264 -9.142 1.00 71.75 348 GLU A CA 1
ATOM 2802 C C . GLU A 1 348 ? -6.566 3.976 -10.591 1.00 71.75 348 GLU A C 1
ATOM 2804 O O . GLU A 1 348 ? -5.911 2.962 -10.879 1.00 71.75 348 GLU A O 1
ATOM 2809 N N . GLU A 1 349 ? -6.926 4.879 -11.505 1.00 75.12 349 GLU A N 1
ATOM 2810 C CA . GLU A 1 349 ? -6.399 4.829 -12.868 1.00 75.12 349 GLU A CA 1
ATOM 2811 C C . GLU A 1 349 ? -4.870 4.739 -12.834 1.00 75.12 349 GLU A C 1
ATOM 2813 O O . GLU A 1 349 ? -4.202 5.336 -11.993 1.00 75.12 349 GLU A O 1
ATOM 2818 N N . ASP A 1 350 ? -4.312 3.938 -13.736 1.00 86.69 350 ASP A N 1
ATOM 2819 C CA . ASP A 1 350 ? -2.866 3.756 -13.829 1.00 86.69 350 ASP A CA 1
ATOM 2820 C C . ASP A 1 350 ? -2.164 3.214 -12.582 1.00 86.69 350 ASP A C 1
ATOM 2822 O O . ASP A 1 350 ? -1.010 3.535 -12.324 1.00 86.69 350 ASP A O 1
ATOM 2826 N N . SER A 1 351 ? -2.811 2.287 -11.876 1.00 89.19 351 SER A N 1
ATOM 2827 C CA . SER A 1 351 ? -2.174 1.508 -10.806 1.00 89.19 351 SER A CA 1
ATOM 2828 C C . SER A 1 351 ? -1.634 0.149 -11.284 1.00 89.19 351 SER A C 1
ATOM 2830 O O . SER A 1 351 ? -2.249 -0.512 -12.122 1.00 89.19 351 SER A O 1
ATOM 2832 N N . LEU A 1 352 ? -0.503 -0.293 -10.723 1.00 92.12 352 LEU A N 1
ATOM 2833 C CA . LEU A 1 352 ? 0.083 -1.627 -10.894 1.00 92.12 352 LEU A CA 1
ATOM 2834 C C . LEU A 1 352 ? 0.085 -2.370 -9.555 1.00 92.12 352 LEU A C 1
ATOM 2836 O O . LEU A 1 352 ? 0.662 -1.887 -8.585 1.00 92.12 352 LEU A O 1
ATOM 2840 N N . PHE A 1 353 ? -0.499 -3.568 -9.513 1.00 92.38 353 PHE A N 1
ATOM 2841 C CA . PHE A 1 353 ? -0.492 -4.432 -8.331 1.00 92.38 353 PHE A CA 1
ATOM 2842 C C . PHE A 1 353 ? 0.427 -5.634 -8.556 1.00 92.38 353 PHE A C 1
ATOM 2844 O O . PHE A 1 353 ? 0.253 -6.394 -9.507 1.00 92.38 353 PHE A O 1
ATOM 2851 N N . LEU A 1 354 ? 1.402 -5.807 -7.666 1.00 94.31 354 LEU A N 1
ATOM 2852 C CA . LEU A 1 354 ? 2.365 -6.901 -7.667 1.00 94.31 354 LEU A CA 1
ATOM 2853 C C . LEU A 1 354 ? 2.181 -7.735 -6.397 1.00 94.31 354 LEU A C 1
ATOM 2855 O O . LEU A 1 354 ? 2.519 -7.307 -5.295 1.00 94.31 354 LEU A O 1
ATOM 2859 N N . LEU A 1 355 ? 1.622 -8.930 -6.550 1.00 92.69 355 LEU A N 1
ATOM 2860 C CA . LEU A 1 355 ? 1.287 -9.809 -5.436 1.00 92.69 355 LEU A CA 1
ATOM 2861 C C . LEU A 1 355 ? 2.189 -11.042 -5.480 1.00 92.69 355 LEU A C 1
ATOM 2863 O O . LEU A 1 355 ? 2.114 -11.821 -6.429 1.00 92.69 355 LEU A O 1
ATOM 2867 N N . ASP A 1 356 ? 3.036 -11.209 -4.468 1.00 92.06 356 ASP A N 1
ATOM 2868 C CA . ASP A 1 356 ? 3.887 -12.386 -4.306 1.00 92.06 356 ASP A CA 1
ATOM 2869 C C . ASP A 1 356 ? 3.318 -13.272 -3.192 1.00 92.06 356 ASP A C 1
ATOM 2871 O O . ASP A 1 356 ? 3.074 -12.809 -2.077 1.00 92.06 356 ASP A O 1
ATOM 2875 N N . GLU A 1 357 ? 3.062 -14.537 -3.520 1.00 89.06 357 GLU A N 1
ATOM 2876 C CA . GLU A 1 357 ? 2.452 -15.522 -2.616 1.00 89.06 357 GLU A CA 1
ATOM 2877 C C . GLU A 1 357 ? 1.112 -15.085 -1.951 1.00 89.06 357 GLU A C 1
ATOM 2879 O O . GLU A 1 357 ? 0.884 -15.333 -0.762 1.00 89.06 357 GLU A O 1
ATOM 2884 N N . PRO A 1 358 ? 0.170 -14.445 -2.681 1.00 88.50 358 PRO A N 1
ATOM 2885 C CA . PRO A 1 358 ? -1.060 -13.921 -2.078 1.00 88.50 358 PRO A CA 1
ATOM 2886 C C . PRO A 1 358 ? -2.051 -14.993 -1.593 1.00 88.50 358 PRO A C 1
ATOM 2888 O O . PRO A 1 358 ? -3.063 -14.656 -0.980 1.00 88.50 358 PRO A O 1
ATOM 2891 N N . ASP A 1 359 ? -1.788 -16.262 -1.893 1.00 86.12 359 ASP A N 1
ATOM 2892 C CA . ASP A 1 359 ? -2.626 -17.420 -1.608 1.00 86.12 359 ASP A CA 1
ATOM 2893 C C . ASP A 1 359 ? -2.113 -18.302 -0.455 1.00 86.12 359 ASP A C 1
ATOM 2895 O O . ASP A 1 359 ? -2.802 -19.242 -0.063 1.00 86.12 359 ASP A O 1
ATOM 2899 N N . THR A 1 360 ? -0.950 -17.985 0.126 1.00 86.25 360 THR A N 1
ATOM 2900 C CA . THR A 1 360 ? -0.239 -18.827 1.113 1.00 86.25 360 THR A CA 1
ATOM 2901 C C . THR A 1 360 ? -1.088 -19.298 2.288 1.00 86.25 360 THR A C 1
ATOM 2903 O O . THR A 1 360 ? -0.987 -20.457 2.689 1.00 86.25 360 THR A O 1
ATOM 2906 N N . HIS A 1 361 ? -1.917 -18.418 2.854 1.00 86.00 361 HIS A N 1
ATOM 2907 C CA . HIS A 1 361 ? -2.722 -18.732 4.037 1.00 86.00 361 HIS A CA 1
ATOM 2908 C C . HIS A 1 361 ? -4.183 -19.042 3.683 1.00 86.00 361 HIS A C 1
ATOM 2910 O O . HIS A 1 361 ? -5.012 -19.238 4.574 1.00 86.00 361 HIS A O 1
ATOM 2916 N N . LEU A 1 362 ? -4.532 -19.082 2.391 1.00 86.50 362 LEU A N 1
ATOM 2917 C CA . LEU A 1 362 ? -5.896 -19.352 1.954 1.00 86.50 362 LEU A CA 1
ATOM 2918 C C . LEU A 1 362 ? -6.221 -20.842 2.071 1.00 86.50 362 LEU A C 1
ATOM 2920 O O . LEU A 1 362 ? -5.442 -21.718 1.698 1.00 86.50 362 LEU A O 1
ATOM 2924 N N . ASN A 1 363 ? -7.438 -21.141 2.527 1.00 85.25 363 ASN A N 1
ATOM 2925 C CA . ASN A 1 363 ? -7.951 -22.503 2.443 1.00 85.25 363 ASN A CA 1
ATOM 2926 C C . ASN A 1 363 ? -8.150 -22.919 0.961 1.00 85.25 363 ASN A C 1
ATOM 2928 O O . ASN A 1 363 ? -8.336 -22.055 0.095 1.00 85.25 363 ASN A O 1
ATOM 2932 N N . PRO A 1 364 ? -8.182 -24.228 0.640 1.00 84.50 364 PRO A N 1
ATOM 2933 C CA . PRO A 1 364 ? -8.276 -24.695 -0.748 1.00 84.50 364 PRO A CA 1
ATOM 2934 C C . PRO A 1 364 ? -9.494 -24.169 -1.522 1.00 84.50 364 PRO A C 1
ATOM 2936 O O . PRO A 1 364 ? -9.404 -23.898 -2.719 1.00 84.50 364 PRO A O 1
ATOM 2939 N N . ALA A 1 365 ? -10.636 -23.996 -0.849 1.00 84.19 365 ALA A N 1
ATOM 2940 C CA . ALA A 1 365 ? -11.851 -23.487 -1.480 1.00 84.19 365 ALA A CA 1
ATOM 2941 C C . ALA A 1 365 ? -11.709 -22.014 -1.895 1.00 84.19 365 ALA A C 1
ATOM 2943 O O . ALA A 1 365 ? -12.249 -21.605 -2.924 1.00 84.19 365 ALA A O 1
ATOM 2944 N N . TRP A 1 366 ? -10.987 -21.217 -1.109 1.00 83.62 366 TRP A N 1
ATOM 2945 C CA . TRP A 1 366 ? -10.700 -19.817 -1.408 1.00 83.62 366 TRP A CA 1
ATOM 2946 C C . TRP A 1 366 ? -9.594 -19.672 -2.437 1.00 83.62 366 TRP A C 1
ATOM 2948 O O . TRP A 1 366 ? -9.759 -18.872 -3.352 1.00 83.62 366 TRP A O 1
ATOM 2958 N N . ALA A 1 367 ? -8.543 -20.490 -2.371 1.00 82.62 367 ALA A N 1
ATOM 2959 C CA . ALA A 1 367 ? -7.510 -20.530 -3.403 1.00 82.62 367 ALA A CA 1
ATOM 2960 C C . ALA A 1 367 ? -8.123 -20.806 -4.790 1.00 82.62 367 ALA A C 1
ATOM 2962 O O . ALA A 1 367 ? -7.868 -20.078 -5.748 1.00 82.62 367 ALA A O 1
ATOM 2963 N N . ALA A 1 368 ? -9.046 -21.773 -4.883 1.00 82.62 368 ALA A N 1
ATOM 2964 C CA . ALA A 1 368 ? -9.767 -22.077 -6.123 1.00 82.62 368 ALA A CA 1
ATOM 2965 C C . ALA A 1 368 ? -10.656 -20.920 -6.625 1.00 82.62 368 ALA A C 1
ATOM 2967 O O . ALA A 1 368 ? -10.885 -20.782 -7.827 1.00 82.62 368 ALA A O 1
ATOM 2968 N N . LYS A 1 369 ? -11.165 -20.078 -5.716 1.00 82.25 369 LYS A N 1
ATOM 2969 C CA . LYS A 1 369 ? -12.013 -18.917 -6.030 1.00 82.25 369 LYS A CA 1
ATOM 2970 C C . LYS A 1 369 ? -11.229 -17.612 -6.152 1.00 82.25 369 LYS A C 1
ATOM 2972 O O . LYS A 1 369 ? -11.822 -16.608 -6.539 1.00 82.25 369 LYS A O 1
ATOM 2977 N N . TYR A 1 370 ? -9.928 -17.601 -5.880 1.00 81.50 370 TYR A N 1
ATOM 2978 C CA . TYR A 1 370 ? -9.156 -16.372 -5.704 1.00 81.50 370 TYR A CA 1
ATOM 2979 C C . TYR A 1 370 ? -9.219 -15.444 -6.923 1.00 81.50 370 TYR A C 1
ATOM 2981 O O . TYR A 1 370 ? -9.524 -14.260 -6.814 1.00 81.50 370 TYR A O 1
ATOM 2989 N N . HIS A 1 371 ? -9.075 -16.015 -8.118 1.00 80.31 371 HIS A N 1
ATOM 2990 C CA . HIS A 1 371 ? -9.216 -15.287 -9.377 1.00 80.31 371 HIS A CA 1
ATOM 2991 C C . HIS A 1 371 ? -10.606 -14.637 -9.557 1.00 80.31 371 HIS A C 1
ATOM 2993 O O . HIS A 1 371 ? -10.718 -13.584 -10.178 1.00 80.31 371 HIS A O 1
ATOM 2999 N N . SER A 1 372 ? -11.675 -15.234 -9.014 1.00 79.94 372 SER A N 1
ATOM 3000 C CA . SER A 1 372 ? -13.016 -14.632 -9.053 1.00 79.94 372 SER A CA 1
ATOM 3001 C C . SER A 1 372 ? -13.147 -13.421 -8.129 1.00 79.94 372 SER A C 1
ATOM 3003 O O . SER A 1 372 ? -13.924 -12.524 -8.441 1.00 79.94 372 SER A O 1
ATOM 3005 N N . PHE A 1 373 ? -12.362 -13.359 -7.047 1.00 76.38 373 PHE A N 1
ATOM 3006 C CA . PHE A 1 373 ? -12.306 -12.182 -6.180 1.00 76.38 373 PHE A CA 1
ATOM 3007 C C . PHE A 1 373 ? -11.595 -11.013 -6.854 1.00 76.38 373 PHE A C 1
ATOM 3009 O O . PHE A 1 373 ? -12.060 -9.892 -6.729 1.00 76.38 373 PHE A O 1
ATOM 3016 N N . LEU A 1 374 ? -10.532 -11.276 -7.621 1.00 77.25 374 LEU A N 1
ATOM 3017 C CA . LEU A 1 374 ? -9.776 -10.238 -8.338 1.00 77.25 374 LEU A CA 1
ATOM 3018 C C . LEU A 1 374 ? -10.495 -9.667 -9.573 1.00 77.25 374 LEU A C 1
ATOM 3020 O O . LEU A 1 374 ? -10.061 -8.659 -10.119 1.00 77.25 374 LEU A O 1
ATOM 3024 N N . LYS A 1 375 ? -11.535 -10.347 -10.069 1.00 71.19 375 LYS A N 1
ATOM 3025 C CA . LYS A 1 375 ? -12.331 -9.903 -11.227 1.00 71.19 375 LYS A CA 1
ATOM 3026 C C . LYS A 1 375 ? -13.550 -9.059 -10.856 1.00 71.19 375 LYS A C 1
ATOM 3028 O O . LYS A 1 375 ? -14.182 -8.522 -11.765 1.00 71.19 375 LYS A O 1
ATOM 3033 N N . ARG A 1 376 ? -13.922 -9.046 -9.578 1.00 59.50 376 ARG A N 1
ATOM 3034 C CA . ARG A 1 376 ? -14.967 -8.169 -9.046 1.00 59.50 376 ARG A CA 1
ATOM 3035 C C . ARG A 1 376 ? -14.378 -6.792 -8.812 1.00 59.50 376 ARG A C 1
ATOM 3037 O O . ARG A 1 376 ? -15.143 -5.831 -9.034 1.00 59.50 376 ARG A O 1
#

Foldseek 3Di:
DFWQWKFFDDDQPPDHGDIDGDPPVDRDDDDDDDPPPCQVSVLLQVLQCLLCLAVVADHRRTWMWTWDAADPLSQKIKIWGFDPVQDDGSQSRIWMWMWGQDPVRDTDDTDTDTSVQRYADPLRDHPNAFQAEEEEDDDPDCVSVVSCVVQLVVVLVCQVVLVDALPRADGRYYYFDLQLLVLLVLLLLQVPPDDDSQCCCCVPVQFNFWFKKKWKWWDAPVLVPFDPVDPQGPRDHLQVLLCVLQQVQFPHKDKDWDFDDPDPVPPTDIIIMIMTMHGGSVSSNSSCPPHHSLSSSSSVVSCVSNVTTPDMWTWTAGNVRDIDIPVPGFPLSSLLSRVLSCCVNRDDRRYHYHYHPSCVRPDPVCVVCVVVSVVD

Organism: Vibrio anguillarum (NCBI:txid55601)

Solvent-accessible surface area (backbone atoms only — not comparable to full-atom values): 21108 Å² total; per-residue (Å²): 60,49,72,40,33,40,32,39,53,41,72,47,88,91,45,62,63,43,74,45,81,42,64,88,89,54,92,78,82,84,90,82,75,64,90,87,69,37,63,69,52,55,54,47,50,52,53,39,46,54,48,18,47,48,68,55,77,52,64,48,86,42,29,36,37,41,31,33,29,33,51,99,83,47,40,33,38,41,39,40,41,34,33,74,87,62,36,94,46,47,56,52,18,41,49,34,34,39,25,43,53,42,97,86,75,46,66,47,79,73,43,80,51,58,48,78,70,37,19,46,52,97,89,66,51,43,96,72,48,57,56,28,38,39,37,38,62,71,66,96,65,60,75,69,56,60,74,39,45,65,56,49,52,54,51,45,56,32,47,78,68,54,71,51,62,71,84,55,76,76,65,48,59,39,74,58,55,79,74,51,22,60,47,38,53,55,26,50,69,65,60,68,90,72,57,71,65,57,52,45,36,38,75,74,67,33,39,72,42,72,39,34,41,37,40,33,33,36,69,40,83,88,57,80,85,49,54,84,85,45,92,66,58,69,57,54,48,51,45,32,53,51,50,64,39,41,53,84,47,27,86,49,80,47,77,47,77,47,72,44,72,81,44,97,82,70,68,43,49,81,41,50,32,41,35,39,37,26,76,35,57,67,34,51,48,57,44,40,58,97,50,54,45,48,44,46,35,52,44,54,50,52,26,44,66,61,52,27,49,70,48,75,50,44,33,33,27,34,76,90,68,48,77,45,48,60,86,75,53,52,69,27,56,46,47,49,44,31,55,54,38,47,48,71,58,62,70,51,82,20,36,44,82,45,74,40,63,82,53,77,58,42,54,72,74,49,52,77,42,42,70,63,62,76,73,108